Protein AF-A0A940AH20-F1 (afdb_monomer_lite)

pLDDT: mean 72.05, std 15.63, range [27.2, 93.75]

Secondary structure (DSSP, 8-state):
--TT--SGGGSSTTT-SSEE-TT---S---TT--EEEEE-TTS-EEEEEEEEEETTEEEEEEEEEEEETTEEEEEEE----SSBPPEEES--SSSEEEEESSEESS-PPTT-EEEE-TT-GGGGGGB--HHHHT-SEEEEEEEGGGHHHHHHHHHHHHHHHHHTT---EEEEEETTEEEEE-HHHHHHHHHHTTPPPPGGGSSS-HHHHHHHHHSS---SBTTTB-TT-EEEEEESSPPPHHHHHHHHHHHTT-BTTTTBPPPPTT--EEEEE-TTTHHHHTTS----TTEEEEESS--HHHHHHHHTT-SEEEE--HHHHT-HHHHHHHHHHHHHTT-EEEEEEETTT--S-GGGEEEEEEEEEEE-SS-EEEEEEETTTTEEEEEEE-TTS-EEEEEEPPHHHHHHHSSPPTTS--SSHHHHHHHHHHHHHHHHHHHHHHHHHH--

Sequence (448 aa):
NLDGLWGSRNTIRNDSNWHENLYFNDAFSDVFTEKQTICNSDGIPTDIVLYSIAGEYISVLPVKQLCRADFPSCRTVYFPPDKIYPVQFGQNDHDIAYLSMSWPKGNLPSGVFWCSYPGGASTVPKMDLSFFRRFRKRMIVFIERQGIEGINFAMSLAARLRRENVDFSIHRLEGCSFSELSLSEFRTVIKKNGFLIPEELSSTYRGDITNLIENSAEALIPGILDRGDCLAFLCDVPVDSGFLLFLLRNLYQGCWDKRWEKIDPCSLIRVWIDSADIRFWKKTEFQSEQVHFLIGNTSFEDFKLNVQKANLAILASSSLLADSTLVNKCVDYCFEHEIAVIVIGTYSEMKVQREKIVSTYRLQQTQNDAWNTITIASAENDFGIKFNLGKDGEVSAIEDLPDGKITVLDAPDERMSNNGFEDAHNILSKLSLERKTEMAREKLLKDP

Radius of gyration: 31.86 Å; chains: 1; bounding box: 68×46×96 Å

Foldseek 3Di:
DCPPPDDPLQCDVVRDLWHFDLPPPDDDDDPQWDKDFDDDPVRHTDWMWIWDDDPFWTAIATWTWIDGPPDPGTDTDRDDDQAWEWDKDAAQQPLAEEEFQTGTRDDDPHNYIYTHTHDFLVCLVRYDCVVSLRGPAYEYEFECVVPPRRLSRSQSNQLVCLVVVHDYWYWYHYPNDIDTDDLVRSVVVCVVSPHDRDLSSDPDNVSVVVVCVVPQADAQWPPQWFFLAEAEEAEQDQDDLLVVVLCVVCLQVAPLVNPTPHGDLQAAEEEEAAPVSVVVVVPLPDDDPRYDYDHLCDDLVRLCVVCLRGQEYEARYLNNLQDQVNVQSSSVSRNVRRRIYYYYDYPNSPPHDCVRHPFYKYWYWDDDPAWIWIWIAGLLVLFIWIWTAGSSSDIDDIDGDDSVVNVVSPPPDPPDPDDCPVVVCVVSVVVSVVVVVVVVVVVVVVPD

Structure (mmCIF, N/CA/C/O backbone):
data_AF-A0A940AH20-F1
#
_entry.id   AF-A0A940AH20-F1
#
loop_
_atom_site.group_PDB
_atom_site.id
_atom_site.type_symbol
_atom_site.label_atom_id
_atom_site.label_alt_id
_atom_site.label_comp_id
_atom_site.label_asym_id
_atom_site.label_entity_id
_atom_site.label_seq_id
_atom_site.pdbx_PDB_ins_code
_atom_site.Cartn_x
_atom_site.Cartn_y
_atom_site.Cartn_z
_atom_site.occupancy
_atom_site.B_iso_or_equiv
_atom_site.auth_seq_id
_atom_site.auth_comp_id
_atom_site.auth_asym_id
_atom_site.auth_atom_id
_atom_site.pdbx_PDB_model_num
ATOM 1 N N . ASN A 1 1 ? 16.835 3.208 -56.532 1.00 40.97 1 ASN A N 1
ATOM 2 C CA . ASN A 1 1 ? 15.526 3.825 -56.285 1.00 40.97 1 ASN A CA 1
ATOM 3 C C . ASN A 1 1 ? 14.770 2.934 -55.307 1.00 40.97 1 ASN A C 1
ATOM 5 O O . ASN A 1 1 ? 14.693 1.746 -55.588 1.00 40.97 1 ASN A O 1
ATOM 9 N N . LEU A 1 2 ? 14.377 3.442 -54.133 1.00 47.91 2 LEU A N 1
ATOM 10 C CA . LEU A 1 2 ? 13.692 2.675 -53.067 1.00 47.91 2 LEU A CA 1
ATOM 11 C C . LEU A 1 2 ? 12.179 2.984 -53.018 1.00 47.91 2 LEU A C 1
ATOM 13 O O . LEU A 1 2 ? 11.493 2.582 -52.082 1.00 47.91 2 LEU A O 1
ATOM 17 N N . ASP A 1 3 ? 11.664 3.710 -54.013 1.00 39.47 3 ASP A N 1
ATOM 18 C CA . ASP A 1 3 ? 10.268 4.144 -54.077 1.00 39.47 3 ASP A CA 1
ATOM 19 C C . ASP A 1 3 ? 9.307 2.945 -54.092 1.00 39.47 3 ASP A C 1
ATOM 21 O O . ASP A 1 3 ? 9.410 2.055 -54.935 1.00 39.47 3 ASP A O 1
ATOM 25 N N . GLY A 1 4 ? 8.370 2.922 -53.141 1.00 43.03 4 GLY A N 1
ATOM 26 C CA . GLY A 1 4 ? 7.273 1.946 -53.082 1.00 43.03 4 GLY A CA 1
ATOM 27 C C . GLY A 1 4 ? 7.551 0.640 -52.329 1.00 43.03 4 GLY A C 1
ATOM 28 O O . GLY A 1 4 ? 6.631 -0.159 -52.168 1.00 43.03 4 GLY A O 1
ATOM 29 N N . LEU A 1 5 ? 8.774 0.429 -51.831 1.00 48.25 5 LEU A N 1
ATOM 30 C CA . LEU A 1 5 ? 9.170 -0.789 -51.107 1.00 48.25 5 LEU A CA 1
ATOM 31 C C . LEU A 1 5 ? 9.533 -0.524 -49.637 1.00 48.25 5 LEU A C 1
ATOM 33 O O . LEU A 1 5 ? 10.229 -1.317 -49.026 1.00 48.25 5 LEU A O 1
ATOM 37 N N . TRP A 1 6 ? 9.107 0.588 -49.038 1.00 50.19 6 TRP A N 1
ATOM 38 C CA . TRP A 1 6 ? 9.361 0.857 -47.616 1.00 50.19 6 TRP A CA 1
ATOM 39 C C . TRP A 1 6 ? 8.327 0.154 -46.719 1.00 50.19 6 TRP A C 1
ATOM 41 O O . TRP A 1 6 ? 7.134 0.185 -47.013 1.00 50.19 6 TRP A O 1
ATOM 51 N N . GLY A 1 7 ? 8.776 -0.455 -45.614 1.00 51.72 7 GLY A N 1
ATOM 52 C CA . GLY A 1 7 ? 7.915 -1.079 -44.597 1.00 51.72 7 GLY A CA 1
ATOM 53 C C . GLY A 1 7 ? 7.970 -2.613 -44.559 1.00 51.72 7 GLY A C 1
ATOM 54 O O . GLY A 1 7 ? 8.904 -3.231 -45.069 1.00 51.72 7 GLY A O 1
ATOM 55 N N . SER A 1 8 ? 6.951 -3.228 -43.954 1.00 55.62 8 SER A N 1
ATOM 56 C CA . SER A 1 8 ? 6.838 -4.677 -43.688 1.00 55.62 8 SER A CA 1
ATOM 57 C C . SER A 1 8 ? 6.905 -5.577 -44.929 1.00 55.62 8 SER A C 1
ATOM 59 O O . SER A 1 8 ? 7.110 -6.775 -44.814 1.00 55.62 8 SER A O 1
ATOM 61 N N . ARG A 1 9 ? 6.792 -5.027 -46.141 1.00 53.91 9 ARG A N 1
ATOM 62 C CA . ARG A 1 9 ? 6.945 -5.802 -47.385 1.00 53.91 9 ARG A CA 1
ATOM 63 C C . ARG A 1 9 ? 8.380 -6.283 -47.637 1.00 53.91 9 ARG A C 1
ATOM 65 O O . ARG A 1 9 ? 8.563 -7.269 -48.335 1.00 53.91 9 ARG A O 1
ATOM 72 N N . ASN A 1 10 ? 9.391 -5.637 -47.044 1.00 53.56 10 ASN A N 1
ATOM 73 C CA . ASN A 1 10 ? 10.793 -6.080 -47.138 1.00 53.56 10 ASN A CA 1
ATOM 74 C C . ASN A 1 10 ? 11.189 -7.116 -46.072 1.00 53.56 10 ASN A C 1
ATOM 76 O O . ASN A 1 10 ? 12.311 -7.620 -46.103 1.00 53.56 10 ASN A O 1
ATOM 80 N N . THR A 1 11 ? 10.315 -7.429 -45.111 1.00 51.94 11 THR A N 1
ATOM 81 C CA . THR A 1 11 ? 10.586 -8.486 -44.118 1.00 51.94 11 THR A CA 1
ATOM 82 C C . THR A 1 11 ? 10.215 -9.873 -44.653 1.00 51.94 11 THR A C 1
ATOM 84 O O . THR A 1 11 ? 10.630 -10.888 -44.098 1.00 51.94 11 THR A O 1
ATOM 87 N N . ILE A 1 12 ? 9.486 -9.935 -45.775 1.00 56.59 12 ILE A N 1
ATOM 88 C CA . ILE A 1 12 ? 9.030 -11.166 -46.422 1.00 56.59 12 ILE A CA 1
ATOM 89 C C . ILE A 1 12 ? 9.853 -11.389 -47.694 1.00 56.59 12 ILE A C 1
ATOM 91 O O . ILE A 1 12 ? 9.738 -10.649 -48.669 1.00 56.59 12 ILE A O 1
ATOM 95 N N . ARG A 1 13 ? 10.667 -12.453 -47.706 1.00 53.06 13 ARG A N 1
ATOM 96 C CA . ARG A 1 13 ? 11.614 -12.787 -48.792 1.00 53.06 13 ARG A CA 1
ATOM 97 C C . ARG A 1 13 ? 10.983 -12.890 -50.193 1.00 53.06 13 ARG A C 1
ATOM 99 O O . ARG A 1 13 ? 11.701 -12.774 -51.179 1.00 53.06 13 ARG A O 1
ATOM 106 N N . ASN A 1 14 ? 9.671 -13.111 -50.282 1.00 58.00 14 ASN A N 1
ATOM 107 C CA . ASN A 1 14 ? 8.953 -13.312 -51.543 1.00 58.00 14 ASN A CA 1
ATOM 108 C C . ASN A 1 14 ? 8.362 -12.025 -52.150 1.00 58.00 14 ASN A C 1
ATOM 110 O O . ASN A 1 14 ? 8.009 -12.044 -53.325 1.00 58.00 14 ASN A O 1
ATOM 114 N N . ASP A 1 15 ? 8.290 -10.923 -51.393 1.00 57.94 15 ASP A N 1
ATOM 115 C CA . ASP A 1 15 ? 7.595 -9.692 -51.814 1.00 57.94 15 ASP A CA 1
ATOM 116 C C . ASP A 1 15 ? 8.548 -8.535 -52.161 1.00 57.94 15 ASP A C 1
ATOM 118 O O . ASP A 1 15 ? 8.118 -7.484 -52.645 1.00 57.94 15 ASP A O 1
ATOM 122 N N . SER A 1 16 ? 9.855 -8.714 -51.945 1.00 65.38 16 SER A N 1
ATOM 123 C CA . SER A 1 16 ? 10.874 -7.717 -52.266 1.00 65.38 16 SER A CA 1
ATOM 124 C C . SER A 1 16 ? 12.215 -8.357 -52.596 1.00 65.38 16 SER A C 1
ATOM 126 O O . SER A 1 16 ? 12.636 -9.338 -51.986 1.00 65.38 16 SER A O 1
ATOM 128 N N . ASN A 1 17 ? 12.940 -7.746 -53.535 1.00 69.38 17 ASN A N 1
ATOM 129 C CA . ASN A 1 17 ? 14.325 -8.124 -53.814 1.00 69.38 17 ASN A CA 1
ATOM 130 C C . ASN A 1 17 ? 15.223 -7.864 -52.588 1.00 69.38 17 ASN A C 1
ATOM 132 O O . ASN A 1 17 ? 16.193 -8.586 -52.363 1.00 69.38 17 ASN A O 1
ATOM 136 N N . TRP A 1 18 ? 14.887 -6.857 -51.778 1.00 68.31 18 TRP A N 1
ATOM 137 C CA . TRP A 1 18 ? 15.548 -6.581 -50.507 1.00 68.31 18 TRP A CA 1
ATOM 138 C C . TRP A 1 18 ? 14.845 -7.335 -49.382 1.00 68.31 18 TRP A C 1
ATOM 140 O O . TRP A 1 18 ? 13.676 -7.076 -49.113 1.00 68.31 18 TRP A O 1
ATOM 150 N N . HIS A 1 19 ? 15.565 -8.230 -48.712 1.00 70.81 19 HIS A N 1
ATOM 151 C CA . HIS A 1 19 ? 15.038 -9.040 -47.617 1.00 70.81 19 HIS A CA 1
ATOM 152 C C . HIS A 1 19 ? 15.894 -8.897 -46.362 1.00 70.81 19 HIS A C 1
ATOM 154 O O . HIS A 1 19 ? 17.112 -8.717 -46.436 1.00 70.81 19 HIS A O 1
ATOM 160 N N . GLU A 1 20 ? 15.244 -8.968 -45.205 1.00 71.94 20 GLU A N 1
ATOM 161 C CA . GLU A 1 20 ? 15.912 -8.936 -43.909 1.00 71.94 20 GLU A CA 1
ATOM 162 C C . GLU A 1 20 ? 16.823 -10.157 -43.713 1.00 71.94 20 GLU A C 1
ATOM 164 O O . GLU A 1 20 ? 16.445 -11.291 -44.015 1.00 71.94 20 GLU A O 1
ATOM 169 N N . ASN A 1 21 ? 18.029 -9.926 -43.190 1.00 70.56 21 ASN A N 1
ATOM 170 C CA . ASN A 1 21 ? 18.934 -10.988 -42.769 1.00 70.56 21 ASN A CA 1
ATOM 171 C C . ASN A 1 21 ? 19.532 -10.667 -41.394 1.00 70.56 21 ASN A C 1
ATOM 173 O O . ASN A 1 21 ? 20.400 -9.805 -41.271 1.00 70.56 21 ASN A O 1
ATOM 177 N N . LEU A 1 22 ? 19.074 -11.390 -40.372 1.00 62.91 22 LEU A N 1
ATOM 178 C CA . LEU A 1 22 ? 19.526 -11.249 -38.984 1.00 62.91 22 LEU A CA 1
ATOM 179 C C . LEU A 1 22 ? 20.860 -11.963 -38.698 1.00 62.91 22 LEU A C 1
ATOM 181 O O . LEU A 1 22 ? 21.442 -11.760 -37.639 1.00 62.91 22 LEU A O 1
ATOM 185 N N . TYR A 1 23 ? 21.353 -12.788 -39.628 1.00 61.44 23 TYR A N 1
ATOM 186 C CA . TYR A 1 23 ? 22.533 -13.643 -39.444 1.00 61.44 23 TYR A CA 1
ATOM 187 C C . TYR A 1 23 ? 23.758 -13.175 -40.245 1.00 61.44 23 TYR A C 1
ATOM 189 O O . TYR A 1 23 ? 24.759 -13.889 -40.325 1.00 61.44 23 TYR A O 1
ATOM 197 N N . PHE A 1 24 ? 23.696 -11.997 -40.876 1.00 58.19 24 PHE A N 1
ATOM 198 C CA . PHE A 1 24 ? 24.787 -11.501 -41.712 1.00 58.19 24 PHE A CA 1
ATOM 199 C C . PHE A 1 24 ? 25.898 -10.859 -40.864 1.00 58.19 24 PHE A C 1
ATOM 201 O O . PHE A 1 24 ? 25.867 -9.670 -40.551 1.00 58.19 24 PHE A O 1
ATOM 208 N N . ASN A 1 25 ? 26.905 -11.658 -40.510 1.00 50.75 25 ASN A N 1
ATOM 209 C CA . ASN A 1 25 ? 28.032 -11.236 -39.669 1.00 50.75 25 ASN A CA 1
ATOM 210 C C . ASN A 1 25 ? 29.229 -10.628 -40.433 1.00 50.75 25 ASN A C 1
ATOM 212 O O . ASN A 1 25 ? 30.186 -10.199 -39.791 1.00 50.75 25 ASN A O 1
ATOM 216 N N . ASP A 1 26 ? 29.202 -10.531 -41.768 1.00 45.72 26 ASP A N 1
ATOM 217 C CA . ASP A 1 26 ? 30.422 -10.233 -42.534 1.00 45.72 26 ASP A CA 1
ATOM 218 C C . ASP A 1 26 ? 30.647 -8.748 -42.919 1.00 45.72 26 ASP A C 1
ATOM 220 O O . ASP A 1 26 ? 29.946 -8.130 -43.724 1.00 45.72 26 ASP A O 1
ATOM 224 N N . ALA A 1 27 ? 31.723 -8.216 -42.327 1.00 39.16 27 ALA A N 1
ATOM 225 C CA . ALA A 1 27 ? 32.912 -7.645 -42.984 1.00 39.16 27 ALA A CA 1
ATOM 226 C C . ALA A 1 27 ? 32.966 -6.190 -43.497 1.00 39.16 27 ALA A C 1
ATOM 228 O O . ALA A 1 27 ? 34.066 -5.736 -43.798 1.00 39.16 27 ALA A O 1
ATOM 229 N N . PHE A 1 28 ? 31.886 -5.407 -43.526 1.00 41.59 28 PHE A N 1
ATOM 230 C CA . PHE A 1 28 ? 31.993 -3.966 -43.855 1.00 41.59 28 PHE A CA 1
ATOM 231 C C . PHE A 1 28 ? 31.132 -3.080 -42.948 1.00 41.59 28 PHE A C 1
ATOM 233 O O . PHE A 1 28 ? 30.315 -2.287 -43.411 1.00 41.59 28 PHE A O 1
ATOM 240 N N . SER A 1 29 ? 31.273 -3.221 -41.629 1.00 40.38 29 SER A N 1
ATOM 241 C CA . SER A 1 29 ? 30.895 -2.119 -40.742 1.00 40.38 29 SER A CA 1
ATOM 242 C C . SER A 1 29 ? 31.958 -1.036 -40.858 1.00 40.38 29 SER A C 1
ATOM 244 O O . SER A 1 29 ? 33.140 -1.337 -40.688 1.00 40.38 29 SER A O 1
ATOM 246 N N . ASP A 1 30 ? 31.551 0.205 -41.125 1.00 38.31 30 ASP A N 1
ATOM 247 C CA . ASP A 1 30 ? 32.411 1.363 -40.891 1.00 38.31 30 ASP A CA 1
ATOM 248 C C . ASP A 1 30 ? 33.115 1.196 -39.536 1.00 38.31 30 ASP A C 1
ATOM 250 O O . ASP A 1 30 ? 32.501 0.794 -38.546 1.00 38.31 30 ASP A O 1
ATOM 254 N N . VAL A 1 31 ? 34.424 1.449 -39.525 1.00 39.62 31 VAL A N 1
ATOM 255 C CA . VAL A 1 31 ? 35.432 1.047 -38.518 1.00 39.62 31 VAL A CA 1
ATOM 256 C C . VAL A 1 31 ? 35.150 1.549 -37.082 1.00 39.62 31 VAL A C 1
ATOM 258 O O . VAL A 1 31 ? 35.910 1.279 -36.159 1.00 39.62 31 VAL A O 1
ATOM 261 N N . PHE A 1 32 ? 34.033 2.239 -36.852 1.00 42.12 32 PHE A N 1
ATOM 262 C CA . PHE A 1 32 ? 33.679 2.888 -35.590 1.00 42.12 32 PHE A CA 1
ATOM 263 C C . PHE A 1 32 ? 32.343 2.435 -34.982 1.00 42.12 32 PHE A C 1
ATOM 265 O O . PHE A 1 32 ? 31.886 3.053 -34.022 1.00 42.12 32 PHE A O 1
ATOM 272 N N . THR A 1 33 ? 31.694 1.396 -35.515 1.00 55.19 33 THR A N 1
ATOM 273 C CA . THR A 1 33 ? 30.363 0.973 -35.046 1.00 55.19 33 THR A CA 1
ATOM 274 C C . THR A 1 33 ? 30.357 -0.503 -34.649 1.00 55.19 33 THR A C 1
ATOM 276 O O . THR A 1 33 ? 30.249 -1.385 -35.501 1.00 55.19 33 THR A O 1
ATOM 279 N N . GLU A 1 34 ? 30.461 -0.784 -33.347 1.00 64.31 34 GLU A N 1
ATOM 280 C CA . GLU A 1 34 ? 30.217 -2.129 -32.811 1.00 64.31 34 GLU A CA 1
ATOM 281 C C . GLU A 1 34 ? 28.748 -2.528 -33.057 1.00 64.31 34 GLU A C 1
ATOM 283 O O . GLU A 1 34 ? 27.841 -1.687 -33.016 1.00 64.31 34 GLU A O 1
ATOM 288 N N . LYS A 1 35 ? 28.513 -3.815 -33.341 1.00 70.12 35 LYS A N 1
ATOM 289 C CA . LYS A 1 35 ? 27.184 -4.382 -33.612 1.00 70.12 35 LYS A CA 1
ATOM 290 C C . LYS A 1 35 ? 26.840 -5.443 -32.573 1.00 70.12 35 LYS A C 1
ATOM 292 O O . LYS A 1 35 ? 27.692 -6.267 -32.253 1.00 70.12 35 LYS A O 1
ATOM 297 N N . GLN A 1 36 ? 25.589 -5.484 -32.121 1.00 72.12 36 GLN A N 1
ATOM 298 C CA . GLN A 1 36 ? 25.068 -6.584 -31.302 1.00 72.12 36 GLN A CA 1
ATOM 299 C C . GLN A 1 36 ? 23.745 -7.096 -31.873 1.00 72.12 36 GLN A C 1
ATOM 301 O O . GLN A 1 36 ? 22.907 -6.318 -32.326 1.00 72.12 36 GLN A O 1
ATOM 306 N N . THR A 1 37 ? 23.558 -8.415 -31.832 1.00 71.44 37 THR A N 1
ATOM 307 C CA . THR A 1 37 ? 22.269 -9.057 -32.119 1.00 71.44 37 THR A CA 1
ATOM 308 C C . THR A 1 37 ? 21.446 -9.125 -30.834 1.00 71.44 37 THR A C 1
ATOM 310 O O . THR A 1 37 ? 21.926 -9.630 -29.819 1.00 71.44 37 THR A O 1
ATOM 313 N N . ILE A 1 38 ? 20.217 -8.621 -30.871 1.00 70.75 38 ILE A N 1
ATOM 314 C CA . ILE A 1 38 ? 19.252 -8.692 -29.773 1.00 70.75 38 ILE A CA 1
ATOM 315 C C . ILE A 1 38 ? 18.426 -9.961 -29.931 1.00 70.75 38 ILE A C 1
ATOM 317 O O . ILE A 1 38 ? 17.973 -10.281 -31.030 1.00 70.75 38 ILE A O 1
ATOM 321 N N . CYS A 1 39 ? 18.205 -10.655 -28.818 1.00 68.94 39 CYS A N 1
ATOM 322 C CA . CYS A 1 39 ? 17.334 -11.819 -28.756 1.00 68.94 39 CYS A CA 1
ATOM 323 C C . CYS A 1 39 ? 16.094 -11.532 -27.901 1.00 68.94 39 CYS A C 1
ATOM 325 O O . CYS A 1 39 ? 16.145 -10.726 -26.968 1.00 68.94 39 CYS A O 1
ATOM 327 N N . ASN A 1 40 ? 14.995 -12.226 -28.195 1.00 67.62 40 ASN A N 1
ATOM 328 C CA . ASN A 1 40 ? 13.820 -12.251 -27.327 1.00 67.62 40 ASN A CA 1
ATOM 329 C C . ASN A 1 40 ? 14.086 -13.044 -26.027 1.00 67.62 40 ASN A C 1
ATOM 331 O O . ASN A 1 40 ? 15.182 -13.558 -25.794 1.00 67.62 40 ASN A O 1
ATOM 335 N N . SER A 1 41 ? 13.057 -13.170 -25.182 1.00 63.81 41 SER A N 1
ATOM 336 C CA . SER A 1 41 ? 13.106 -13.935 -23.925 1.00 63.81 41 SER A CA 1
ATOM 337 C C . SER A 1 41 ? 13.499 -15.407 -24.091 1.00 63.81 41 SER A C 1
ATOM 339 O O . SER A 1 41 ? 14.034 -15.986 -23.150 1.00 63.81 41 SER A O 1
ATOM 341 N N . ASP A 1 42 ? 13.272 -15.985 -25.271 1.00 66.88 42 ASP A N 1
ATOM 342 C CA . ASP A 1 42 ? 13.536 -17.393 -25.584 1.00 66.88 42 ASP A CA 1
ATOM 343 C C . ASP A 1 42 ? 14.906 -17.590 -26.261 1.00 66.88 42 ASP A C 1
ATOM 345 O O . ASP A 1 42 ? 15.238 -18.688 -26.704 1.00 66.88 42 ASP A O 1
ATOM 349 N N . GLY A 1 43 ? 15.715 -16.527 -26.364 1.00 66.50 43 GLY A N 1
ATOM 350 C CA . GLY A 1 43 ? 17.043 -16.567 -26.980 1.00 66.50 43 GLY A CA 1
ATOM 351 C C . GLY A 1 43 ? 17.033 -16.559 -28.511 1.00 66.50 43 GLY A C 1
ATOM 352 O O . GLY A 1 43 ? 18.064 -16.818 -29.129 1.00 66.50 43 GLY A O 1
ATOM 353 N N . ILE A 1 44 ? 15.896 -16.251 -29.139 1.00 71.94 44 ILE A N 1
ATOM 354 C CA . ILE A 1 44 ? 15.767 -16.170 -30.597 1.00 71.94 44 ILE A CA 1
ATOM 355 C C . ILE A 1 44 ? 16.177 -14.764 -31.057 1.00 71.94 44 ILE A C 1
ATOM 357 O O . ILE A 1 44 ? 15.605 -13.793 -30.554 1.00 71.94 44 ILE A O 1
ATOM 361 N N . PRO A 1 45 ? 17.113 -14.625 -32.017 1.00 71.00 45 PRO A N 1
ATOM 362 C CA . PRO A 1 45 ? 17.466 -13.338 -32.612 1.00 71.00 45 PRO A CA 1
ATOM 363 C C . PRO A 1 45 ? 16.248 -12.620 -33.198 1.00 71.00 45 PRO A C 1
ATOM 365 O O . PRO A 1 45 ? 15.530 -13.192 -34.018 1.00 71.00 45 PRO A O 1
ATOM 368 N N . THR A 1 46 ? 16.033 -11.365 -32.808 1.00 70.62 46 THR A N 1
ATOM 369 C CA . THR A 1 46 ? 14.930 -10.535 -33.321 1.00 70.62 46 THR A CA 1
ATOM 370 C C . THR A 1 46 ? 15.416 -9.308 -34.073 1.00 70.62 46 THR A C 1
ATOM 372 O O . THR A 1 46 ? 14.801 -8.916 -35.064 1.00 70.62 46 THR A O 1
ATOM 375 N N . ASP A 1 47 ? 16.510 -8.691 -33.619 1.00 72.75 47 ASP A N 1
ATOM 376 C CA . ASP A 1 47 ? 16.949 -7.382 -34.100 1.00 72.75 47 ASP A CA 1
ATOM 377 C C . ASP A 1 47 ? 18.468 -7.220 -34.041 1.00 72.75 47 ASP A C 1
ATOM 379 O O . ASP A 1 47 ? 19.172 -7.966 -33.362 1.00 72.75 47 ASP A O 1
ATOM 383 N N . ILE A 1 48 ? 18.976 -6.203 -34.736 1.00 74.00 48 ILE A N 1
ATOM 384 C CA . ILE A 1 48 ? 20.380 -5.793 -34.687 1.00 74.00 48 ILE A CA 1
ATOM 385 C C . ILE A 1 48 ? 20.435 -4.365 -34.146 1.00 74.00 48 ILE A C 1
ATOM 387 O O . ILE A 1 48 ? 19.629 -3.514 -34.525 1.00 74.00 48 ILE A O 1
ATOM 391 N N . VAL A 1 49 ? 21.407 -4.078 -33.283 1.00 74.50 49 VAL A N 1
ATOM 392 C CA . VAL A 1 49 ? 21.718 -2.714 -32.848 1.00 74.50 49 VAL A CA 1
ATOM 393 C C . VAL A 1 49 ? 23.127 -2.300 -33.215 1.00 74.50 49 VAL A C 1
ATOM 395 O O . VAL A 1 49 ? 24.056 -3.108 -33.236 1.00 74.50 49 VAL A O 1
ATOM 398 N N . LEU A 1 50 ? 23.258 -1.005 -33.486 1.00 75.50 50 LEU A N 1
ATOM 399 C CA . LEU A 1 50 ? 24.521 -0.309 -33.669 1.00 75.50 50 LEU A CA 1
ATOM 400 C C . LEU A 1 50 ? 24.812 0.566 -32.457 1.00 75.50 50 LEU A C 1
ATOM 402 O O . LEU A 1 50 ? 23.931 1.296 -31.992 1.00 75.50 50 LEU A O 1
ATOM 406 N N . TYR A 1 51 ? 26.060 0.540 -32.001 1.00 74.50 51 TYR A N 1
ATOM 407 C CA . TYR A 1 51 ? 26.539 1.444 -30.963 1.00 74.50 51 TYR A CA 1
ATOM 408 C C . TYR A 1 51 ? 27.213 2.658 -31.582 1.00 74.50 51 TYR A C 1
ATOM 410 O O . TYR A 1 51 ? 28.165 2.535 -32.349 1.00 74.50 51 TYR A O 1
ATOM 418 N N . SER A 1 52 ? 26.742 3.842 -31.207 1.00 73.00 52 SER A N 1
ATOM 419 C CA . SER A 1 52 ? 27.378 5.107 -31.556 1.00 73.00 52 SER A CA 1
ATOM 420 C C . SER A 1 52 ? 27.832 5.813 -30.288 1.00 73.00 52 SER A C 1
ATOM 422 O O . SER A 1 52 ? 27.026 6.141 -29.416 1.00 73.00 52 SER A O 1
ATOM 424 N N . ILE A 1 53 ? 29.132 6.078 -30.186 1.00 69.38 53 ILE A N 1
ATOM 425 C CA . ILE A 1 53 ? 29.706 6.806 -29.055 1.00 69.38 53 ILE A CA 1
ATOM 426 C C . ILE A 1 53 ? 29.392 8.297 -29.228 1.00 69.38 53 ILE A C 1
ATOM 428 O O . ILE A 1 53 ? 29.884 8.935 -30.155 1.00 69.38 53 ILE A O 1
ATOM 432 N N . ALA A 1 54 ? 28.602 8.861 -28.315 1.00 66.19 54 ALA A N 1
ATOM 433 C CA . ALA A 1 54 ? 28.241 10.274 -28.294 1.00 66.19 54 ALA A CA 1
ATOM 434 C C . ALA A 1 54 ? 28.688 10.892 -26.961 1.00 66.19 54 ALA A C 1
ATOM 436 O O . ALA A 1 54 ? 28.008 10.811 -25.941 1.00 66.19 54 ALA A O 1
ATOM 437 N N . GLY A 1 55 ? 29.882 11.491 -26.945 1.00 69.69 55 GLY A N 1
ATOM 438 C CA . GLY A 1 55 ? 30.445 12.092 -25.733 1.00 69.69 55 GLY A CA 1
ATOM 439 C C . GLY A 1 55 ? 30.701 11.061 -24.625 1.00 69.69 55 GLY A C 1
ATOM 440 O O . GLY A 1 55 ? 31.576 10.206 -24.775 1.00 69.69 55 GLY A O 1
ATOM 441 N N . GLU A 1 56 ? 29.954 11.176 -23.522 1.00 68.25 56 GLU A N 1
ATOM 442 C CA . GLU A 1 56 ? 30.017 10.327 -22.316 1.00 68.25 56 GLU A CA 1
ATOM 443 C C . GLU A 1 56 ? 28.889 9.281 -22.251 1.00 68.25 56 GLU A C 1
ATOM 445 O O . GLU A 1 56 ? 28.643 8.697 -21.201 1.00 68.25 56 GLU A O 1
ATOM 450 N N . TYR A 1 57 ? 28.195 9.010 -23.355 1.00 72.88 57 TYR A N 1
ATOM 451 C CA . TYR A 1 57 ? 27.214 7.930 -23.430 1.00 72.88 57 TYR A CA 1
ATOM 452 C C . TYR A 1 57 ? 27.303 7.184 -24.764 1.00 72.88 57 TYR A C 1
ATOM 454 O O . TYR A 1 57 ? 27.834 7.682 -25.760 1.00 72.88 57 TYR A O 1
ATOM 462 N N . ILE A 1 58 ? 26.804 5.952 -24.766 1.00 75.62 58 ILE A N 1
ATOM 463 C CA . ILE A 1 58 ? 26.716 5.086 -25.937 1.00 75.62 58 ILE A CA 1
ATOM 464 C C . ILE A 1 58 ? 25.257 5.072 -26.372 1.00 75.62 58 ILE A C 1
ATOM 466 O O . ILE A 1 58 ? 24.397 4.520 -25.684 1.00 75.62 58 ILE A O 1
ATOM 470 N N . SER A 1 59 ? 24.986 5.713 -27.507 1.00 73.12 59 SER A N 1
ATOM 471 C CA . SER A 1 59 ? 23.681 5.656 -28.157 1.00 73.12 59 SER A CA 1
ATOM 472 C C . SER A 1 59 ? 23.511 4.298 -28.815 1.00 73.12 59 SER A C 1
ATOM 474 O O . SER A 1 59 ? 24.387 3.845 -29.553 1.00 73.12 59 SER A O 1
ATOM 476 N N . VAL A 1 60 ? 22.372 3.671 -28.558 1.00 73.94 60 VAL A N 1
ATOM 477 C CA . VAL A 1 60 ? 21.998 2.391 -29.148 1.00 73.94 60 VAL A CA 1
ATOM 478 C C . VAL A 1 60 ? 20.973 2.674 -30.238 1.00 73.94 60 VAL A C 1
ATOM 480 O O . VAL A 1 60 ? 19.952 3.314 -29.983 1.00 73.94 60 VAL A O 1
ATOM 483 N N . LEU A 1 61 ? 21.250 2.237 -31.463 1.00 73.69 61 LEU A N 1
ATOM 484 C CA . LEU A 1 61 ? 20.384 2.475 -32.613 1.00 73.69 61 LEU A CA 1
ATOM 485 C C . LEU A 1 61 ? 19.859 1.143 -33.155 1.00 73.69 61 LEU A C 1
ATOM 487 O O . LEU A 1 61 ? 20.677 0.307 -33.543 1.00 73.69 61 LEU A O 1
ATOM 491 N N . PRO A 1 62 ? 18.532 0.930 -33.221 1.00 72.19 62 PRO A N 1
ATOM 492 C CA . PRO A 1 62 ? 17.974 -0.288 -33.778 1.00 72.19 62 PRO A CA 1
ATOM 493 C C . PRO A 1 62 ? 18.053 -0.207 -35.301 1.00 72.19 62 PRO A C 1
ATOM 495 O O . PRO A 1 62 ? 17.635 0.783 -35.911 1.00 72.19 62 PRO A O 1
ATOM 498 N N . VAL A 1 63 ? 18.607 -1.241 -35.921 1.00 71.88 63 VAL A N 1
ATOM 499 C CA . VAL A 1 63 ? 18.768 -1.312 -37.369 1.00 71.88 63 VAL A CA 1
ATOM 500 C C . VAL A 1 63 ? 18.279 -2.644 -37.903 1.00 71.88 63 VAL A C 1
ATOM 502 O O . VAL A 1 63 ? 18.311 -3.672 -37.230 1.00 71.88 63 VAL A O 1
ATOM 505 N N . LYS A 1 64 ? 17.877 -2.630 -39.169 1.00 73.31 64 LYS A N 1
ATOM 506 C CA . LYS A 1 64 ? 17.683 -3.837 -39.961 1.00 73.31 64 LYS A CA 1
ATOM 507 C C . LYS A 1 64 ? 18.753 -3.890 -41.040 1.00 73.31 64 LYS A C 1
ATOM 509 O O . LYS A 1 64 ? 19.138 -2.861 -41.604 1.00 73.31 64 LYS A O 1
ATOM 514 N N . GLN A 1 65 ? 19.231 -5.094 -41.327 1.00 75.00 65 GLN A N 1
ATOM 515 C CA . GLN A 1 65 ? 20.105 -5.342 -42.464 1.00 75.00 65 GLN A CA 1
ATOM 516 C C . GLN A 1 65 ? 19.283 -5.933 -43.598 1.00 75.00 65 GLN A C 1
ATOM 518 O O . GLN A 1 65 ? 18.727 -7.023 -43.478 1.00 75.00 65 GLN A O 1
ATOM 523 N N . LEU A 1 66 ? 19.207 -5.190 -44.697 1.00 74.19 66 LEU A N 1
ATOM 524 C CA . LEU A 1 66 ? 18.572 -5.649 -45.920 1.00 74.19 66 LEU A CA 1
ATOM 525 C C . LEU A 1 66 ? 19.643 -6.170 -46.865 1.00 74.19 66 LEU A C 1
ATOM 527 O O . LEU A 1 66 ? 20.560 -5.436 -47.235 1.00 74.19 66 LEU A O 1
ATOM 531 N N . CYS A 1 67 ? 19.502 -7.415 -47.287 1.00 73.06 67 CYS A N 1
ATOM 532 C CA . CYS A 1 67 ? 20.377 -8.040 -48.263 1.00 73.06 67 CYS A CA 1
ATOM 533 C C . CYS A 1 67 ? 19.584 -8.329 -49.545 1.00 73.06 67 CYS A C 1
ATOM 535 O O . CYS A 1 67 ? 18.351 -8.350 -49.557 1.00 73.06 67 CYS A O 1
ATOM 537 N N . ARG A 1 68 ? 20.295 -8.500 -50.657 1.00 73.56 68 ARG A N 1
ATOM 538 C CA . ARG A 1 68 ? 19.714 -8.750 -51.977 1.00 73.56 68 ARG A CA 1
ATOM 539 C C . ARG A 1 68 ? 20.642 -9.704 -52.725 1.00 73.56 68 ARG A C 1
ATOM 541 O O . ARG A 1 68 ? 21.850 -9.525 -52.670 1.00 73.56 68 ARG A O 1
ATOM 548 N N . ALA A 1 69 ? 20.099 -10.725 -53.389 1.00 70.94 69 ALA A N 1
ATOM 549 C CA . ALA A 1 69 ? 20.898 -11.839 -53.921 1.00 70.94 69 ALA A CA 1
ATOM 550 C C . ALA A 1 69 ? 21.964 -11.423 -54.957 1.00 70.94 69 ALA A C 1
ATOM 552 O O . ALA A 1 69 ? 23.025 -12.031 -55.028 1.00 70.94 69 ALA A O 1
ATOM 553 N N . ASP A 1 70 ? 21.698 -10.379 -55.741 1.00 73.19 70 ASP A N 1
ATOM 554 C CA . ASP A 1 70 ? 22.594 -9.812 -56.758 1.00 73.19 70 ASP A CA 1
ATOM 555 C C . ASP A 1 70 ? 23.380 -8.584 -56.257 1.00 73.19 70 ASP A C 1
ATOM 557 O O . ASP A 1 70 ? 24.013 -7.886 -57.050 1.00 73.19 70 ASP A O 1
ATOM 561 N N . PHE A 1 71 ? 23.331 -8.280 -54.955 1.00 69.00 71 PHE A N 1
ATOM 562 C CA . PHE A 1 71 ? 24.046 -7.154 -54.360 1.00 69.00 71 PHE A CA 1
ATOM 563 C C . PHE A 1 71 ? 24.995 -7.659 -53.258 1.00 69.00 71 PHE A C 1
ATOM 565 O O . PHE A 1 71 ? 24.531 -8.191 -52.252 1.00 69.00 71 PHE A O 1
ATOM 572 N N . PRO A 1 72 ? 26.323 -7.508 -53.418 1.00 63.16 72 PRO A N 1
ATOM 573 C CA . PRO A 1 72 ? 27.309 -8.162 -52.553 1.00 63.16 72 PRO A CA 1
ATOM 574 C C . PRO A 1 72 ? 27.403 -7.578 -51.134 1.00 63.16 72 PRO A C 1
ATOM 576 O O . PRO A 1 72 ? 28.136 -8.114 -50.309 1.00 63.16 72 PRO A O 1
ATOM 579 N N . SER A 1 73 ? 26.694 -6.488 -50.835 1.00 64.12 73 SER A N 1
ATOM 580 C CA . SER A 1 73 ? 26.682 -5.851 -49.516 1.00 64.12 73 SER A CA 1
ATOM 581 C C . SER A 1 73 ? 25.264 -5.725 -48.966 1.00 64.12 73 SER A C 1
ATOM 583 O O . SER A 1 73 ? 24.299 -5.614 -49.714 1.00 64.12 73 SER A O 1
ATOM 585 N N . CYS A 1 74 ? 25.107 -5.724 -47.644 1.00 70.81 74 CYS A N 1
ATOM 586 C CA . CYS A 1 74 ? 23.810 -5.440 -47.032 1.00 70.81 74 CYS A CA 1
ATOM 587 C C . CYS A 1 74 ? 23.673 -3.936 -46.763 1.00 70.81 74 CYS A C 1
ATOM 589 O O . CYS A 1 74 ? 24.646 -3.242 -46.465 1.00 70.81 74 CYS A O 1
ATOM 591 N N . ARG A 1 75 ? 22.452 -3.412 -46.875 1.00 70.06 75 ARG A N 1
ATOM 592 C CA . ARG A 1 75 ? 22.126 -2.034 -46.505 1.00 70.06 75 ARG A CA 1
ATOM 593 C C . ARG A 1 75 ? 21.610 -1.998 -45.079 1.00 70.06 75 ARG A C 1
ATOM 595 O O . ARG A 1 75 ? 20.637 -2.674 -44.752 1.00 70.06 75 ARG A O 1
ATOM 602 N N . THR A 1 76 ? 22.236 -1.165 -44.260 1.00 70.06 76 THR A N 1
ATOM 603 C CA . THR A 1 76 ? 21.708 -0.798 -42.948 1.00 70.06 76 THR A CA 1
ATOM 604 C C . THR A 1 76 ? 20.590 0.215 -43.140 1.00 70.06 76 THR A C 1
ATOM 606 O O . THR A 1 76 ? 20.779 1.248 -43.783 1.00 70.06 76 THR A O 1
ATOM 609 N N . VAL A 1 77 ? 19.427 -0.078 -42.579 1.00 67.88 77 VAL A N 1
ATOM 610 C CA . VAL A 1 77 ? 18.267 0.811 -42.591 1.00 67.88 77 VAL A CA 1
ATOM 611 C C . VAL A 1 77 ? 17.694 0.909 -41.186 1.00 67.88 77 VAL A C 1
ATOM 613 O O . VAL A 1 77 ? 17.707 -0.056 -40.421 1.00 67.88 77 VAL A O 1
ATOM 616 N N . TYR A 1 78 ? 17.184 2.087 -40.846 1.00 67.12 78 TYR A N 1
ATOM 617 C CA . TYR A 1 78 ? 16.520 2.319 -39.573 1.00 67.12 78 TYR A CA 1
ATOM 618 C C . TYR A 1 78 ? 15.043 1.962 -39.716 1.00 67.12 78 TYR A C 1
ATOM 620 O O . TYR A 1 78 ? 14.273 2.707 -40.320 1.00 67.12 78 TYR A O 1
ATOM 628 N N . PHE A 1 79 ? 14.661 0.814 -39.163 1.00 64.00 79 PHE A N 1
ATOM 629 C CA . PHE A 1 79 ? 13.265 0.433 -38.987 1.00 64.00 79 PHE A CA 1
ATOM 630 C C . PHE A 1 79 ? 13.032 0.142 -37.505 1.00 64.00 79 PHE A C 1
ATOM 632 O O . PHE A 1 79 ? 13.605 -0.820 -36.992 1.00 64.00 79 PHE A O 1
ATOM 639 N N . PRO A 1 80 ? 12.232 0.957 -36.796 1.00 61.09 80 PRO A N 1
ATOM 640 C CA . PRO A 1 80 ? 11.885 0.650 -35.419 1.00 61.09 80 PRO A CA 1
ATOM 641 C C . PRO A 1 80 ? 11.015 -0.616 -35.410 1.00 61.09 80 PRO A C 1
ATOM 643 O O . PRO A 1 80 ? 9.984 -0.622 -36.091 1.00 61.09 80 PRO A O 1
ATOM 646 N N . PRO A 1 81 ? 11.394 -1.676 -34.675 1.00 66.50 81 PRO A N 1
ATOM 647 C CA . PRO A 1 81 ? 10.628 -2.915 -34.673 1.00 66.50 81 PRO A CA 1
ATOM 648 C C . PRO A 1 81 ? 9.267 -2.712 -33.992 1.00 66.50 81 PRO A C 1
ATOM 650 O O . PRO A 1 81 ? 9.039 -1.721 -33.287 1.00 66.50 81 PRO A O 1
ATOM 653 N N . ASP A 1 82 ? 8.340 -3.641 -34.229 1.00 69.62 82 ASP A N 1
ATOM 654 C CA . ASP A 1 82 ? 6.989 -3.599 -33.652 1.00 69.62 82 ASP A CA 1
ATOM 655 C C . ASP A 1 82 ? 7.003 -3.825 -32.138 1.00 69.62 82 ASP A C 1
ATOM 657 O O . ASP A 1 82 ? 6.228 -3.209 -31.407 1.00 69.62 82 ASP A O 1
ATOM 661 N N . LYS A 1 83 ? 7.940 -4.651 -31.669 1.00 73.69 83 LYS A N 1
ATOM 662 C CA . LYS A 1 83 ? 8.230 -4.897 -30.260 1.00 73.69 83 LYS A CA 1
ATOM 663 C C . LYS A 1 83 ? 9.716 -4.662 -30.016 1.00 73.69 83 LYS A C 1
ATOM 665 O O . LYS A 1 83 ? 10.542 -5.113 -30.802 1.00 73.69 83 LYS A O 1
ATOM 670 N N . ILE A 1 84 ? 10.054 -3.937 -28.953 1.00 76.69 84 ILE A N 1
ATOM 671 C CA . ILE A 1 84 ? 11.437 -3.575 -28.630 1.00 76.69 84 ILE A CA 1
ATOM 672 C C . ILE A 1 84 ? 11.869 -4.319 -27.375 1.00 76.69 84 ILE A C 1
ATOM 674 O O . ILE A 1 84 ? 11.274 -4.174 -26.303 1.00 76.69 84 ILE A O 1
ATOM 678 N N . TYR A 1 85 ? 12.937 -5.092 -27.525 1.00 75.88 85 TYR A N 1
ATOM 679 C CA . TYR A 1 85 ? 13.617 -5.788 -26.442 1.00 75.88 85 TYR A CA 1
ATOM 680 C C . TYR A 1 85 ? 14.785 -4.937 -25.926 1.00 75.88 85 TYR A C 1
ATOM 682 O O . TYR A 1 85 ? 15.388 -4.190 -26.703 1.00 75.88 85 TYR A O 1
ATOM 690 N N . PRO A 1 86 ? 15.099 -5.004 -24.621 1.00 79.06 86 PRO A N 1
ATOM 691 C CA . PRO A 1 86 ? 16.184 -4.216 -24.067 1.00 79.06 86 PRO A CA 1
ATOM 692 C C . PRO A 1 86 ? 17.530 -4.752 -24.528 1.00 79.06 86 PRO A C 1
ATOM 694 O O . PRO A 1 86 ? 17.770 -5.961 -24.549 1.00 79.06 86 PRO A O 1
ATOM 697 N N . VAL A 1 87 ? 18.442 -3.830 -24.801 1.00 78.12 87 VAL A N 1
ATOM 698 C CA . VAL A 1 87 ? 19.853 -4.156 -24.967 1.00 78.12 87 VAL A CA 1
ATOM 699 C C . VAL A 1 87 ? 20.456 -4.273 -23.578 1.00 78.12 87 VAL A C 1
ATOM 701 O O . VAL A 1 87 ? 20.312 -3.359 -22.762 1.00 78.12 87 VAL A O 1
ATOM 704 N N . GLN A 1 88 ? 21.100 -5.403 -23.306 1.00 79.00 88 GLN A N 1
ATOM 705 C CA . GLN A 1 88 ? 21.564 -5.778 -21.973 1.00 79.00 88 GLN A CA 1
ATOM 706 C C . GLN A 1 88 ? 23.075 -5.584 -21.853 1.00 79.00 88 GLN A C 1
ATOM 708 O O . GLN A 1 88 ? 23.826 -5.990 -22.741 1.00 79.00 88 GLN A O 1
ATOM 713 N N . PHE A 1 89 ? 23.511 -5.008 -20.736 1.00 75.06 89 PHE A N 1
ATOM 714 C CA . PHE A 1 89 ? 24.919 -4.839 -20.401 1.00 75.06 89 PHE A CA 1
ATOM 715 C C . PHE A 1 89 ? 25.175 -5.170 -18.925 1.00 75.06 89 PHE A C 1
ATOM 717 O O . PHE A 1 89 ? 24.410 -4.756 -18.054 1.00 75.06 89 PHE A O 1
ATOM 724 N N . GLY A 1 90 ? 26.277 -5.871 -18.648 1.00 71.06 90 GLY A N 1
ATOM 725 C CA . GLY A 1 90 ? 26.692 -6.255 -17.294 1.00 71.06 90 GLY A CA 1
ATOM 726 C C . GLY A 1 90 ? 26.099 -7.579 -16.795 1.00 71.06 90 GLY A C 1
ATOM 727 O O . GLY A 1 90 ? 25.372 -8.269 -17.510 1.00 71.06 90 GLY A O 1
ATOM 728 N N . GLN A 1 91 ? 26.454 -7.951 -15.562 1.00 66.50 91 GLN A N 1
ATOM 729 C CA . GLN A 1 91 ? 25.949 -9.139 -14.862 1.00 66.50 91 GLN A CA 1
ATOM 730 C C . GLN A 1 91 ? 24.886 -8.717 -13.840 1.00 66.50 91 GLN A C 1
ATOM 732 O O . GLN A 1 91 ? 25.031 -7.683 -13.191 1.00 66.50 91 GLN A O 1
ATOM 737 N N . ASN A 1 92 ? 23.796 -9.484 -13.729 1.00 65.88 92 ASN A N 1
ATOM 738 C CA . ASN A 1 92 ? 22.700 -9.202 -12.796 1.00 65.88 92 ASN A CA 1
ATOM 739 C C . ASN A 1 92 ? 22.929 -9.875 -11.439 1.00 65.88 92 ASN A C 1
ATOM 741 O O . ASN A 1 92 ? 22.241 -10.834 -11.096 1.00 65.88 92 ASN A O 1
ATOM 745 N N . ASP A 1 93 ? 23.880 -9.359 -10.666 1.00 60.44 93 ASP A N 1
ATOM 746 C CA . ASP A 1 93 ? 24.263 -9.967 -9.382 1.00 60.44 93 ASP A CA 1
ATOM 747 C C . ASP A 1 93 ? 23.383 -9.497 -8.209 1.00 60.44 93 ASP A C 1
ATOM 749 O O . ASP A 1 93 ? 23.405 -10.079 -7.124 1.00 60.44 93 ASP A O 1
ATOM 753 N N . HIS A 1 94 ? 22.590 -8.440 -8.416 1.00 63.69 94 HIS A N 1
ATOM 754 C CA . HIS A 1 94 ? 21.842 -7.754 -7.354 1.00 63.69 94 HIS A CA 1
ATOM 755 C C . HIS A 1 94 ? 20.332 -7.652 -7.593 1.00 63.69 94 HIS A C 1
ATOM 757 O O . HIS A 1 94 ? 19.628 -7.047 -6.785 1.00 63.69 94 HIS A O 1
ATOM 763 N N . ASP A 1 95 ? 19.832 -8.241 -8.680 1.00 77.25 95 ASP A N 1
ATOM 764 C CA . ASP A 1 95 ? 18.419 -8.200 -9.069 1.00 77.25 95 ASP A CA 1
ATOM 765 C C . ASP A 1 95 ? 17.852 -6.770 -9.223 1.00 77.25 95 ASP A C 1
ATOM 767 O O . ASP A 1 95 ? 16.716 -6.451 -8.853 1.00 77.25 95 ASP A O 1
ATOM 771 N N . ILE A 1 96 ? 18.692 -5.882 -9.766 1.00 79.81 96 ILE A N 1
ATOM 772 C CA . ILE A 1 96 ? 18.379 -4.478 -10.047 1.00 79.81 96 ILE A CA 1
ATOM 773 C C . ILE A 1 96 ? 18.525 -4.242 -11.547 1.00 79.81 96 ILE A C 1
ATOM 775 O O . ILE A 1 96 ? 19.608 -4.427 -12.098 1.00 79.81 96 ILE A O 1
ATOM 779 N N . ALA A 1 97 ? 17.459 -3.774 -12.195 1.00 84.25 97 ALA A N 1
ATOM 780 C CA . ALA A 1 97 ? 17.490 -3.359 -13.592 1.00 84.25 97 ALA A CA 1
ATOM 781 C C . ALA A 1 97 ? 17.518 -1.831 -13.712 1.00 84.25 97 ALA A C 1
ATOM 783 O O . ALA A 1 97 ? 16.569 -1.148 -13.316 1.00 84.25 97 ALA A O 1
ATOM 784 N N . TYR A 1 98 ? 18.588 -1.307 -14.311 1.00 86.38 98 TYR A N 1
ATOM 785 C CA . TYR A 1 98 ? 18.712 0.107 -14.666 1.00 86.38 98 TYR A CA 1
ATOM 786 C C . TYR A 1 98 ? 18.163 0.323 -16.077 1.00 86.38 98 TYR A C 1
ATOM 788 O O . TYR A 1 98 ? 18.667 -0.245 -17.042 1.00 86.38 98 TYR A O 1
ATOM 796 N N . LEU A 1 99 ? 17.112 1.125 -16.193 1.00 87.56 99 LEU A N 1
ATOM 797 C CA . LEU A 1 99 ? 16.342 1.366 -17.408 1.00 87.56 99 LEU A CA 1
ATOM 798 C C . LEU A 1 99 ? 16.690 2.738 -17.967 1.00 87.56 99 LEU A C 1
ATOM 800 O O . LEU A 1 99 ? 16.428 3.747 -17.319 1.00 87.56 99 LEU A O 1
ATOM 804 N N . SER A 1 100 ? 17.229 2.809 -19.178 1.00 86.81 100 SER A N 1
ATOM 805 C CA . SER A 1 100 ? 17.562 4.099 -19.790 1.00 86.81 100 SER A CA 1
ATOM 806 C C . SER A 1 100 ? 17.427 4.083 -21.309 1.00 86.81 100 SER A C 1
ATOM 808 O O . SER A 1 100 ? 17.348 3.036 -21.947 1.00 86.81 100 SER A O 1
ATOM 810 N N . MET A 1 101 ? 17.443 5.268 -21.917 1.00 84.88 101 MET A N 1
ATOM 811 C CA . MET A 1 101 ? 17.493 5.404 -23.376 1.00 84.88 101 MET A CA 1
ATOM 812 C C . MET A 1 101 ? 18.866 5.014 -23.951 1.00 84.88 101 MET A C 1
ATOM 814 O O . MET A 1 101 ? 18.976 4.605 -25.101 1.00 84.88 101 MET A O 1
ATOM 818 N N . SER A 1 102 ? 19.933 5.138 -23.161 1.00 79.44 102 SER A N 1
ATOM 819 C CA . SER A 1 102 ? 21.312 4.876 -23.586 1.00 79.44 102 SER A CA 1
ATOM 820 C C . SER A 1 102 ? 22.178 4.485 -22.390 1.00 79.44 102 SER A C 1
ATOM 822 O O . SER A 1 102 ? 21.813 4.764 -21.246 1.00 79.44 102 SER A O 1
ATOM 824 N N . TRP A 1 103 ? 23.342 3.891 -22.626 1.00 78.38 103 TRP A N 1
ATOM 825 C CA . TRP A 1 103 ? 24.276 3.547 -21.547 1.00 78.38 103 TRP A CA 1
ATOM 826 C C . TRP A 1 103 ? 25.286 4.670 -21.314 1.00 78.38 103 TRP A C 1
ATOM 828 O O . TRP A 1 103 ? 25.668 5.335 -22.280 1.00 78.38 103 TRP A O 1
ATOM 838 N N . PRO A 1 104 ? 25.755 4.911 -20.082 1.00 75.12 104 PRO A N 1
ATOM 839 C CA . PRO A 1 104 ? 26.872 5.812 -19.847 1.00 75.12 104 PRO A CA 1
ATOM 840 C C . PRO A 1 104 ? 28.172 5.174 -20.351 1.00 75.12 104 PRO A C 1
ATOM 842 O O . PRO A 1 104 ? 28.351 3.957 -20.352 1.00 75.12 104 PRO A O 1
ATOM 845 N N . LYS A 1 105 ? 29.104 6.016 -20.779 1.00 68.56 105 LYS A N 1
ATOM 846 C CA . LYS A 1 105 ? 30.436 5.629 -21.232 1.00 68.56 105 LYS A CA 1
ATOM 847 C C . LYS A 1 105 ? 31.380 5.652 -20.030 1.00 68.56 105 LYS A C 1
ATOM 849 O O . LYS A 1 105 ? 31.802 6.721 -19.599 1.00 68.56 105 LYS A O 1
ATOM 854 N N . GLY A 1 106 ? 31.721 4.484 -19.497 1.00 62.84 106 GLY A N 1
ATOM 855 C CA . GLY A 1 106 ? 32.646 4.347 -18.369 1.00 62.84 106 GLY A CA 1
ATOM 856 C C . GLY A 1 106 ? 32.527 2.992 -17.676 1.00 62.84 106 GLY A C 1
ATOM 857 O O . GLY A 1 106 ? 31.663 2.191 -18.027 1.00 62.84 106 GLY A O 1
ATOM 858 N N . ASN A 1 107 ? 33.393 2.740 -16.688 1.00 53.41 107 ASN A N 1
ATOM 859 C CA . ASN A 1 107 ? 33.303 1.552 -15.841 1.00 53.41 107 ASN A CA 1
ATOM 860 C C . ASN A 1 107 ? 32.023 1.623 -15.010 1.00 53.41 107 ASN A C 1
ATOM 862 O O . ASN A 1 107 ? 31.950 2.323 -14.001 1.00 53.41 107 ASN A O 1
ATOM 866 N N . LEU A 1 108 ? 31.015 0.890 -15.463 1.00 57.28 108 LEU A N 1
ATOM 867 C CA . LEU A 1 108 ? 29.852 0.574 -14.659 1.00 57.28 108 LEU A CA 1
ATOM 868 C C . LEU A 1 108 ? 30.308 -0.235 -13.440 1.00 57.28 108 LEU A C 1
ATOM 870 O O . LEU A 1 108 ? 31.206 -1.071 -13.590 1.00 57.28 108 LEU A O 1
ATOM 874 N N . PRO A 1 109 ? 29.748 0.004 -12.241 1.00 54.03 109 PRO A N 1
ATOM 875 C CA . PRO A 1 109 ? 30.064 -0.824 -11.086 1.00 54.03 109 PRO A CA 1
ATOM 876 C C . PRO A 1 109 ? 29.842 -2.305 -11.430 1.00 54.03 109 PRO A C 1
ATOM 878 O O . PRO A 1 109 ? 28.872 -2.652 -12.107 1.00 54.03 109 PRO A O 1
ATOM 881 N N . SER A 1 110 ? 30.747 -3.185 -10.998 1.00 53.25 110 SER A N 1
ATOM 882 C CA . SER A 1 110 ? 30.579 -4.632 -11.179 1.00 53.25 110 SER A CA 1
ATOM 883 C C . SER A 1 110 ? 29.258 -5.094 -10.551 1.00 53.25 110 SER A C 1
ATOM 885 O O . SER A 1 110 ? 28.934 -4.652 -9.451 1.00 53.25 110 SER A O 1
ATOM 887 N N . GLY A 1 111 ? 28.511 -5.963 -11.238 1.00 58.38 111 GLY A N 1
ATOM 888 C CA . GLY A 1 111 ? 27.209 -6.470 -10.775 1.00 58.38 111 GLY A CA 1
ATOM 889 C C . GLY A 1 111 ? 25.999 -5.584 -11.105 1.00 58.38 111 GLY A C 1
ATOM 890 O O . GLY A 1 111 ? 24.885 -5.866 -10.662 1.00 58.38 111 GLY A O 1
ATOM 891 N N . VAL A 1 112 ? 26.197 -4.509 -11.879 1.00 68.25 112 VAL A N 1
ATOM 892 C CA . VAL A 1 112 ? 25.122 -3.640 -12.381 1.00 68.25 112 VAL A CA 1
ATOM 893 C C . VAL A 1 112 ? 24.578 -4.176 -13.703 1.00 68.25 112 VAL A C 1
ATOM 895 O O . VAL A 1 112 ? 25.317 -4.300 -14.680 1.00 68.25 112 VAL A O 1
ATOM 898 N N . PHE A 1 113 ? 23.268 -4.429 -13.746 1.00 76.38 113 PHE A N 1
ATOM 899 C CA . PHE A 1 113 ? 22.564 -4.862 -14.949 1.00 76.38 113 PHE A CA 1
ATOM 900 C C . PHE A 1 113 ? 21.825 -3.696 -15.613 1.00 76.38 113 PHE A C 1
ATOM 902 O O . PHE A 1 113 ? 20.816 -3.192 -15.109 1.00 76.38 113 PHE A O 1
ATOM 909 N N . TRP A 1 114 ? 22.336 -3.260 -16.764 1.00 79.62 114 TRP A N 1
ATOM 910 C CA . TRP A 1 114 ? 21.805 -2.126 -17.511 1.00 79.62 114 TRP A CA 1
ATOM 911 C C . TRP A 1 114 ? 20.979 -2.590 -18.710 1.00 79.62 114 TRP A C 1
ATOM 913 O O . TRP A 1 114 ? 21.431 -3.388 -19.528 1.00 79.62 114 TRP A O 1
ATOM 923 N N . CYS A 1 115 ? 19.771 -2.054 -18.834 1.00 82.12 115 CYS A N 1
ATOM 924 C CA . CYS A 1 115 ? 18.852 -2.268 -19.943 1.00 82.12 115 CYS A CA 1
ATOM 925 C C . CYS A 1 115 ? 18.627 -0.955 -20.695 1.00 82.12 115 CYS A C 1
ATOM 927 O O . CYS A 1 115 ? 17.977 -0.043 -20.178 1.00 82.12 115 CYS A O 1
ATOM 929 N N . SER A 1 116 ? 19.159 -0.852 -21.918 1.00 80.94 116 SER A N 1
ATOM 930 C CA . SER A 1 116 ? 18.872 0.295 -22.789 1.00 80.94 116 SER A CA 1
ATOM 931 C C . SER A 1 116 ? 17.765 -0.012 -23.769 1.00 80.94 116 SER A C 1
ATOM 933 O O . SER A 1 116 ? 17.757 -1.055 -24.426 1.00 80.94 116 SER A O 1
ATOM 935 N N . TYR A 1 117 ? 16.871 0.960 -23.897 1.00 80.25 117 TYR A N 1
ATOM 936 C CA . TYR A 1 117 ? 15.886 1.004 -24.952 1.00 80.25 117 TYR A CA 1
ATOM 937 C C . TYR A 1 117 ? 16.248 2.023 -26.016 1.00 80.25 117 TYR A C 1
ATOM 939 O O . TYR A 1 117 ? 16.152 3.230 -25.771 1.00 80.25 117 TYR A O 1
ATOM 947 N N . PRO A 1 118 ? 16.600 1.557 -27.219 1.00 70.50 118 PRO A N 1
ATOM 948 C CA . PRO A 1 118 ? 16.899 2.460 -28.307 1.00 70.50 118 PRO A CA 1
ATOM 949 C C . PRO A 1 118 ? 15.631 3.202 -28.776 1.00 70.50 118 PRO A C 1
ATOM 951 O O . PRO A 1 118 ? 14.515 2.697 -28.649 1.00 70.50 118 PRO A O 1
ATOM 954 N N . GLY A 1 119 ? 15.799 4.401 -29.348 1.00 71.50 119 GLY A N 1
ATOM 955 C CA . GLY A 1 119 ? 14.738 5.135 -30.064 1.00 71.50 119 GLY A CA 1
ATOM 956 C C . GLY A 1 119 ? 13.881 6.130 -29.256 1.00 71.50 119 GLY A C 1
ATOM 957 O O . GLY A 1 119 ? 12.912 6.672 -29.793 1.00 71.50 119 GLY A O 1
ATOM 958 N N . GLY A 1 120 ? 14.243 6.419 -28.002 1.00 78.75 120 GLY A N 1
ATOM 959 C CA . GLY A 1 120 ? 13.656 7.520 -27.224 1.00 78.75 120 GLY A CA 1
ATOM 960 C C . GLY A 1 120 ? 12.191 7.321 -26.822 1.00 78.75 120 GLY A C 1
ATOM 961 O O . GLY A 1 120 ? 11.691 6.205 -26.765 1.00 78.75 120 GLY A O 1
ATOM 962 N N . ALA A 1 121 ? 11.479 8.399 -26.487 1.00 84.25 121 ALA A N 1
ATOM 963 C CA . ALA A 1 121 ? 10.114 8.306 -25.946 1.00 84.25 121 ALA A CA 1
ATOM 964 C C . ALA A 1 121 ? 9.133 7.550 -26.868 1.00 84.25 121 ALA A C 1
ATOM 966 O O . ALA A 1 121 ? 8.249 6.837 -26.395 1.00 84.25 121 ALA A O 1
ATOM 967 N N . SER A 1 122 ? 9.328 7.651 -28.188 1.00 81.50 122 SER A N 1
ATOM 968 C CA . SER A 1 122 ? 8.489 6.992 -29.200 1.00 81.50 122 SER A CA 1
ATOM 969 C C . SER A 1 122 ? 8.505 5.461 -29.127 1.00 81.50 122 SER A C 1
ATOM 971 O O . SER A 1 122 ? 7.582 4.808 -29.617 1.00 81.50 122 SER A O 1
ATOM 973 N N . THR A 1 123 ? 9.534 4.879 -28.505 1.00 80.88 123 THR A N 1
ATOM 974 C CA . THR A 1 123 ? 9.670 3.430 -28.368 1.00 80.88 123 THR A CA 1
ATOM 975 C C . THR A 1 123 ? 9.053 2.890 -27.095 1.00 80.88 123 THR A C 1
ATOM 977 O O . THR A 1 123 ? 8.766 1.694 -27.040 1.00 80.88 123 THR A O 1
ATOM 980 N N . VAL A 1 124 ? 8.751 3.756 -26.119 1.00 88.31 124 VAL A N 1
ATOM 981 C CA . VAL A 1 124 ? 8.142 3.368 -24.843 1.00 88.31 124 VAL A CA 1
ATOM 982 C C . VAL A 1 124 ? 6.900 2.504 -25.019 1.00 88.31 124 VAL A C 1
ATOM 984 O O . VAL A 1 124 ? 6.860 1.483 -24.348 1.00 88.31 124 VAL A O 1
ATOM 987 N N . PRO A 1 125 ? 5.930 2.785 -25.910 1.00 86.00 125 PRO A N 1
ATOM 988 C CA . PRO A 1 125 ? 4.749 1.928 -26.073 1.00 86.00 125 PRO A CA 1
ATOM 989 C C . PRO A 1 125 ? 5.051 0.520 -26.610 1.00 86.00 125 PRO A C 1
ATOM 991 O O . PRO A 1 125 ? 4.269 -0.399 -26.393 1.00 86.00 125 PRO A O 1
ATOM 994 N N . LYS A 1 126 ? 6.181 0.342 -27.303 1.00 84.88 126 LYS A N 1
ATOM 995 C CA . LYS A 1 126 ? 6.571 -0.914 -27.964 1.00 84.88 126 LYS A CA 1
ATOM 996 C C . LYS A 1 126 ? 7.478 -1.797 -27.106 1.00 84.88 126 LYS A C 1
ATOM 998 O O . LYS A 1 126 ? 7.825 -2.902 -27.516 1.00 84.88 126 LYS A O 1
ATOM 1003 N N . MET A 1 127 ? 7.907 -1.312 -25.941 1.00 85.56 127 MET A N 1
ATOM 1004 C CA . MET A 1 127 ? 8.826 -2.046 -25.068 1.00 85.56 127 MET A CA 1
ATOM 1005 C C . MET A 1 127 ? 8.188 -3.306 -24.495 1.00 85.56 127 MET A C 1
ATOM 1007 O O . MET A 1 127 ? 7.023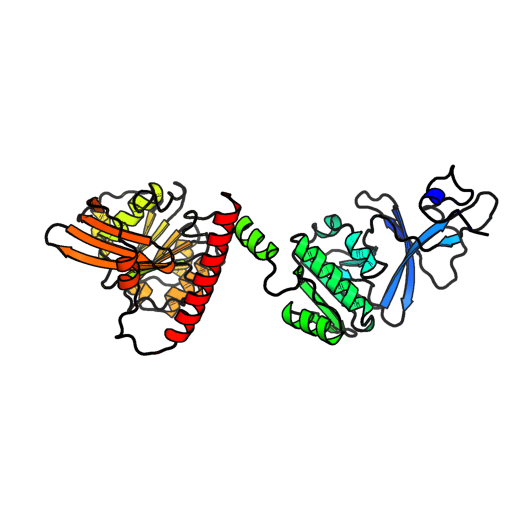 -3.287 -24.082 1.00 85.56 127 MET A O 1
ATOM 1011 N N . ASP A 1 128 ? 8.982 -4.366 -24.398 1.00 81.06 128 ASP A N 1
ATOM 1012 C CA . ASP A 1 128 ? 8.603 -5.575 -23.680 1.00 81.06 128 ASP A CA 1
ATOM 1013 C C . ASP A 1 128 ? 8.798 -5.431 -22.167 1.00 81.06 128 ASP A C 1
ATOM 1015 O O . ASP A 1 128 ? 9.907 -5.581 -21.654 1.00 81.06 128 ASP A O 1
ATOM 1019 N N . LEU A 1 129 ? 7.721 -5.144 -21.435 1.00 78.38 129 LEU A N 1
ATOM 1020 C CA . LEU A 1 129 ? 7.803 -4.950 -19.985 1.00 78.38 129 LEU A CA 1
ATOM 1021 C C . LEU A 1 129 ? 7.842 -6.259 -19.187 1.00 78.38 129 LEU A C 1
ATOM 1023 O O . LEU A 1 129 ? 8.302 -6.243 -18.044 1.00 78.38 129 LEU A O 1
ATOM 1027 N N . SER A 1 130 ? 7.430 -7.399 -19.758 1.00 79.44 130 SER A N 1
ATOM 1028 C CA . SER A 1 130 ? 7.497 -8.699 -19.066 1.00 79.44 130 SER A CA 1
ATOM 1029 C C . SER A 1 130 ? 8.928 -9.066 -18.682 1.00 79.44 130 SER A C 1
ATOM 1031 O O . SER A 1 130 ? 9.154 -9.613 -17.604 1.00 79.44 130 SER A O 1
ATOM 1033 N N . PHE A 1 131 ? 9.901 -8.687 -19.514 1.00 74.06 131 PHE A N 1
ATOM 1034 C CA . PHE A 1 131 ? 11.316 -8.855 -19.219 1.00 74.06 131 PHE A CA 1
ATOM 1035 C C . PHE A 1 131 ? 11.726 -8.144 -17.921 1.00 74.06 131 PHE A C 1
ATOM 1037 O O . PHE A 1 131 ? 12.550 -8.674 -17.184 1.00 74.06 131 PHE A O 1
ATOM 1044 N N . PHE A 1 132 ? 11.135 -6.989 -17.589 1.00 73.69 132 PHE A N 1
ATOM 1045 C CA . PHE A 1 132 ? 11.481 -6.253 -16.365 1.00 73.69 132 PHE A CA 1
ATOM 1046 C C . PHE A 1 132 ? 10.756 -6.683 -15.122 1.00 73.69 132 PHE A C 1
ATOM 1048 O O . PHE A 1 132 ? 11.253 -6.473 -14.014 1.00 73.69 132 PHE A O 1
ATOM 1055 N N . ARG A 1 133 ? 9.569 -7.260 -15.290 1.00 75.62 133 ARG A N 1
ATOM 1056 C CA . ARG A 1 133 ? 8.772 -7.696 -14.149 1.00 75.62 133 ARG A CA 1
ATOM 1057 C C . ARG A 1 133 ? 9.528 -8.718 -13.297 1.00 75.62 133 ARG A C 1
ATOM 1059 O O . ARG A 1 133 ? 9.314 -8.748 -12.093 1.00 75.62 133 ARG A O 1
ATOM 1066 N N . ARG A 1 134 ? 10.484 -9.448 -13.883 1.00 77.25 134 ARG A N 1
ATOM 1067 C CA . ARG A 1 134 ? 11.339 -10.411 -13.173 1.00 77.25 134 ARG A CA 1
ATOM 1068 C C . ARG A 1 134 ? 12.327 -9.804 -12.168 1.00 77.25 134 ARG A C 1
ATOM 1070 O O . ARG A 1 134 ? 12.802 -10.554 -11.330 1.00 77.25 134 ARG A O 1
ATOM 1077 N N . PHE A 1 135 ? 12.650 -8.510 -12.259 1.00 78.00 135 PHE A N 1
ATOM 1078 C CA . PHE A 1 135 ? 13.607 -7.875 -11.343 1.00 78.00 135 PHE A CA 1
ATOM 1079 C C . PHE A 1 135 ? 12.896 -7.271 -10.136 1.00 78.00 135 PHE A C 1
ATOM 1081 O O . PHE A 1 135 ? 11.877 -6.588 -10.302 1.00 78.00 135 PHE A O 1
ATOM 1088 N N . ARG A 1 136 ? 13.466 -7.461 -8.940 1.00 75.06 136 ARG A N 1
ATOM 1089 C CA . ARG A 1 136 ? 12.961 -6.888 -7.684 1.00 75.06 136 ARG A CA 1
ATOM 1090 C C . ARG A 1 136 ? 13.045 -5.366 -7.641 1.00 75.06 136 ARG A C 1
ATOM 1092 O O . ARG A 1 136 ? 12.143 -4.734 -7.101 1.00 75.06 136 ARG A O 1
ATOM 1099 N N . LYS A 1 137 ? 14.114 -4.763 -8.173 1.00 80.12 137 LYS A N 1
ATOM 1100 C CA . LYS A 1 137 ? 14.258 -3.297 -8.242 1.00 80.12 137 LYS A CA 1
ATOM 1101 C C . LYS A 1 137 ? 14.381 -2.827 -9.684 1.00 80.12 137 LYS A C 1
ATOM 1103 O O . LYS A 1 137 ? 15.180 -3.351 -10.456 1.00 80.12 137 LYS A O 1
ATOM 1108 N N . ARG A 1 138 ? 13.609 -1.797 -10.030 1.00 85.50 138 ARG A N 1
ATOM 1109 C CA . ARG A 1 138 ? 13.548 -1.217 -11.376 1.00 85.50 138 ARG A CA 1
ATOM 1110 C C . ARG A 1 138 ? 13.821 0.274 -11.261 1.00 85.50 138 ARG A C 1
ATOM 1112 O O . ARG A 1 138 ? 13.078 0.992 -10.600 1.00 85.50 138 ARG A O 1
ATOM 1119 N N . MET A 1 139 ? 14.915 0.721 -11.859 1.00 88.12 139 MET A N 1
ATOM 1120 C CA . MET A 1 139 ? 15.393 2.095 -11.732 1.00 88.12 139 MET A CA 1
ATOM 1121 C C . MET A 1 139 ? 15.356 2.760 -13.098 1.00 88.12 139 MET A C 1
ATOM 1123 O O . MET A 1 139 ? 16.143 2.406 -13.968 1.00 88.12 139 MET A O 1
ATOM 1127 N N . ILE A 1 140 ? 14.462 3.724 -13.300 1.00 90.38 140 ILE A N 1
ATOM 1128 C CA . ILE A 1 140 ? 14.499 4.580 -14.486 1.00 90.38 140 ILE A CA 1
ATOM 1129 C C . ILE A 1 140 ? 15.645 5.567 -14.307 1.00 90.38 140 ILE A C 1
ATOM 1131 O O . ILE A 1 140 ? 15.647 6.345 -13.360 1.00 90.38 140 ILE A O 1
ATOM 1135 N N . VAL A 1 141 ? 16.602 5.556 -15.227 1.00 88.12 141 VAL A N 1
ATOM 1136 C CA . VAL A 1 141 ? 17.755 6.451 -15.237 1.00 88.12 141 VAL A CA 1
ATOM 1137 C C . VAL A 1 141 ? 17.679 7.343 -16.466 1.00 88.12 141 VAL A C 1
ATOM 1139 O O . VAL A 1 141 ? 17.776 6.857 -17.597 1.00 88.12 141 VAL A O 1
ATOM 1142 N N . PHE A 1 142 ? 17.568 8.654 -16.258 1.00 87.81 142 PHE A N 1
ATOM 1143 C CA . PHE A 1 142 ? 17.878 9.616 -17.314 1.00 87.81 142 PHE A CA 1
ATOM 1144 C C . PHE A 1 142 ? 19.257 10.222 -17.080 1.00 87.81 142 PHE A C 1
ATOM 1146 O O . PHE A 1 142 ? 19.649 10.548 -15.957 1.00 87.81 142 PHE A O 1
ATOM 1153 N N . ILE A 1 143 ? 20.012 10.339 -18.167 1.00 82.94 143 ILE A N 1
ATOM 1154 C CA . ILE A 1 143 ? 21.356 10.904 -18.151 1.00 82.94 143 ILE A CA 1
ATOM 1155 C C . ILE A 1 143 ? 21.205 12.383 -18.491 1.00 82.94 143 ILE A C 1
ATOM 1157 O O . ILE A 1 143 ? 20.758 12.703 -19.589 1.00 82.94 143 ILE A O 1
ATOM 1161 N N . GLU A 1 144 ? 21.590 13.287 -17.589 1.00 78.62 144 GLU A N 1
ATOM 1162 C CA . GLU A 1 144 ? 21.327 14.735 -17.720 1.00 78.62 144 GLU A CA 1
ATOM 1163 C C . GLU A 1 144 ? 21.836 15.303 -19.058 1.00 78.62 144 GLU A C 1
ATOM 1165 O O . GLU A 1 144 ? 21.184 16.124 -19.701 1.00 78.62 144 GLU A O 1
ATOM 1170 N N . ARG A 1 145 ? 22.975 14.796 -19.553 1.00 78.12 145 ARG A N 1
ATOM 1171 C CA . ARG A 1 145 ? 23.564 15.206 -20.841 1.00 78.12 145 ARG A CA 1
ATOM 1172 C C . ARG A 1 145 ? 22.751 14.809 -22.079 1.00 78.12 145 ARG A C 1
ATOM 1174 O O . ARG A 1 145 ? 23.027 15.333 -23.154 1.00 78.12 145 ARG A O 1
ATOM 1181 N N . GLN A 1 146 ? 21.774 13.909 -21.957 1.00 78.19 146 GLN A N 1
ATOM 1182 C CA . GLN A 1 146 ? 20.794 13.637 -23.019 1.00 78.19 146 GLN A CA 1
ATOM 1183 C C . GLN A 1 146 ? 19.783 14.784 -23.163 1.00 78.19 146 GLN A C 1
ATOM 1185 O O . GLN A 1 146 ? 19.052 14.840 -24.152 1.00 78.19 146 GLN A O 1
ATOM 1190 N N . GLY A 1 147 ? 19.725 15.686 -22.179 1.00 83.62 147 GLY A N 1
ATOM 1191 C CA . GLY A 1 147 ? 18.827 16.827 -22.158 1.00 83.62 147 GLY A CA 1
ATOM 1192 C C . GLY A 1 147 ? 17.364 16.411 -22.280 1.00 83.62 147 GLY A C 1
ATOM 1193 O O . GLY A 1 147 ? 16.904 15.442 -21.674 1.00 83.62 147 GLY A O 1
ATOM 1194 N N . ILE A 1 148 ? 16.640 17.160 -23.107 1.00 87.81 148 ILE A N 1
ATOM 1195 C CA . ILE A 1 148 ? 15.194 17.044 -23.317 1.00 87.81 148 ILE A CA 1
ATOM 1196 C C . ILE A 1 148 ? 14.780 15.622 -23.737 1.00 87.81 148 ILE A C 1
ATOM 1198 O O . ILE A 1 148 ? 13.761 15.127 -23.262 1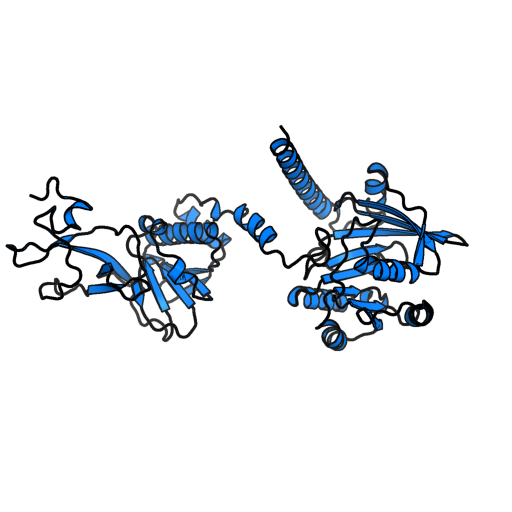.00 87.81 148 ILE A O 1
ATOM 1202 N N . GLU A 1 149 ? 15.583 14.924 -24.546 1.00 86.00 149 GLU A N 1
ATOM 1203 C CA . GLU A 1 149 ? 15.265 13.567 -25.019 1.00 86.00 149 GLU A CA 1
ATOM 1204 C C . GLU A 1 149 ? 15.311 12.519 -23.899 1.00 86.00 149 GLU A C 1
ATOM 1206 O O . GLU A 1 149 ? 14.420 11.672 -23.797 1.00 86.00 149 GLU A O 1
ATOM 1211 N N . GLY A 1 150 ? 16.311 12.600 -23.015 1.00 87.62 150 GLY A N 1
ATOM 1212 C CA . GLY A 1 150 ? 16.420 11.705 -21.859 1.00 87.62 150 GLY A CA 1
ATOM 1213 C C . GLY A 1 150 ? 15.270 11.903 -20.872 1.00 87.62 150 GLY A C 1
ATOM 1214 O O . GLY A 1 150 ? 14.690 10.932 -20.383 1.00 87.62 150 GLY A O 1
ATOM 1215 N N . ILE A 1 151 ? 14.887 13.163 -20.644 1.00 90.38 151 ILE A N 1
ATOM 1216 C CA . ILE A 1 151 ? 13.747 13.521 -19.791 1.00 90.38 151 ILE A CA 1
ATOM 1217 C C . ILE A 1 151 ? 12.439 13.011 -20.403 1.00 90.38 151 ILE A C 1
ATOM 1219 O O . ILE A 1 151 ? 11.641 12.392 -19.701 1.00 90.38 151 ILE A O 1
ATOM 1223 N N . ASN A 1 152 ? 12.230 13.212 -21.707 1.00 91.50 152 ASN A N 1
ATOM 1224 C CA . ASN A 1 152 ? 11.025 12.763 -22.405 1.00 91.50 152 ASN A CA 1
ATOM 1225 C C . ASN A 1 152 ? 10.869 11.237 -22.353 1.00 91.50 152 ASN A C 1
ATOM 1227 O O . ASN A 1 152 ? 9.782 10.715 -22.091 1.00 91.50 152 ASN A O 1
ATOM 1231 N N . PHE A 1 153 ? 11.973 10.518 -22.563 1.00 91.06 153 PHE A N 1
ATOM 1232 C CA . PHE A 1 153 ? 12.021 9.068 -22.433 1.00 91.06 153 PHE A CA 1
ATOM 1233 C C . PHE A 1 153 ? 11.652 8.616 -21.018 1.00 91.06 153 PHE A C 1
ATOM 1235 O O . PHE A 1 153 ? 10.744 7.801 -20.857 1.00 91.06 153 PHE A O 1
ATOM 1242 N N . ALA A 1 154 ? 12.318 9.159 -19.994 1.00 92.38 154 ALA A N 1
ATOM 1243 C CA . ALA A 1 154 ? 12.079 8.769 -18.608 1.00 92.38 154 ALA A CA 1
ATOM 1244 C C . ALA A 1 154 ? 10.657 9.107 -18.154 1.00 92.38 154 ALA A C 1
ATOM 1246 O O . ALA A 1 154 ? 10.024 8.293 -17.489 1.00 92.38 154 ALA A O 1
ATOM 1247 N N . MET A 1 155 ? 10.126 10.260 -18.564 1.00 93.62 155 MET A N 1
ATOM 1248 C CA . MET A 1 155 ? 8.745 10.659 -18.301 1.00 93.62 155 MET A CA 1
ATOM 1249 C C . MET A 1 155 ? 7.759 9.675 -18.931 1.00 93.62 155 MET A C 1
ATOM 1251 O O . MET A 1 155 ? 6.858 9.183 -18.254 1.00 93.62 155 MET A O 1
ATOM 1255 N N . SER A 1 156 ? 7.946 9.364 -20.214 1.00 93.06 156 SER A N 1
ATOM 1256 C CA . SER A 1 156 ? 7.073 8.444 -20.944 1.00 93.06 156 SER A CA 1
ATOM 1257 C C . SER A 1 156 ? 7.111 7.040 -20.338 1.00 93.06 156 SER A C 1
ATOM 1259 O O . SER A 1 156 ? 6.064 6.417 -20.156 1.00 93.06 156 SER A O 1
ATOM 1261 N N . LEU A 1 157 ? 8.305 6.552 -19.983 1.00 92.06 157 LEU A N 1
ATOM 1262 C CA . LEU A 1 157 ? 8.485 5.246 -19.355 1.00 92.06 157 LEU A CA 1
ATOM 1263 C C . LEU A 1 157 ? 7.870 5.205 -17.953 1.00 92.06 157 LEU A C 1
ATOM 1265 O O . LEU A 1 157 ? 7.131 4.273 -17.660 1.00 92.06 157 LEU A O 1
ATOM 1269 N N . ALA A 1 158 ? 8.106 6.220 -17.120 1.00 90.31 158 ALA A N 1
ATOM 1270 C CA . ALA A 1 158 ? 7.528 6.308 -15.780 1.00 90.31 158 ALA A CA 1
ATOM 1271 C C . ALA A 1 158 ? 5.994 6.328 -15.830 1.00 90.31 158 ALA A C 1
ATOM 1273 O O . ALA A 1 158 ? 5.344 5.600 -15.084 1.00 90.31 158 ALA A O 1
ATOM 1274 N N . ALA A 1 159 ? 5.411 7.101 -16.752 1.00 88.25 159 ALA A N 1
ATOM 1275 C CA . ALA A 1 159 ? 3.966 7.127 -16.955 1.00 88.25 159 ALA A CA 1
ATOM 1276 C C . ALA A 1 159 ? 3.432 5.751 -17.380 1.00 88.25 159 ALA A C 1
ATOM 1278 O O . ALA A 1 159 ? 2.426 5.288 -16.847 1.00 88.25 159 ALA A O 1
ATOM 1279 N N . ARG A 1 160 ? 4.126 5.060 -18.297 1.00 90.31 160 ARG A N 1
ATOM 1280 C CA . ARG A 1 160 ? 3.746 3.706 -18.723 1.00 90.31 160 ARG A CA 1
ATOM 1281 C C . ARG A 1 160 ? 3.845 2.692 -17.579 1.00 90.31 160 ARG A C 1
ATOM 1283 O O . ARG A 1 160 ? 2.908 1.924 -17.399 1.00 90.31 160 ARG A O 1
ATOM 1290 N N . LEU A 1 161 ? 4.942 2.684 -16.819 1.00 86.69 161 LEU A N 1
ATOM 1291 C CA . LEU A 1 161 ? 5.117 1.760 -15.694 1.00 86.69 161 LEU A CA 1
ATOM 1292 C C . LEU A 1 161 ? 4.058 1.993 -14.614 1.00 86.69 161 LEU A C 1
ATOM 1294 O O . LEU A 1 161 ? 3.476 1.025 -14.139 1.00 86.69 161 LEU A O 1
ATOM 1298 N N . ARG A 1 162 ? 3.740 3.256 -14.299 1.00 81.62 162 ARG A N 1
ATOM 1299 C CA . ARG A 1 162 ? 2.668 3.595 -13.351 1.00 81.62 162 ARG A CA 1
ATOM 1300 C C . ARG A 1 162 ? 1.288 3.181 -13.863 1.00 81.62 162 ARG A C 1
ATOM 1302 O O . ARG A 1 162 ? 0.499 2.652 -13.096 1.00 81.62 162 ARG A O 1
ATOM 1309 N N . ARG A 1 163 ? 1.012 3.335 -15.165 1.00 82.06 163 ARG A N 1
ATOM 1310 C CA . ARG A 1 163 ? -0.229 2.843 -15.795 1.00 82.06 163 ARG A CA 1
ATOM 1311 C C . ARG A 1 163 ? -0.375 1.324 -15.719 1.00 82.06 163 ARG A C 1
ATOM 1313 O O . ARG A 1 163 ? -1.484 0.821 -15.609 1.00 82.06 163 ARG A O 1
ATOM 1320 N N . GLU A 1 164 ? 0.737 0.608 -15.845 1.00 79.75 164 GLU A N 1
ATOM 1321 C CA . GLU A 1 164 ? 0.788 -0.855 -15.817 1.00 79.75 164 GLU A CA 1
ATOM 1322 C C . GLU A 1 164 ? 1.074 -1.428 -14.418 1.00 79.75 164 GLU A C 1
ATOM 1324 O O . GLU A 1 164 ? 1.358 -2.621 -14.306 1.00 79.75 164 GLU A O 1
ATOM 1329 N N . ASN A 1 165 ? 0.999 -0.603 -13.367 1.00 72.19 165 ASN A N 1
ATOM 1330 C CA . ASN A 1 165 ? 1.180 -1.005 -11.968 1.00 72.19 165 ASN A CA 1
ATOM 1331 C C . ASN A 1 165 ? 2.520 -1.702 -11.699 1.00 72.19 165 ASN A C 1
ATOM 1333 O O . ASN A 1 165 ? 2.608 -2.700 -10.987 1.00 72.19 165 ASN A O 1
ATOM 1337 N N . VAL A 1 166 ? 3.581 -1.203 -12.323 1.00 76.12 166 VAL A N 1
ATOM 1338 C CA . VAL A 1 166 ? 4.934 -1.721 -12.148 1.00 76.12 166 VAL A CA 1
ATOM 1339 C C . VAL A 1 166 ? 5.704 -0.754 -11.262 1.00 76.12 166 VAL A C 1
ATOM 1341 O O . VAL A 1 166 ? 5.953 0.367 -11.687 1.00 76.12 166 VAL A O 1
ATOM 1344 N N . ASP A 1 167 ? 6.136 -1.196 -10.079 1.00 78.31 167 ASP A N 1
ATOM 1345 C CA . ASP A 1 167 ? 6.967 -0.373 -9.190 1.00 78.31 167 ASP A CA 1
ATOM 1346 C C . ASP A 1 167 ? 8.294 0.022 -9.840 1.00 78.31 167 ASP A C 1
ATOM 1348 O O . ASP A 1 167 ? 8.956 -0.801 -10.491 1.00 78.31 167 ASP A O 1
ATOM 1352 N N . PHE A 1 168 ? 8.701 1.272 -9.615 1.00 83.44 168 PHE A N 1
ATOM 1353 C CA . PHE A 1 168 ? 9.969 1.829 -10.074 1.00 83.44 168 PHE A CA 1
ATOM 1354 C C . PHE A 1 168 ? 10.459 2.958 -9.159 1.00 83.44 168 PHE A C 1
ATOM 1356 O O . PHE A 1 168 ? 9.682 3.589 -8.448 1.00 83.44 168 PHE A O 1
ATOM 1363 N N . SER A 1 169 ? 11.751 3.267 -9.248 1.00 85.31 169 SER A N 1
ATOM 1364 C CA . SER A 1 169 ? 12.327 4.527 -8.764 1.00 85.31 169 SER A CA 1
ATOM 1365 C C . SER A 1 169 ? 12.944 5.319 -9.913 1.00 85.31 169 SER A C 1
ATOM 1367 O O . SER A 1 169 ? 13.305 4.755 -10.950 1.00 85.31 169 SER A O 1
ATOM 1369 N N . ILE A 1 170 ? 13.024 6.642 -9.756 1.00 89.50 170 ILE A N 1
ATOM 1370 C CA . ILE A 1 170 ? 13.566 7.552 -10.770 1.00 89.50 170 ILE A CA 1
ATOM 1371 C C . ILE A 1 170 ? 14.904 8.082 -10.288 1.00 89.50 170 ILE A C 1
ATOM 1373 O O . ILE A 1 170 ? 15.020 8.585 -9.175 1.00 89.50 170 ILE A O 1
ATOM 1377 N N . HIS A 1 171 ? 15.901 8.013 -11.159 1.00 89.00 171 HIS A N 1
ATOM 1378 C CA . HIS A 1 171 ? 17.256 8.446 -10.875 1.00 89.00 171 HIS A CA 1
ATOM 1379 C C . HIS A 1 171 ? 17.779 9.349 -11.982 1.00 89.00 171 HIS A C 1
ATOM 1381 O O . HIS A 1 171 ? 17.531 9.141 -13.173 1.00 89.00 171 HIS A O 1
ATOM 1387 N N . ARG A 1 172 ? 18.551 10.345 -11.566 1.00 88.12 172 ARG A N 1
ATOM 1388 C CA . ARG A 1 172 ? 19.282 11.258 -12.433 1.00 88.12 172 ARG A CA 1
ATOM 1389 C C . ARG A 1 172 ? 20.770 10.964 -12.335 1.00 88.12 172 ARG A C 1
ATOM 1391 O O . ARG A 1 172 ? 21.324 10.940 -11.232 1.00 88.12 172 ARG A O 1
ATOM 1398 N N . LEU A 1 173 ? 21.401 10.791 -13.495 1.00 84.94 173 LEU A N 1
ATOM 1399 C CA . LEU A 1 173 ? 22.848 10.650 -13.629 1.00 84.94 173 LEU A CA 1
ATOM 1400 C C . LEU A 1 173 ? 23.464 11.943 -14.190 1.00 84.94 173 LEU A C 1
ATOM 1402 O O . LEU A 1 173 ? 23.230 12.301 -15.347 1.00 84.94 173 LEU A O 1
ATOM 1406 N N . GLU A 1 174 ? 24.286 12.612 -13.381 1.00 82.12 174 GLU A N 1
ATOM 1407 C CA . GLU A 1 174 ? 25.035 13.829 -13.726 1.00 82.12 174 GLU A CA 1
ATOM 1408 C C . GLU A 1 174 ? 26.546 13.557 -13.659 1.00 82.12 174 GLU A C 1
ATOM 1410 O O . GLU A 1 174 ? 27.149 13.525 -12.586 1.00 82.12 174 GLU A O 1
ATOM 1415 N N . GLY A 1 175 ? 27.179 13.331 -14.816 1.00 75.19 175 GLY A N 1
ATOM 1416 C CA . GLY A 1 175 ? 28.569 12.864 -14.860 1.00 75.19 175 GLY A CA 1
ATOM 1417 C C . GLY A 1 175 ? 28.690 11.487 -14.198 1.00 75.19 175 GLY A C 1
ATOM 1418 O O . GLY A 1 175 ? 28.077 10.531 -14.665 1.00 75.19 175 GLY A O 1
ATOM 1419 N N . CYS A 1 176 ? 29.439 11.400 -13.094 1.00 70.38 176 CYS A N 1
ATOM 1420 C CA . CYS A 1 176 ? 29.549 10.184 -12.274 1.00 70.38 176 CYS A CA 1
ATOM 1421 C C . CYS A 1 176 ? 28.597 10.170 -11.062 1.00 70.38 176 CYS A C 1
ATOM 1423 O O . CYS A 1 176 ? 28.601 9.204 -10.300 1.00 70.38 176 CYS A O 1
ATOM 1425 N N . SER A 1 177 ? 27.815 11.232 -10.849 1.00 75.88 177 SER A N 1
ATOM 1426 C CA . SER A 1 177 ? 26.928 11.369 -9.692 1.00 75.88 177 SER A CA 1
ATOM 1427 C C . SER A 1 177 ? 25.556 10.776 -9.984 1.00 75.88 177 SER A C 1
ATOM 1429 O O . SER A 1 177 ? 24.898 11.172 -10.946 1.00 75.88 177 SER A O 1
ATOM 1431 N N . PHE A 1 178 ? 25.109 9.860 -9.128 1.00 79.62 178 PHE A N 1
ATOM 1432 C CA . PHE A 1 178 ? 23.805 9.208 -9.214 1.00 79.62 178 PHE A CA 1
ATOM 1433 C C . PHE A 1 178 ? 22.909 9.709 -8.078 1.00 79.62 178 PHE A C 1
ATOM 1435 O O . PHE A 1 178 ? 23.300 9.644 -6.913 1.00 79.62 178 PHE A O 1
ATOM 1442 N N . SER A 1 179 ? 21.734 10.240 -8.413 1.00 82.56 179 SER A N 1
ATOM 1443 C CA . SER A 1 179 ? 20.795 10.813 -7.440 1.00 82.56 179 SER A CA 1
ATOM 1444 C C . SER A 1 179 ? 19.389 10.276 -7.661 1.00 82.56 179 SER A C 1
ATOM 1446 O O . SER A 1 179 ? 18.880 10.339 -8.779 1.00 82.56 179 SER A O 1
ATOM 1448 N N . GLU A 1 180 ? 18.767 9.772 -6.600 1.00 85.94 180 GLU A N 1
ATOM 1449 C CA . GLU A 1 180 ? 17.352 9.409 -6.608 1.00 85.94 180 GLU A CA 1
ATOM 1450 C C . GLU A 1 180 ? 16.498 10.676 -6.541 1.00 85.94 180 GLU A C 1
ATOM 1452 O O . GLU A 1 180 ? 16.827 11.617 -5.818 1.00 85.94 180 GLU A O 1
ATOM 1457 N N . LEU A 1 181 ? 15.417 10.705 -7.316 1.00 78.75 181 LEU A N 1
ATOM 1458 C CA . LEU A 1 181 ? 14.453 11.795 -7.332 1.00 78.75 181 LEU A CA 1
ATOM 1459 C C . LEU A 1 181 ? 13.093 11.269 -6.889 1.00 78.75 181 LEU A C 1
ATOM 1461 O O . LEU A 1 181 ? 12.575 10.295 -7.440 1.00 78.75 181 LEU A O 1
ATOM 1465 N N . SER A 1 182 ? 12.457 11.981 -5.965 1.00 80.31 182 SER A N 1
ATOM 1466 C CA . SER A 1 182 ? 11.033 11.804 -5.706 1.00 80.31 182 SER A CA 1
ATOM 1467 C C . SER A 1 182 ? 10.208 12.155 -6.951 1.00 80.31 182 SER A C 1
ATOM 1469 O O . SER A 1 182 ? 10.607 12.958 -7.803 1.00 80.31 182 SER A O 1
ATOM 1471 N N . LEU A 1 183 ? 8.978 11.637 -7.028 1.00 77.44 183 LEU A N 1
ATOM 1472 C CA . LEU A 1 183 ? 8.027 12.024 -8.079 1.00 77.44 183 LEU A CA 1
ATOM 1473 C C . LEU A 1 183 ? 7.746 13.539 -8.091 1.00 77.44 183 LEU A C 1
ATOM 1475 O O . LEU A 1 183 ? 7.419 14.107 -9.132 1.00 77.44 183 LEU A O 1
ATOM 1479 N N . SER A 1 184 ? 7.864 14.226 -6.951 1.00 72.38 184 SER A N 1
ATOM 1480 C CA . SER A 1 184 ? 7.708 15.685 -6.874 1.00 72.38 184 SER A CA 1
ATOM 1481 C C . SER A 1 184 ? 8.868 16.428 -7.543 1.00 72.38 184 SER A C 1
ATOM 1483 O O . SER A 1 184 ? 8.660 17.327 -8.365 1.00 72.38 184 SER A O 1
ATOM 1485 N N . GLU A 1 185 ? 10.098 16.010 -7.248 1.00 81.56 185 GLU A N 1
ATOM 1486 C CA . GLU A 1 185 ? 11.305 16.579 -7.849 1.00 81.56 185 GLU A CA 1
ATOM 1487 C C . GLU A 1 185 ? 11.346 16.298 -9.349 1.00 81.56 185 GLU A C 1
ATOM 1489 O O . GLU A 1 185 ? 11.569 17.212 -10.145 1.00 81.56 185 GLU A O 1
ATOM 1494 N N . PHE A 1 186 ? 11.013 15.074 -9.763 1.00 86.19 186 PHE A N 1
ATOM 1495 C CA . PHE A 1 186 ? 10.970 14.718 -11.176 1.00 86.19 186 PHE A CA 1
ATOM 1496 C C . PHE A 1 186 ? 9.930 15.532 -11.959 1.00 86.19 186 PHE A C 1
ATOM 1498 O O . PHE A 1 186 ? 10.226 16.052 -13.035 1.00 86.19 186 PHE A O 1
ATOM 1505 N N . ARG A 1 187 ? 8.735 15.761 -11.397 1.00 81.38 187 ARG A N 1
ATOM 1506 C CA . ARG A 1 187 ? 7.732 16.665 -11.994 1.00 81.38 187 ARG A CA 1
ATOM 1507 C C . ARG A 1 187 ? 8.245 18.092 -12.165 1.00 81.38 187 ARG A C 1
ATOM 1509 O O . ARG A 1 187 ? 7.892 18.760 -13.137 1.00 81.38 187 ARG A O 1
ATOM 1516 N N . THR A 1 188 ? 9.064 18.565 -11.231 1.00 83.62 188 THR A N 1
ATOM 1517 C CA . THR A 1 188 ? 9.693 19.887 -11.320 1.00 83.62 188 THR A CA 1
ATOM 1518 C C . THR A 1 188 ? 10.690 19.934 -12.477 1.00 83.62 188 THR A C 1
ATOM 1520 O O . THR A 1 188 ? 10.676 20.892 -13.251 1.00 83.62 188 THR A O 1
ATOM 1523 N N . VAL A 1 189 ? 11.485 18.873 -12.662 1.00 87.06 189 VAL A N 1
ATOM 1524 C CA . VAL A 1 189 ? 12.393 18.719 -13.813 1.00 87.06 189 VAL A CA 1
ATOM 1525 C C . VAL A 1 189 ? 11.618 18.711 -15.137 1.00 87.06 189 VAL A C 1
ATOM 1527 O O . VAL A 1 189 ? 11.973 19.461 -16.047 1.00 87.06 189 VAL A O 1
ATOM 1530 N N . ILE A 1 190 ? 10.527 17.943 -15.232 1.00 86.62 190 ILE A N 1
ATOM 1531 C CA . ILE A 1 190 ? 9.647 17.883 -16.415 1.00 86.62 190 ILE A CA 1
ATOM 1532 C C . ILE A 1 190 ? 9.110 19.281 -16.764 1.00 86.62 190 ILE A C 1
ATOM 1534 O O . ILE A 1 190 ? 9.291 19.754 -17.888 1.00 86.62 190 ILE A O 1
ATOM 1538 N N . LYS A 1 191 ? 8.512 19.977 -15.784 1.00 85.75 191 LYS A N 1
ATOM 1539 C CA . LYS A 1 191 ? 7.950 21.329 -15.963 1.00 85.75 191 LYS A CA 1
ATOM 1540 C C . LYS A 1 191 ? 8.997 22.342 -16.405 1.00 85.75 191 LYS A C 1
ATOM 1542 O O . LYS A 1 191 ? 8.741 23.128 -17.313 1.00 85.75 191 LYS A O 1
ATOM 1547 N N . LYS A 1 192 ? 10.178 22.324 -15.778 1.00 87.69 192 LYS A N 1
ATOM 1548 C CA . LYS A 1 192 ? 11.282 23.238 -16.108 1.00 87.69 192 LYS A CA 1
ATOM 1549 C C . LYS A 1 192 ? 11.733 23.091 -17.565 1.00 87.69 192 LYS A C 1
ATOM 1551 O O . LYS A 1 192 ? 12.161 24.071 -18.163 1.00 87.69 192 LYS A O 1
ATOM 1556 N N . ASN A 1 193 ? 11.604 21.893 -18.131 1.00 86.44 193 ASN A N 1
ATOM 1557 C CA . ASN A 1 193 ? 11.963 21.592 -19.516 1.00 86.44 193 ASN A CA 1
ATOM 1558 C C . ASN A 1 193 ? 10.781 21.719 -20.499 1.00 86.44 193 ASN A C 1
ATOM 1560 O O . ASN A 1 193 ? 10.899 21.306 -21.648 1.00 86.44 193 ASN A O 1
ATOM 1564 N N . GLY A 1 194 ? 9.656 22.311 -20.077 1.00 84.44 194 GLY A N 1
ATOM 1565 C CA . GLY A 1 194 ? 8.538 22.656 -20.962 1.00 84.44 194 GLY A CA 1
ATOM 1566 C C . GLY A 1 194 ? 7.610 21.495 -21.329 1.00 84.44 194 GLY A C 1
ATOM 1567 O O . GLY A 1 194 ? 6.782 21.645 -22.224 1.00 84.44 194 GLY A O 1
ATOM 1568 N N . PHE A 1 195 ? 7.718 20.353 -20.650 1.00 85.94 195 PHE A N 1
ATOM 1569 C CA . PHE A 1 195 ? 6.844 19.206 -20.883 1.00 85.94 195 PHE A CA 1
ATOM 1570 C C . PHE A 1 195 ? 5.549 19.287 -20.066 1.00 85.94 195 PHE A C 1
ATOM 1572 O O . PHE A 1 195 ? 5.544 19.705 -18.904 1.00 85.94 195 PHE A O 1
ATOM 1579 N N . LEU A 1 196 ? 4.447 18.826 -20.664 1.00 86.25 196 LEU A N 1
ATOM 1580 C CA . LEU A 1 196 ? 3.201 18.568 -19.945 1.00 86.25 196 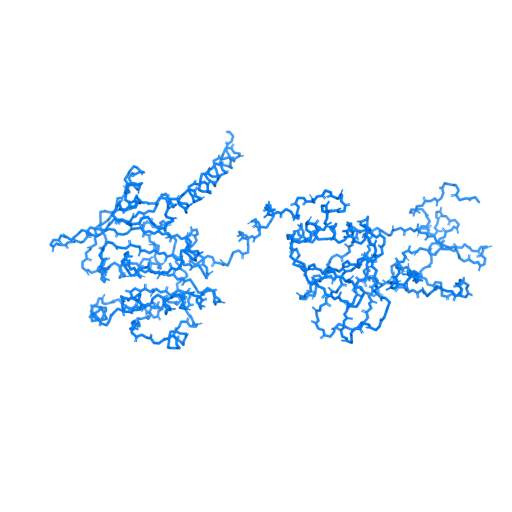LEU A CA 1
ATOM 1581 C C . LEU A 1 196 ? 3.373 17.306 -19.090 1.00 86.25 196 LEU A C 1
ATOM 1583 O O . LEU A 1 196 ? 3.834 16.284 -19.592 1.00 86.25 196 LEU A O 1
ATOM 1587 N N . ILE A 1 197 ? 2.987 17.364 -17.815 1.00 82.12 197 ILE A N 1
ATOM 1588 C CA . ILE A 1 197 ? 3.026 16.191 -16.934 1.00 82.12 197 ILE A CA 1
ATOM 1589 C C . ILE A 1 197 ? 1.884 15.234 -17.330 1.00 82.12 197 ILE A C 1
ATOM 1591 O O . ILE A 1 197 ? 0.731 15.668 -17.306 1.00 82.12 197 ILE A O 1
ATOM 1595 N N . PRO A 1 198 ? 2.171 13.956 -17.644 1.00 83.25 198 PRO A N 1
ATOM 1596 C CA . PRO A 1 198 ? 1.144 12.933 -17.850 1.00 83.25 198 PRO A CA 1
ATOM 1597 C C . PRO A 1 198 ? 0.276 12.727 -16.602 1.00 83.25 198 PRO A C 1
ATOM 1599 O O . PRO A 1 198 ? 0.773 12.837 -15.479 1.00 83.25 198 PRO A O 1
ATOM 1602 N N . GLU A 1 199 ? -1.001 12.385 -16.776 1.00 79.50 199 GLU A N 1
ATOM 1603 C CA . GLU A 1 199 ? -1.937 12.163 -15.661 1.00 79.50 199 GLU A CA 1
ATOM 1604 C C . GLU A 1 199 ? -1.440 11.074 -14.699 1.00 79.50 199 GLU A C 1
ATOM 1606 O O . GLU A 1 199 ? -1.559 11.214 -13.481 1.00 79.50 199 GLU A O 1
ATOM 1611 N N . GLU A 1 200 ? -0.783 10.043 -15.228 1.00 81.62 200 GLU A N 1
ATOM 1612 C CA . GLU A 1 200 ? -0.200 8.948 -14.452 1.00 81.62 200 GLU A CA 1
ATOM 1613 C C . GLU A 1 200 ? 0.921 9.419 -13.530 1.00 81.62 200 GLU A C 1
ATOM 1615 O O . GLU A 1 200 ? 1.202 8.795 -12.517 1.00 81.62 200 GLU A O 1
ATOM 1620 N N . LEU A 1 201 ? 1.575 10.536 -13.845 1.00 76.56 201 LEU A N 1
ATOM 1621 C CA . LEU A 1 201 ? 2.604 11.134 -12.998 1.00 76.56 201 LEU A CA 1
ATOM 1622 C C . LEU A 1 201 ? 2.045 12.226 -12.085 1.00 76.56 201 LEU A C 1
ATOM 1624 O O . LEU A 1 201 ? 2.809 12.857 -11.354 1.00 76.56 201 LEU A O 1
ATOM 1628 N N . SER A 1 202 ? 0.729 12.447 -12.080 1.00 67.88 202 SER A N 1
ATOM 1629 C CA . SER A 1 202 ? 0.087 13.377 -11.156 1.00 67.88 202 SER A CA 1
ATOM 1630 C C . SER A 1 202 ? 0.223 12.913 -9.697 1.00 67.88 202 SER A C 1
ATOM 1632 O O . SER A 1 202 ? 0.600 11.776 -9.393 1.00 67.88 202 SER A O 1
ATOM 1634 N N . SER A 1 203 ? -0.041 13.831 -8.764 1.00 56.56 203 SER A N 1
ATOM 1635 C CA . SER A 1 203 ? -0.086 13.518 -7.326 1.00 56.56 203 SER A CA 1
ATOM 1636 C C . SER A 1 203 ? -1.287 12.656 -6.945 1.00 56.56 203 SER A C 1
ATOM 1638 O O . SER A 1 203 ? -1.290 12.097 -5.859 1.00 56.56 203 SER A O 1
ATOM 1640 N N . THR A 1 204 ? -2.294 12.573 -7.811 1.00 56.56 204 THR A N 1
ATOM 1641 C CA . THR A 1 204 ? -3.599 11.963 -7.542 1.00 56.56 204 THR A CA 1
ATOM 1642 C C . THR A 1 204 ? -4.008 11.129 -8.753 1.00 56.56 204 THR A C 1
ATOM 1644 O O . THR A 1 204 ? -4.971 11.454 -9.447 1.00 56.56 204 THR A O 1
ATOM 1647 N N . TYR A 1 205 ? -3.232 10.089 -9.056 1.00 58.38 205 TYR A N 1
ATOM 1648 C CA . TYR A 1 205 ? -3.562 9.169 -10.138 1.00 58.38 205 TYR A CA 1
ATOM 1649 C C . TYR A 1 205 ? -4.567 8.123 -9.638 1.00 58.38 205 TYR A C 1
ATOM 1651 O O . TYR A 1 205 ? -4.292 7.387 -8.694 1.00 58.38 205 TYR A O 1
ATOM 1659 N N . ARG A 1 206 ? -5.746 8.054 -10.271 1.00 52.97 206 ARG A N 1
ATOM 1660 C CA . ARG A 1 206 ? -6.849 7.157 -9.865 1.00 52.97 206 ARG A CA 1
ATOM 1661 C C . ARG A 1 206 ? -6.478 5.668 -9.896 1.00 52.97 206 ARG A C 1
ATOM 1663 O O . ARG A 1 206 ? -7.033 4.893 -9.117 1.00 52.97 206 ARG A O 1
ATOM 1670 N N . GLY A 1 207 ? -5.531 5.273 -10.752 1.00 50.94 207 GLY A N 1
ATOM 1671 C CA . GLY A 1 207 ? -5.024 3.898 -10.794 1.00 50.94 207 GLY A CA 1
ATOM 1672 C C . GLY A 1 207 ? -4.327 3.484 -9.497 1.00 50.94 207 GLY A C 1
ATOM 1673 O O . GLY A 1 207 ? -4.522 2.364 -9.041 1.00 50.94 207 GLY A O 1
ATOM 1674 N N . ASP A 1 208 ? -3.620 4.406 -8.836 1.00 50.06 208 ASP A N 1
ATOM 1675 C CA . ASP A 1 208 ? -2.964 4.115 -7.556 1.00 50.06 208 ASP A CA 1
ATOM 1676 C C . ASP A 1 208 ? -3.990 3.856 -6.451 1.00 50.06 208 ASP A C 1
ATOM 1678 O O . ASP A 1 208 ? -3.795 2.961 -5.643 1.00 50.06 208 ASP A O 1
ATOM 1682 N N . ILE A 1 209 ? -5.108 4.591 -6.448 1.00 51.22 209 ILE A N 1
ATOM 1683 C CA . ILE A 1 209 ? -6.205 4.416 -5.482 1.00 51.22 209 ILE A CA 1
ATOM 1684 C C . ILE A 1 209 ? -6.904 3.071 -5.701 1.00 51.22 209 ILE A C 1
ATOM 1686 O O . ILE A 1 209 ? -7.183 2.362 -4.742 1.00 51.22 209 ILE A O 1
ATOM 1690 N N . THR A 1 210 ? -7.150 2.702 -6.961 1.00 42.50 210 THR A N 1
ATOM 1691 C CA . THR A 1 210 ? -7.792 1.423 -7.314 1.00 42.50 210 THR A CA 1
ATOM 1692 C C . THR A 1 210 ? -6.918 0.242 -6.885 1.00 42.50 210 THR A C 1
ATOM 1694 O O . THR A 1 210 ? -7.415 -0.691 -6.271 1.00 42.50 210 THR A O 1
ATOM 1697 N N . ASN A 1 211 ? -5.600 0.326 -7.084 1.00 43.03 211 ASN A N 1
ATOM 1698 C CA . ASN A 1 211 ? -4.666 -0.695 -6.603 1.00 43.03 211 ASN A CA 1
ATOM 1699 C C . ASN A 1 211 ? -4.491 -0.702 -5.086 1.00 43.03 211 ASN A C 1
ATOM 1701 O O . ASN A 1 211 ? -4.191 -1.750 -4.533 1.00 43.03 211 ASN A O 1
ATOM 1705 N N . LEU A 1 212 ? -4.611 0.444 -4.413 1.00 46.09 212 LEU A N 1
ATOM 1706 C CA . LEU A 1 212 ? -4.567 0.503 -2.951 1.00 46.09 212 LEU A CA 1
ATOM 1707 C C . LEU A 1 212 ? -5.786 -0.204 -2.344 1.00 46.09 212 LEU A C 1
ATOM 1709 O O . LEU A 1 212 ? -5.681 -0.764 -1.265 1.00 46.09 212 LEU A O 1
ATOM 1713 N N . ILE A 1 213 ? -6.908 -0.213 -3.070 1.00 46.03 213 ILE A N 1
ATOM 1714 C CA . ILE A 1 213 ? -8.129 -0.956 -2.735 1.00 46.03 213 ILE A CA 1
ATOM 1715 C C . ILE A 1 213 ? -8.010 -2.441 -3.127 1.00 46.03 213 ILE A C 1
ATOM 1717 O O . ILE A 1 213 ? -8.504 -3.300 -2.411 1.00 46.03 213 ILE A O 1
ATOM 1721 N N . GLU A 1 214 ? -7.370 -2.767 -4.255 1.00 41.94 214 GLU A N 1
ATOM 1722 C CA . GLU A 1 214 ? -7.201 -4.160 -4.713 1.00 41.94 214 GLU A CA 1
ATOM 1723 C C . GLU A 1 214 ? -6.060 -4.908 -4.000 1.00 41.94 214 GLU A C 1
ATOM 1725 O O . GLU A 1 214 ? -6.111 -6.130 -3.886 1.00 41.94 214 GLU A O 1
ATOM 1730 N N . ASN A 1 215 ? -5.041 -4.189 -3.522 1.00 36.88 215 ASN A N 1
ATOM 1731 C CA . ASN A 1 215 ? -3.900 -4.725 -2.775 1.00 36.88 215 ASN A CA 1
ATOM 1732 C C . ASN A 1 215 ? -3.937 -4.351 -1.286 1.00 36.88 215 ASN A C 1
ATOM 1734 O O . ASN A 1 215 ? -2.929 -4.555 -0.604 1.00 36.88 215 ASN A O 1
ATOM 1738 N N . SER A 1 216 ? -5.039 -3.788 -0.770 1.00 44.16 216 SER A N 1
ATOM 1739 C CA . SER A 1 216 ? -5.188 -3.675 0.681 1.00 44.16 216 SER A CA 1
ATOM 1740 C C . SER A 1 216 ? -5.126 -5.087 1.260 1.00 44.16 216 SER A C 1
ATOM 1742 O O . SER A 1 216 ? -5.731 -6.025 0.733 1.00 44.16 216 SER A O 1
ATOM 1744 N N . ALA A 1 217 ? -4.296 -5.264 2.288 1.00 48.78 217 ALA A N 1
ATOM 1745 C CA . ALA A 1 217 ? -4.151 -6.536 2.979 1.00 48.78 217 ALA A CA 1
ATOM 1746 C C . ALA A 1 217 ? -5.542 -7.078 3.339 1.00 48.78 217 ALA A C 1
ATOM 1748 O O . ALA A 1 217 ? -6.404 -6.284 3.709 1.00 48.78 217 ALA A O 1
ATOM 1749 N N . GLU A 1 218 ? -5.764 -8.398 3.218 1.00 60.75 218 GLU A N 1
ATOM 1750 C CA . GLU A 1 218 ? -7.046 -9.036 3.563 1.00 60.75 218 GLU A CA 1
ATOM 1751 C C . GLU A 1 218 ? -7.616 -8.403 4.835 1.00 60.75 218 GLU A C 1
ATOM 1753 O O . GLU A 1 218 ? -7.028 -8.547 5.915 1.00 60.75 218 GLU A O 1
ATOM 1758 N N . ALA A 1 219 ? -8.718 -7.664 4.678 1.00 66.12 219 ALA A N 1
ATOM 1759 C CA . ALA A 1 219 ? -9.314 -6.902 5.758 1.00 66.12 219 ALA A CA 1
ATOM 1760 C C . ALA A 1 219 ? -9.564 -7.831 6.947 1.00 66.12 219 ALA A C 1
ATOM 1762 O O . ALA A 1 219 ? -10.169 -8.895 6.788 1.00 66.12 219 ALA A O 1
ATOM 1763 N N . LEU A 1 220 ? -9.099 -7.454 8.141 1.00 80.19 220 LEU A N 1
ATOM 1764 C CA . LEU A 1 220 ? -9.355 -8.264 9.328 1.00 80.19 220 LEU A CA 1
ATOM 1765 C C . LEU A 1 220 ? -10.849 -8.219 9.672 1.00 80.19 220 LEU A C 1
ATOM 1767 O O . LEU A 1 220 ? -11.447 -9.250 9.974 1.00 80.19 220 LEU A O 1
ATOM 1771 N N . ILE A 1 221 ? -11.440 -7.023 9.604 1.00 77.81 221 ILE A N 1
ATOM 1772 C CA . ILE A 1 221 ? -12.881 -6.786 9.663 1.00 77.81 221 ILE A CA 1
ATOM 1773 C C . ILE A 1 221 ? -13.251 -6.031 8.378 1.00 77.81 221 ILE A C 1
ATOM 1775 O O . ILE A 1 221 ? -12.977 -4.829 8.294 1.00 77.81 221 ILE A O 1
ATOM 1779 N N . PRO A 1 222 ? -13.851 -6.701 7.377 1.00 68.88 222 PRO A N 1
ATOM 1780 C CA . PRO A 1 222 ? -14.220 -6.091 6.102 1.00 68.88 222 PRO A CA 1
ATOM 1781 C C . PRO A 1 222 ? -14.909 -4.729 6.247 1.00 68.88 222 PRO A C 1
ATOM 1783 O O . PRO A 1 222 ? -15.915 -4.600 6.944 1.00 68.88 222 PRO A O 1
ATOM 1786 N N . GLY A 1 223 ? -14.344 -3.706 5.596 1.00 66.12 223 GLY A N 1
ATOM 1787 C CA . GLY A 1 223 ? -14.875 -2.338 5.583 1.00 66.12 223 GLY A CA 1
ATOM 1788 C C . GLY A 1 223 ? -14.703 -1.543 6.884 1.00 66.12 223 GLY A C 1
ATOM 1789 O O . GLY A 1 223 ? -15.191 -0.417 6.952 1.00 66.12 223 GLY A O 1
ATOM 1790 N N . ILE A 1 224 ? -14.036 -2.103 7.899 1.00 76.69 224 ILE A N 1
ATOM 1791 C CA . ILE A 1 224 ? -13.875 -1.490 9.227 1.00 76.69 224 ILE A CA 1
ATOM 1792 C C . ILE A 1 224 ? -12.409 -1.421 9.659 1.00 76.69 224 ILE A C 1
ATOM 1794 O O . ILE A 1 224 ? -11.992 -0.403 10.210 1.00 76.69 224 ILE A O 1
ATOM 1798 N N . LEU A 1 225 ? -11.652 -2.508 9.488 1.00 78.88 225 LEU A N 1
ATOM 1799 C CA . LEU A 1 225 ? -10.294 -2.628 10.015 1.00 78.88 225 LEU A CA 1
ATOM 1800 C C . LEU A 1 225 ? -9.454 -3.569 9.150 1.00 78.88 225 LEU A C 1
ATOM 1802 O O . LEU A 1 225 ? -9.680 -4.784 9.164 1.00 78.88 225 LEU A O 1
ATOM 1806 N N . ASP A 1 226 ? -8.455 -3.022 8.463 1.00 79.25 226 ASP A N 1
ATOM 1807 C CA . ASP A 1 226 ? -7.496 -3.819 7.704 1.00 79.25 226 ASP A CA 1
ATOM 1808 C C . ASP A 1 226 ? -6.330 -4.291 8.587 1.00 79.25 226 ASP A C 1
ATOM 1810 O O . ASP A 1 226 ? -6.162 -3.893 9.746 1.00 79.25 226 ASP A O 1
ATOM 1814 N N . ARG A 1 227 ? -5.515 -5.207 8.060 1.00 79.44 227 ARG A N 1
ATOM 1815 C CA . ARG A 1 227 ? -4.272 -5.604 8.729 1.00 79.44 227 ARG A CA 1
ATOM 1816 C C . ARG A 1 227 ? -3.292 -4.437 8.741 1.00 79.44 227 ARG A C 1
ATOM 1818 O O . ARG A 1 227 ? -3.081 -3.792 7.723 1.00 79.44 227 ARG A O 1
ATOM 1825 N N . GLY A 1 228 ? -2.679 -4.195 9.896 1.00 74.88 228 GLY A N 1
ATOM 1826 C CA . GLY A 1 228 ? -1.793 -3.050 10.105 1.00 74.88 228 GLY A CA 1
ATOM 1827 C C . GLY A 1 228 ? -2.525 -1.747 10.430 1.00 74.88 228 GLY A C 1
ATOM 1828 O O . GLY A 1 228 ? -1.869 -0.807 10.857 1.00 74.88 228 GLY A O 1
ATOM 1829 N N . ASP A 1 229 ? -3.854 -1.685 10.333 1.00 80.50 229 ASP A N 1
ATOM 1830 C CA . ASP A 1 229 ? -4.613 -0.490 10.705 1.00 80.50 229 ASP A CA 1
ATOM 1831 C C . ASP A 1 229 ? -4.886 -0.406 12.211 1.00 80.50 229 ASP A C 1
ATOM 1833 O O . ASP A 1 229 ? -4.878 -1.404 12.939 1.00 80.50 229 ASP A O 1
ATOM 1837 N N . CYS A 1 230 ? -5.180 0.809 12.685 1.00 81.81 230 CYS A N 1
ATOM 1838 C CA . CYS A 1 230 ? -5.578 1.063 14.065 1.00 81.81 230 CYS A CA 1
ATOM 1839 C C . CYS A 1 230 ? -6.973 1.696 14.145 1.00 81.81 230 CYS A C 1
ATOM 1841 O O . CYS A 1 230 ? -7.232 2.751 13.569 1.00 81.81 230 CYS A O 1
ATOM 1843 N N . LEU A 1 231 ? -7.855 1.100 14.942 1.00 85.56 231 LEU A N 1
ATOM 1844 C CA . LEU A 1 231 ? -9.177 1.628 15.281 1.00 85.56 231 LEU A CA 1
ATOM 1845 C C . LEU A 1 231 ? -9.205 2.054 16.749 1.00 85.56 231 LEU A C 1
ATOM 1847 O O . LEU A 1 231 ? -8.657 1.373 17.616 1.00 85.56 231 LEU A O 1
ATOM 1851 N N . ALA A 1 232 ? -9.852 3.180 17.041 1.00 85.00 232 ALA A N 1
ATOM 1852 C CA . ALA A 1 232 ? -9.900 3.753 18.383 1.00 85.00 232 ALA A CA 1
ATOM 1853 C C . ALA A 1 232 ? -11.329 3.821 18.938 1.00 85.00 232 ALA A C 1
ATOM 1855 O O . ALA A 1 232 ? -12.219 4.368 18.293 1.00 85.00 232 ALA A O 1
ATOM 1856 N N . PHE A 1 233 ? -11.526 3.344 20.169 1.00 84.62 233 PHE A N 1
ATOM 1857 C CA . PHE A 1 233 ? -12.699 3.628 20.998 1.00 84.62 233 PHE A CA 1
ATOM 1858 C C . PHE A 1 233 ? -12.335 4.653 22.077 1.00 84.62 233 PHE A C 1
ATOM 1860 O O . PHE A 1 233 ? -11.602 4.343 23.021 1.00 84.62 233 PHE A O 1
ATOM 1867 N N . LEU A 1 234 ? -12.846 5.876 21.931 1.00 83.00 234 LEU A N 1
ATOM 1868 C CA . LEU A 1 234 ? -12.686 6.970 22.886 1.00 83.00 234 LEU A CA 1
ATOM 1869 C C . LEU A 1 234 ? -13.832 6.966 23.887 1.00 83.00 234 LEU A C 1
ATOM 1871 O O . LEU A 1 234 ? -14.994 7.071 23.500 1.00 83.00 234 LEU A O 1
ATOM 1875 N N . CYS A 1 235 ? -13.495 6.861 25.166 1.00 79.06 235 CYS A N 1
ATOM 1876 C CA . CYS A 1 235 ? -14.475 6.665 26.224 1.00 79.06 235 CYS A CA 1
ATOM 1877 C C . CYS A 1 235 ? -14.505 7.862 27.181 1.00 79.06 235 CYS A C 1
ATOM 1879 O O . CYS A 1 235 ? -13.460 8.407 27.546 1.00 79.06 235 CYS A O 1
ATOM 1881 N N . ASP A 1 236 ? -15.699 8.254 27.629 1.00 71.19 236 ASP A N 1
ATOM 1882 C CA . ASP A 1 236 ? -15.854 9.312 28.644 1.00 71.19 236 ASP A CA 1
ATOM 1883 C C . ASP A 1 236 ? -15.339 8.863 30.023 1.00 71.19 236 ASP A C 1
ATOM 1885 O O . ASP A 1 236 ? -14.876 9.665 30.834 1.00 71.19 236 ASP A O 1
ATOM 1889 N N . VAL A 1 237 ? -15.416 7.559 30.287 1.00 70.81 237 VAL A N 1
ATOM 1890 C CA . VAL A 1 237 ? -15.007 6.900 31.530 1.00 70.81 237 VAL A CA 1
ATOM 1891 C C . VAL A 1 237 ? -14.235 5.618 31.209 1.00 70.81 237 VAL A C 1
ATOM 1893 O O . VAL A 1 237 ? -14.391 5.092 30.103 1.00 70.81 237 VAL A O 1
ATOM 1896 N N . PRO A 1 238 ? -13.404 5.104 32.139 1.00 69.69 238 PRO A N 1
ATOM 1897 C CA . PRO A 1 238 ? -12.737 3.820 31.958 1.00 69.69 238 PRO A CA 1
ATOM 1898 C C . PRO A 1 238 ? -13.747 2.733 31.597 1.00 69.69 238 PRO A C 1
ATOM 1900 O O . PRO A 1 238 ? -14.801 2.615 32.227 1.00 69.69 238 PRO A O 1
ATOM 1903 N N . VAL A 1 239 ? -13.428 1.978 30.552 1.00 67.75 239 VAL A N 1
ATOM 1904 C CA . VAL A 1 239 ? -14.333 0.989 29.974 1.00 67.75 239 VAL A CA 1
ATOM 1905 C C . VAL A 1 239 ? -14.572 -0.147 30.951 1.00 67.75 239 VAL A C 1
ATOM 1907 O O . VAL A 1 239 ? -13.635 -0.741 31.477 1.00 67.75 239 VAL A O 1
ATOM 1910 N N . ASP A 1 240 ? -15.843 -0.475 31.162 1.00 72.00 240 ASP A N 1
ATOM 1911 C CA . ASP A 1 240 ? -16.213 -1.632 31.963 1.00 72.00 240 ASP A CA 1
ATOM 1912 C C . ASP A 1 240 ? -15.722 -2.932 31.306 1.00 72.00 240 ASP A C 1
ATOM 1914 O O . ASP A 1 240 ? -15.874 -3.141 30.099 1.00 72.00 240 ASP A O 1
ATOM 1918 N N . SER A 1 241 ? -15.191 -3.851 32.116 1.00 76.44 241 SER A N 1
ATOM 1919 C CA . SER A 1 241 ? -14.751 -5.177 31.668 1.00 76.44 241 SER A CA 1
ATOM 1920 C C . SER A 1 241 ? -15.848 -5.937 30.903 1.00 76.44 241 SER A C 1
ATOM 1922 O O . SER A 1 241 ? -15.546 -6.743 30.019 1.00 76.44 241 SER A O 1
ATOM 1924 N N . GLY A 1 242 ? -17.126 -5.655 31.187 1.00 76.94 242 GLY A N 1
ATOM 1925 C CA . GLY A 1 242 ? -18.260 -6.188 30.432 1.00 76.94 242 GLY A CA 1
ATOM 1926 C C . GLY A 1 242 ? -18.255 -5.806 28.945 1.00 76.94 242 GLY A C 1
ATOM 1927 O O . GLY A 1 242 ? -18.627 -6.627 28.106 1.00 76.94 242 GLY A O 1
ATOM 1928 N N . PHE A 1 243 ? -17.815 -4.595 28.584 1.00 82.19 243 PHE A N 1
ATOM 1929 C CA . PHE A 1 243 ? -17.786 -4.145 27.186 1.00 82.19 243 PHE A CA 1
ATOM 1930 C C . PHE A 1 243 ? -16.726 -4.895 26.382 1.00 82.19 243 PHE A C 1
ATOM 1932 O O . PHE A 1 243 ? -16.995 -5.374 25.281 1.00 82.19 243 PHE A O 1
ATOM 1939 N N . LEU A 1 244 ? -15.535 -5.056 26.958 1.00 85.50 244 LEU A N 1
ATOM 1940 C CA . LEU A 1 244 ? -14.479 -5.872 26.365 1.00 85.50 244 LEU A CA 1
ATOM 1941 C C . LEU A 1 244 ? -14.945 -7.324 26.172 1.00 85.50 244 LEU A C 1
ATOM 1943 O O . LEU A 1 244 ? -14.648 -7.929 25.143 1.00 85.50 244 LEU A O 1
ATOM 1947 N N . LEU A 1 245 ? -15.701 -7.882 27.129 1.00 81.75 245 LEU A N 1
ATOM 1948 C CA . LEU A 1 245 ? -16.249 -9.244 27.033 1.00 81.75 245 LEU A CA 1
ATOM 1949 C C . LEU A 1 245 ? -17.248 -9.359 25.891 1.00 81.75 245 LEU A C 1
ATOM 1951 O O . LEU A 1 245 ? -17.191 -10.317 25.118 1.00 81.75 245 LEU A O 1
ATOM 1955 N N . PHE A 1 246 ? -18.127 -8.369 25.765 1.00 83.94 246 PHE A N 1
ATOM 1956 C CA . PHE A 1 246 ? -19.044 -8.283 24.644 1.00 83.94 246 PHE A CA 1
ATOM 1957 C C . PHE A 1 246 ? -18.292 -8.219 23.309 1.00 83.94 246 PHE A C 1
ATOM 1959 O O . PHE A 1 246 ? -18.567 -9.036 22.428 1.00 83.94 246 PHE A O 1
ATOM 1966 N N . LEU A 1 247 ? -17.323 -7.309 23.169 1.00 87.62 247 LEU A N 1
ATOM 1967 C CA . LEU A 1 247 ? -16.554 -7.143 21.935 1.00 87.62 247 LEU A CA 1
ATOM 1968 C C . LEU A 1 247 ? -15.885 -8.463 21.530 1.00 87.62 247 LEU A C 1
ATOM 1970 O O . LEU A 1 247 ? -16.076 -8.934 20.413 1.00 87.62 247 LEU A O 1
ATOM 1974 N N . LEU A 1 248 ? -15.178 -9.116 22.456 1.00 87.00 248 LEU A N 1
ATOM 1975 C CA . LEU A 1 248 ? -14.473 -10.372 22.187 1.00 87.00 248 LEU A CA 1
ATOM 1976 C C . LEU A 1 248 ? -15.405 -11.526 21.797 1.00 87.00 248 LEU A C 1
ATOM 1978 O O . LEU A 1 248 ? -15.070 -12.300 20.902 1.00 87.00 248 LEU A O 1
ATOM 1982 N N . ARG A 1 249 ? -16.577 -11.649 22.437 1.00 81.81 249 ARG A N 1
ATOM 1983 C CA . ARG A 1 249 ? -17.574 -12.673 22.073 1.00 81.81 249 ARG A CA 1
ATOM 1984 C C . ARG A 1 249 ? -18.138 -12.453 20.672 1.00 81.81 249 ARG A C 1
ATOM 1986 O O . ARG A 1 249 ? -18.405 -13.424 19.966 1.00 81.81 249 ARG A O 1
ATOM 1993 N N . ASN A 1 250 ? -18.307 -11.194 20.279 1.00 82.50 250 ASN A N 1
ATOM 1994 C CA . ASN A 1 250 ? -18.969 -10.842 19.031 1.00 82.50 250 ASN A CA 1
ATOM 1995 C C . ASN A 1 250 ? -18.007 -10.720 17.849 1.00 82.50 250 ASN A C 1
ATOM 1997 O O . ASN A 1 250 ? -18.446 -10.927 16.727 1.00 82.50 250 ASN A O 1
ATOM 2001 N N . LEU A 1 251 ? -16.702 -10.510 18.049 1.00 86.62 251 LEU A N 1
ATOM 2002 C CA . LEU A 1 251 ? -15.741 -10.458 16.935 1.00 86.62 251 LEU A CA 1
ATOM 2003 C C . LEU A 1 251 ? -15.803 -11.709 16.035 1.00 86.62 251 LEU A C 1
ATOM 2005 O O . LEU A 1 251 ? -15.768 -11.585 14.815 1.00 86.62 251 LEU A O 1
ATOM 2009 N N . TYR A 1 252 ? -15.986 -12.905 16.605 1.00 83.06 252 TYR A N 1
ATOM 2010 C CA . TYR A 1 252 ? -16.127 -14.154 15.833 1.00 83.06 252 TYR A CA 1
ATOM 2011 C C . TYR A 1 252 ? -17.558 -14.450 15.347 1.00 83.06 252 TYR A C 1
ATOM 2013 O O . TYR A 1 252 ? -17.768 -15.370 14.554 1.00 83.06 252 TYR A O 1
ATOM 2021 N N . GLN A 1 253 ? -18.557 -13.706 15.827 1.00 80.31 253 GLN A N 1
ATOM 2022 C CA . GLN A 1 253 ? -19.975 -13.885 15.476 1.00 80.31 253 GLN A CA 1
ATOM 2023 C C . GLN A 1 253 ? -20.521 -12.746 14.591 1.00 80.31 253 GLN A C 1
ATOM 2025 O O . GLN A 1 253 ? -21.590 -12.892 13.996 1.00 80.31 253 GLN A O 1
ATOM 2030 N N . GLY A 1 254 ? -19.751 -11.665 14.450 1.00 80.31 254 GLY A N 1
ATOM 2031 C CA . GLY A 1 254 ? -20.156 -10.362 13.930 1.00 80.31 254 GLY A CA 1
ATOM 2032 C C . GLY A 1 254 ? -20.586 -9.423 15.066 1.00 80.31 254 GLY A C 1
ATOM 2033 O O . GLY A 1 254 ? -21.340 -9.825 15.953 1.00 80.31 254 GLY A O 1
ATOM 2034 N N . CYS A 1 255 ? -20.131 -8.167 15.045 1.00 81.50 255 CYS A N 1
ATOM 2035 C CA . CYS A 1 255 ? -20.509 -7.158 16.046 1.00 81.50 255 CYS A CA 1
ATOM 2036 C C . CYS A 1 255 ? -21.668 -6.279 15.561 1.00 81.50 255 CYS A C 1
ATOM 2038 O O . CYS A 1 255 ? -21.887 -6.115 14.359 1.00 81.50 255 CYS A O 1
ATOM 2040 N N . TRP A 1 256 ? -22.378 -5.671 16.519 1.00 78.75 256 TRP A N 1
ATOM 2041 C CA . TRP A 1 256 ? -23.396 -4.637 16.271 1.00 78.75 256 TRP A CA 1
ATOM 2042 C C . TRP A 1 256 ? -24.507 -5.097 15.316 1.00 78.75 256 TRP A C 1
ATOM 2044 O O . TRP A 1 256 ? -24.795 -4.430 14.328 1.00 78.75 256 TRP A O 1
ATOM 2054 N N . ASP A 1 257 ? -25.082 -6.274 15.579 1.00 70.62 257 ASP A N 1
ATOM 2055 C CA . ASP A 1 257 ? -26.069 -6.912 14.694 1.00 70.62 257 ASP A CA 1
ATOM 2056 C C . ASP A 1 257 ? -25.528 -7.154 13.267 1.00 70.62 257 ASP A C 1
ATOM 2058 O O . ASP A 1 257 ? -26.169 -6.862 12.260 1.00 70.62 257 ASP A O 1
ATOM 2062 N N . LYS A 1 258 ? -24.300 -7.692 13.188 1.00 69.81 258 LYS A N 1
ATOM 2063 C CA . LYS A 1 258 ? -23.572 -8.044 11.949 1.00 69.81 258 LYS A CA 1
ATOM 2064 C C . LYS A 1 258 ? -23.158 -6.866 11.065 1.00 69.81 258 LYS A C 1
ATOM 2066 O O . LYS A 1 258 ? -22.776 -7.083 9.918 1.00 69.81 258 LYS A O 1
ATOM 2071 N N . ARG A 1 259 ? -23.189 -5.633 11.575 1.00 72.56 259 ARG A N 1
ATOM 2072 C CA . ARG A 1 259 ? -22.606 -4.479 10.865 1.00 72.56 259 ARG A CA 1
ATOM 2073 C C . ARG A 1 259 ? -21.098 -4.564 10.768 1.00 72.56 259 ARG A C 1
ATOM 2075 O O . ARG A 1 259 ? -20.524 -4.079 9.804 1.00 72.56 259 ARG A O 1
ATOM 2082 N N . TRP A 1 260 ? -20.463 -5.156 11.773 1.00 81.62 260 TRP A N 1
ATOM 2083 C CA . TRP A 1 260 ? -19.110 -5.658 11.606 1.00 81.62 260 TRP A CA 1
ATOM 2084 C C . TRP A 1 260 ? -19.215 -7.125 11.245 1.00 81.62 260 TRP A C 1
ATOM 2086 O O . TRP A 1 260 ? -19.841 -7.907 11.972 1.00 81.62 260 TRP A O 1
ATOM 2096 N N . GLU A 1 261 ? -18.603 -7.490 10.126 1.00 80.88 261 GLU A N 1
ATOM 2097 C CA . GLU A 1 261 ? -18.475 -8.889 9.761 1.00 80.88 261 GLU A CA 1
ATOM 2098 C C . GLU A 1 261 ? -17.617 -9.638 10.785 1.00 80.88 261 GLU A C 1
ATOM 2100 O O . GLU A 1 261 ? -16.819 -9.061 11.528 1.00 80.88 261 GLU A O 1
ATOM 2105 N N . LYS A 1 262 ? -17.826 -10.952 10.855 1.00 83.50 262 LYS A N 1
ATOM 2106 C CA . LYS A 1 262 ? -17.039 -11.816 11.731 1.00 83.50 262 LYS A CA 1
ATOM 2107 C C . LYS A 1 262 ? -15.606 -11.931 11.213 1.00 83.50 262 LYS A C 1
ATOM 2109 O O . LYS A 1 262 ? -15.397 -12.103 10.014 1.00 83.50 262 LYS A O 1
ATOM 2114 N N . ILE A 1 263 ? -14.645 -11.923 12.127 1.00 87.00 263 ILE A N 1
ATOM 2115 C CA . ILE A 1 263 ? -13.245 -12.223 11.805 1.00 87.00 263 ILE A CA 1
ATOM 2116 C C . ILE A 1 263 ? -13.048 -13.729 11.564 1.00 87.00 263 ILE A C 1
ATOM 2118 O O . ILE A 1 263 ? -13.892 -14.546 11.953 1.00 87.00 263 ILE A O 1
ATOM 2122 N N . ASP A 1 264 ? -11.915 -14.111 10.966 1.00 79.94 264 ASP A N 1
ATOM 2123 C CA . ASP A 1 264 ? -11.545 -15.523 10.794 1.00 79.94 264 ASP A CA 1
ATOM 2124 C C . ASP A 1 264 ? -11.522 -16.233 12.169 1.00 79.94 264 ASP A C 1
ATOM 2126 O O . ASP A 1 264 ? -10.845 -15.741 13.078 1.00 79.94 264 ASP A O 1
ATOM 2130 N N . PRO A 1 265 ? -12.220 -17.377 12.349 1.00 80.56 265 PRO A N 1
ATOM 2131 C CA . PRO A 1 265 ? -12.194 -18.180 13.577 1.00 80.56 265 PRO A CA 1
ATOM 2132 C C . PRO A 1 265 ? -10.797 -18.571 14.084 1.00 80.56 265 PRO A C 1
ATOM 2134 O O . PRO A 1 265 ? -10.637 -18.852 15.270 1.00 80.56 265 PRO A O 1
ATOM 2137 N N . CYS A 1 266 ? -9.796 -18.601 13.205 1.00 83.00 266 CYS A N 1
ATOM 2138 C CA . CYS A 1 266 ? -8.399 -18.883 13.523 1.00 83.00 266 CYS A CA 1
ATOM 2139 C C . CYS A 1 266 ? -7.593 -17.630 13.904 1.00 83.00 266 CYS A C 1
ATOM 2141 O O . CYS A 1 266 ? -6.413 -17.755 14.228 1.00 83.00 266 CYS A O 1
ATOM 2143 N N . SER A 1 267 ? -8.195 -16.436 13.859 1.00 85.50 267 SER A N 1
ATOM 2144 C CA . SER A 1 267 ? -7.514 -15.183 14.196 1.00 85.50 267 SER A CA 1
ATOM 2145 C C . SER A 1 267 ? -7.075 -15.190 15.651 1.00 85.50 267 SER A C 1
ATOM 2147 O O . SER A 1 267 ? -7.907 -15.316 16.548 1.00 85.50 267 SER A O 1
ATOM 2149 N N . LEU A 1 268 ? -5.784 -14.991 15.892 1.00 91.44 268 LEU A N 1
ATOM 2150 C CA . LEU A 1 268 ? -5.220 -14.930 17.231 1.00 91.44 268 LEU A CA 1
ATOM 2151 C C . LEU A 1 268 ? -5.320 -13.500 17.782 1.00 91.44 268 LEU A C 1
ATOM 2153 O O . LEU A 1 268 ? -4.756 -12.565 17.208 1.00 91.44 268 LEU A O 1
ATOM 2157 N N . ILE A 1 269 ? -5.991 -13.333 18.923 1.00 93.19 269 ILE A N 1
ATOM 2158 C CA . ILE A 1 269 ? -6.191 -12.036 19.580 1.00 93.19 269 ILE A CA 1
ATOM 2159 C C . ILE A 1 269 ? -5.327 -11.949 20.842 1.00 93.19 269 ILE A C 1
ATOM 2161 O O . ILE A 1 269 ? -5.292 -12.858 21.683 1.00 93.19 269 ILE A O 1
ATOM 2165 N N . ARG A 1 270 ? -4.628 -10.825 20.997 1.00 93.75 270 ARG A N 1
ATOM 2166 C CA . ARG A 1 270 ? -3.885 -10.470 22.212 1.00 93.75 270 ARG A CA 1
ATOM 2167 C C . ARG A 1 270 ? -4.518 -9.250 22.856 1.00 93.75 270 ARG A C 1
ATOM 2169 O O . ARG A 1 270 ? -4.687 -8.232 22.197 1.00 93.75 270 ARG A O 1
ATOM 2176 N N . VAL A 1 271 ? -4.877 -9.359 24.131 1.00 92.06 271 VAL A N 1
ATOM 2177 C CA . VAL A 1 271 ? -5.633 -8.322 24.843 1.00 92.06 271 VAL A CA 1
ATOM 2178 C C . VAL A 1 271 ? -4.831 -7.851 26.049 1.00 92.06 271 VAL A C 1
ATOM 2180 O O . VAL A 1 271 ? -4.614 -8.626 26.979 1.00 92.06 271 VAL A O 1
ATOM 2183 N N . TRP A 1 272 ? -4.407 -6.588 26.053 1.00 92.19 272 TRP A N 1
ATOM 2184 C CA . TRP A 1 272 ? -3.728 -5.963 27.189 1.00 92.19 272 TRP A CA 1
ATOM 2185 C C . TRP A 1 272 ? -4.740 -5.230 28.058 1.00 92.19 272 TRP A C 1
ATOM 2187 O O . TRP A 1 272 ? -5.361 -4.271 27.606 1.00 92.19 272 TRP A O 1
ATOM 2197 N N . ILE A 1 273 ? -4.880 -5.676 29.304 1.00 89.94 273 ILE A N 1
ATOM 2198 C CA . ILE A 1 273 ? -5.838 -5.157 30.292 1.00 89.94 273 ILE A CA 1
ATOM 2199 C C . ILE A 1 273 ? -5.144 -4.874 31.622 1.00 89.94 273 ILE A C 1
ATOM 2201 O O . ILE A 1 273 ? -4.030 -5.345 31.883 1.00 89.94 273 ILE A O 1
ATOM 2205 N N . ASP A 1 274 ? -5.802 -4.103 32.483 1.00 86.44 274 ASP A N 1
ATOM 2206 C CA . ASP A 1 274 ? -5.283 -3.853 33.817 1.00 86.44 274 ASP A CA 1
ATOM 2207 C C . ASP A 1 274 ? -5.399 -5.094 34.709 1.00 86.44 274 ASP A C 1
ATOM 2209 O O . ASP A 1 274 ? -6.273 -5.954 34.578 1.00 86.44 274 ASP A O 1
ATOM 2213 N N . SER A 1 275 ? -4.475 -5.200 35.665 1.00 81.94 275 SER A N 1
ATOM 2214 C CA . SER A 1 275 ? -4.399 -6.360 36.563 1.00 81.94 275 SER A CA 1
ATOM 2215 C C . SER A 1 275 ? -5.667 -6.572 37.407 1.00 81.94 275 SER A C 1
ATOM 2217 O O . SER A 1 275 ? -5.949 -7.702 37.820 1.00 81.94 275 SER A O 1
ATOM 2219 N N . ALA A 1 276 ? -6.435 -5.504 37.651 1.00 78.50 276 ALA A N 1
ATOM 2220 C CA . ALA A 1 276 ? -7.706 -5.552 38.365 1.00 78.50 276 ALA A CA 1
ATOM 2221 C C . ALA A 1 276 ? -8.776 -6.323 37.573 1.00 78.50 276 ALA A C 1
ATOM 2223 O O . ALA A 1 276 ? -9.491 -7.146 38.154 1.00 78.50 276 ALA A O 1
ATOM 2224 N N . ASP A 1 277 ? -8.810 -6.142 36.252 1.00 77.19 277 ASP A N 1
ATOM 2225 C CA . ASP A 1 277 ? -9.805 -6.741 35.363 1.00 77.19 277 ASP A CA 1
ATOM 2226 C C . ASP A 1 277 ? -9.565 -8.235 35.153 1.00 77.19 277 ASP A C 1
ATOM 2228 O O . ASP A 1 277 ? -10.508 -9.011 35.029 1.00 77.19 277 ASP A O 1
ATOM 2232 N N . ILE A 1 278 ? -8.317 -8.708 35.222 1.00 73.75 278 ILE A N 1
ATOM 2233 C CA . ILE A 1 278 ? -7.988 -10.141 35.065 1.00 73.75 278 ILE A CA 1
ATOM 2234 C C . ILE A 1 278 ? -8.782 -11.028 36.036 1.00 73.75 278 ILE A C 1
ATOM 2236 O O . ILE A 1 278 ? -9.132 -12.167 35.712 1.00 73.75 278 ILE A O 1
ATOM 2240 N N . ARG A 1 279 ? -9.088 -10.528 37.241 1.00 71.00 279 ARG A N 1
ATOM 2241 C CA . ARG A 1 279 ? -9.900 -11.272 38.218 1.00 71.00 279 ARG A CA 1
ATOM 2242 C C . ARG A 1 279 ? -11.356 -11.414 37.787 1.00 71.00 279 ARG A C 1
ATOM 2244 O O . ARG A 1 279 ? -11.966 -12.424 38.133 1.00 71.00 279 ARG A O 1
ATOM 2251 N N . PHE A 1 280 ? -11.897 -10.424 37.083 1.00 74.19 280 PHE A N 1
ATOM 2252 C CA . PHE A 1 280 ? -13.226 -10.490 36.485 1.00 74.19 280 PHE A CA 1
ATOM 2253 C C . PHE A 1 280 ? -13.246 -11.554 35.381 1.00 74.19 280 PHE A C 1
ATOM 2255 O O . PHE A 1 280 ? -14.067 -12.466 35.428 1.00 74.19 280 PHE A O 1
ATOM 2262 N N . TRP A 1 281 ? -12.252 -11.548 34.491 1.00 73.38 281 TRP A N 1
ATOM 2263 C CA . TRP A 1 281 ? -12.161 -12.492 33.369 1.00 73.38 281 TRP A CA 1
ATOM 2264 C C . TRP A 1 281 ? -12.030 -13.956 33.763 1.00 73.38 281 TRP A C 1
ATOM 2266 O O . TRP A 1 281 ? -12.619 -14.828 33.135 1.00 73.38 281 TRP A O 1
ATOM 2276 N N . LYS A 1 282 ? -11.314 -14.252 34.850 1.00 71.44 282 LYS A N 1
ATOM 2277 C CA . LYS A 1 282 ? -11.238 -15.628 35.364 1.00 71.44 282 LYS A CA 1
ATOM 2278 C C . LYS A 1 282 ? -12.594 -16.189 35.817 1.00 71.44 282 LYS A C 1
ATOM 2280 O O . LYS A 1 282 ? -12.685 -17.392 36.034 1.00 71.44 282 LYS A O 1
ATOM 2285 N N . LYS A 1 283 ? -13.617 -15.344 36.000 1.00 72.88 283 LYS A N 1
ATOM 2286 C CA . LYS A 1 283 ? -14.950 -15.741 36.475 1.00 72.88 283 LYS A CA 1
ATOM 2287 C C . LYS A 1 283 ? -16.008 -15.826 35.373 1.00 72.88 283 LYS A C 1
ATOM 2289 O O . LYS A 1 283 ? -17.021 -16.466 35.607 1.00 72.88 283 LYS A O 1
ATOM 2294 N N . THR A 1 284 ? -15.806 -15.215 34.206 1.00 68.25 284 THR A N 1
ATOM 2295 C CA . THR A 1 284 ? -16.855 -15.026 33.180 1.00 68.25 284 THR A CA 1
ATOM 2296 C C . THR A 1 284 ? -17.088 -16.231 32.256 1.00 68.25 284 THR A C 1
ATOM 2298 O O . THR A 1 284 ? -17.741 -16.085 31.223 1.00 68.25 284 THR A O 1
ATOM 2301 N N . GLU A 1 285 ? -16.540 -17.408 32.596 1.00 65.81 285 GLU A N 1
ATOM 2302 C CA . GLU A 1 285 ? -16.580 -18.666 31.814 1.00 65.81 285 GLU A CA 1
ATOM 2303 C C . GLU A 1 285 ? -16.150 -18.540 30.336 1.00 65.81 285 GLU A C 1
ATOM 2305 O O . GLU A 1 285 ? -16.231 -19.497 29.569 1.00 65.81 285 GLU A O 1
ATOM 2310 N N . PHE A 1 286 ? -15.639 -17.380 29.919 1.00 72.12 286 PHE A N 1
ATOM 2311 C CA . PHE A 1 286 ? -15.167 -17.144 28.566 1.00 72.12 286 PHE A CA 1
ATOM 2312 C C . PHE A 1 286 ? -13.855 -17.900 28.351 1.00 72.12 286 PHE A C 1
ATOM 2314 O O . PHE A 1 286 ? -12.800 -17.496 28.840 1.00 72.12 286 PHE A O 1
ATOM 2321 N N . GLN A 1 287 ? -13.934 -19.012 27.622 1.00 67.75 287 GLN A N 1
ATOM 2322 C CA . GLN A 1 287 ? -12.779 -19.787 27.191 1.00 67.75 287 GLN A CA 1
ATOM 2323 C C . GLN A 1 287 ? -12.689 -19.745 25.669 1.00 67.75 287 GLN A C 1
ATOM 2325 O O . GLN A 1 287 ? -13.539 -20.286 24.968 1.00 67.75 287 GLN A O 1
ATOM 2330 N N . SER A 1 288 ? -11.652 -19.085 25.166 1.00 75.88 288 SER A N 1
ATOM 2331 C CA . SER A 1 288 ? -11.257 -19.147 23.763 1.00 75.88 288 SER A CA 1
ATOM 2332 C C . SER A 1 288 ? -9.769 -19.445 23.709 1.00 75.88 288 SER A C 1
ATOM 2334 O O . SER A 1 288 ? -8.975 -18.722 24.305 1.00 75.88 288 SER A O 1
ATOM 2336 N N . GLU A 1 289 ? -9.388 -20.497 22.984 1.00 79.44 289 GLU A N 1
ATOM 2337 C CA . GLU A 1 289 ? -7.976 -20.824 22.740 1.00 79.44 289 GLU A CA 1
ATOM 2338 C C . GLU A 1 289 ? -7.273 -19.757 21.891 1.00 79.44 289 GLU A C 1
ATOM 2340 O O . GLU A 1 289 ? -6.049 -19.696 21.878 1.00 79.44 289 GLU A O 1
ATOM 2345 N N . GLN A 1 290 ? -8.042 -18.903 21.208 1.00 86.88 290 GLN A N 1
ATOM 2346 C CA . GLN A 1 290 ? -7.525 -17.875 20.310 1.00 86.88 290 GLN A CA 1
ATOM 2347 C C . GLN A 1 290 ? -7.344 -16.510 20.982 1.00 86.88 290 GLN A C 1
ATOM 2349 O O . GLN A 1 290 ? -6.670 -15.639 20.433 1.00 86.88 290 GLN A O 1
ATOM 2354 N N . VAL A 1 291 ? -7.908 -16.308 22.178 1.00 88.75 291 VAL A N 1
ATOM 2355 C CA . VAL A 1 291 ? -7.847 -15.032 22.903 1.00 88.75 291 VAL A CA 1
ATOM 2356 C C . VAL A 1 291 ? -6.966 -15.176 24.132 1.00 88.75 291 VAL A C 1
ATOM 2358 O O . VAL A 1 291 ? -7.249 -15.968 25.027 1.00 88.75 291 VAL A O 1
ATOM 2361 N N . HIS A 1 292 ? -5.915 -14.362 24.213 1.00 88.31 292 HIS A N 1
ATOM 2362 C CA . HIS A 1 292 ? -5.006 -14.378 25.355 1.00 88.31 292 HIS A CA 1
ATOM 2363 C C . HIS A 1 292 ? -4.929 -13.008 26.020 1.00 88.31 292 HIS A C 1
ATOM 2365 O O . HIS A 1 292 ? -4.591 -12.006 25.386 1.00 88.31 292 HIS A O 1
ATOM 2371 N N . PHE A 1 293 ? -5.209 -12.998 27.322 1.00 87.69 293 PHE A N 1
ATOM 2372 C CA . PHE A 1 293 ? -5.141 -11.811 28.165 1.00 87.69 293 PHE A CA 1
ATOM 2373 C C . PHE A 1 293 ? -3.738 -11.617 28.735 1.00 87.69 293 PHE A C 1
ATOM 2375 O O . PHE A 1 293 ? -3.123 -12.552 29.253 1.00 87.69 293 PHE A O 1
ATOM 2382 N N . LEU A 1 294 ? -3.261 -10.380 28.671 1.00 89.38 294 LEU A N 1
ATOM 2383 C CA . LEU A 1 294 ? -1.948 -9.938 29.116 1.00 89.38 294 LEU A CA 1
ATOM 2384 C C . LEU A 1 294 ? -2.104 -8.722 30.033 1.00 89.38 294 LEU A C 1
ATOM 2386 O O . LEU A 1 294 ? -3.025 -7.921 29.883 1.00 89.38 294 LEU A O 1
ATOM 2390 N N . ILE A 1 295 ? -1.199 -8.590 31.002 1.00 88.25 295 ILE A N 1
ATOM 2391 C CA . ILE A 1 295 ? -1.171 -7.438 31.910 1.00 88.25 295 ILE A CA 1
ATOM 2392 C C . ILE A 1 295 ? -0.545 -6.255 31.167 1.00 88.25 295 ILE A C 1
ATOM 2394 O O . ILE A 1 295 ? 0.529 -6.395 30.586 1.00 88.25 295 ILE A O 1
ATOM 2398 N N . GLY A 1 296 ? -1.187 -5.087 31.208 1.00 80.81 296 GLY A N 1
ATOM 2399 C CA . GLY A 1 296 ? -0.706 -3.897 30.499 1.00 80.81 296 GLY A CA 1
ATOM 2400 C C . GLY A 1 296 ? 0.530 -3.210 31.083 1.00 80.81 296 GLY A C 1
ATOM 2401 O O . GLY A 1 296 ? 1.181 -2.459 30.364 1.00 80.81 296 GLY A O 1
ATOM 2402 N N . ASN A 1 297 ? 0.927 -3.516 32.325 1.00 83.50 297 ASN A N 1
ATOM 2403 C CA . ASN A 1 297 ? 2.228 -3.116 32.875 1.00 83.50 297 ASN A CA 1
ATOM 2404 C C . ASN A 1 297 ? 3.353 -3.981 32.271 1.00 83.50 297 ASN A C 1
ATOM 2406 O O . ASN A 1 297 ? 3.946 -4.822 32.949 1.00 83.50 297 ASN A O 1
ATOM 2410 N N . THR A 1 298 ? 3.565 -3.825 30.967 1.00 84.00 298 THR A N 1
ATOM 2411 C CA . THR A 1 298 ? 4.482 -4.611 30.142 1.00 84.00 298 THR A CA 1
ATOM 2412 C C . THR A 1 298 ? 5.573 -3.713 29.575 1.00 84.00 298 THR A C 1
ATOM 2414 O O . THR A 1 298 ? 5.327 -2.554 29.240 1.00 84.00 298 THR A O 1
ATOM 2417 N N . SER A 1 299 ? 6.784 -4.246 29.420 1.00 90.19 299 SER A N 1
ATOM 2418 C CA . SER A 1 299 ? 7.808 -3.564 28.629 1.00 90.19 299 SER A CA 1
ATOM 2419 C C . SER A 1 299 ? 7.501 -3.687 27.129 1.00 90.19 299 SER A C 1
ATOM 2421 O O . SER A 1 299 ? 6.736 -4.560 26.709 1.00 90.19 299 SER A O 1
ATOM 2423 N N . PHE A 1 300 ? 8.119 -2.836 26.302 1.00 90.88 300 PHE A N 1
ATOM 2424 C CA . PHE A 1 300 ? 7.994 -2.936 24.842 1.00 90.88 300 PHE A CA 1
ATOM 2425 C C . PHE A 1 300 ? 8.559 -4.256 24.291 1.00 90.88 300 PHE A C 1
ATOM 2427 O O . PHE A 1 300 ? 8.016 -4.814 23.343 1.00 90.88 300 PHE A O 1
ATOM 2434 N N . GLU A 1 301 ? 9.624 -4.789 24.892 1.00 91.12 301 GLU A N 1
ATOM 2435 C CA . GLU A 1 301 ? 10.204 -6.066 24.457 1.00 91.12 301 GLU A CA 1
ATOM 2436 C C . GLU A 1 301 ? 9.284 -7.247 24.790 1.00 91.12 301 GLU A C 1
ATOM 2438 O O . GLU A 1 301 ? 9.073 -8.129 23.955 1.00 91.12 301 GLU A O 1
ATOM 2443 N N . ASP A 1 302 ? 8.640 -7.213 25.959 1.00 90.06 302 ASP A N 1
ATOM 2444 C CA . ASP A 1 302 ? 7.613 -8.193 26.317 1.00 90.06 302 ASP A CA 1
ATOM 2445 C C . ASP A 1 302 ? 6.388 -8.081 25.397 1.00 90.06 302 ASP A C 1
ATOM 2447 O O . ASP A 1 302 ? 5.822 -9.098 24.991 1.00 90.06 302 ASP A O 1
ATOM 2451 N N . PHE A 1 303 ? 5.996 -6.859 25.015 1.00 93.12 303 PHE A N 1
ATOM 2452 C CA . PHE A 1 303 ? 4.916 -6.632 24.054 1.00 93.12 303 PHE A CA 1
ATOM 2453 C C . PHE A 1 303 ? 5.209 -7.322 22.715 1.00 93.12 303 PHE A C 1
ATOM 2455 O O . PHE A 1 303 ? 4.398 -8.132 22.262 1.00 93.12 303 PHE A O 1
ATOM 2462 N N . LYS A 1 304 ? 6.392 -7.083 22.126 1.00 91.75 304 LYS A N 1
ATOM 2463 C CA . LYS A 1 304 ? 6.813 -7.715 20.862 1.00 91.75 304 LYS A CA 1
ATOM 2464 C C . LYS A 1 304 ? 6.718 -9.233 20.927 1.00 91.75 304 LYS A C 1
ATOM 2466 O O . LYS A 1 304 ? 6.110 -9.858 20.062 1.00 91.75 304 LYS A O 1
ATOM 2471 N N . LEU A 1 305 ? 7.292 -9.828 21.972 1.00 89.62 305 LEU A N 1
ATOM 2472 C CA . LEU A 1 305 ? 7.351 -11.281 22.120 1.00 89.62 305 LEU A CA 1
ATOM 2473 C C . LEU A 1 305 ? 5.953 -11.914 22.172 1.00 89.62 305 LEU A C 1
ATOM 2475 O O . LEU A 1 305 ? 5.743 -13.014 21.663 1.00 89.62 305 LEU A O 1
ATOM 2479 N N . ASN A 1 306 ? 4.986 -11.206 22.755 1.00 90.25 306 ASN A N 1
ATOM 2480 C CA . ASN A 1 306 ? 3.618 -11.687 22.882 1.00 90.25 306 ASN A CA 1
ATOM 2481 C C . ASN A 1 306 ? 2.742 -11.408 21.651 1.00 90.25 306 ASN A C 1
ATOM 2483 O O . ASN A 1 306 ? 1.822 -12.192 21.390 1.00 90.25 306 ASN A O 1
ATOM 2487 N N . VAL A 1 307 ? 3.007 -10.325 20.909 1.00 91.88 307 VAL A N 1
ATOM 2488 C CA . VAL A 1 307 ? 2.178 -9.882 19.775 1.00 91.88 307 VAL A CA 1
ATOM 2489 C C . VAL A 1 307 ? 2.580 -10.508 18.439 1.00 91.88 307 VAL A C 1
ATOM 2491 O O . VAL A 1 307 ? 1.732 -10.631 17.572 1.00 91.88 307 VAL A O 1
ATOM 2494 N N . GLN A 1 308 ? 3.818 -10.988 18.276 1.00 85.44 308 GLN A N 1
ATOM 2495 C CA . GLN A 1 308 ? 4.376 -11.498 17.005 1.00 85.44 308 GLN A CA 1
ATOM 2496 C C . GLN A 1 308 ? 3.525 -12.512 16.223 1.00 85.44 308 GLN A C 1
ATOM 2498 O O . GLN A 1 308 ? 3.721 -12.674 15.024 1.00 85.44 308 GLN A O 1
ATOM 2503 N N . LYS A 1 309 ? 2.637 -13.251 16.895 1.00 84.50 309 LYS A N 1
ATOM 2504 C CA . LYS A 1 309 ? 1.768 -14.262 16.268 1.00 84.50 309 LYS A CA 1
ATOM 2505 C C . LYS A 1 309 ? 0.306 -13.825 16.167 1.00 84.50 309 LYS A C 1
ATOM 2507 O O . LYS A 1 309 ? -0.522 -14.616 15.731 1.00 84.50 309 LYS A O 1
ATOM 2512 N N . ALA A 1 310 ? -0.021 -12.630 16.646 1.00 90.19 310 ALA A N 1
ATOM 2513 C CA . ALA A 1 310 ? -1.378 -12.118 16.696 1.00 90.19 310 ALA A CA 1
ATOM 2514 C C . ALA A 1 310 ? -1.811 -11.580 15.334 1.00 90.19 310 ALA A C 1
ATOM 2516 O O . ALA A 1 310 ? -1.017 -10.986 14.614 1.00 90.19 310 ALA A O 1
ATOM 2517 N N . ASN A 1 311 ? -3.093 -11.738 15.027 1.00 91.69 311 ASN A N 1
ATOM 2518 C CA . ASN A 1 311 ? -3.746 -11.014 13.939 1.00 91.69 311 ASN A CA 1
ATOM 2519 C C . ASN A 1 311 ? -4.323 -9.683 14.440 1.00 91.69 311 ASN A C 1
ATOM 2521 O O . ASN A 1 311 ? -4.417 -8.725 13.679 1.00 91.69 311 ASN A O 1
ATOM 2525 N N . LEU A 1 312 ? -4.690 -9.634 15.727 1.00 93.00 312 LEU A N 1
ATOM 2526 C CA . LEU A 1 312 ? -5.311 -8.484 16.371 1.00 93.00 312 LEU A CA 1
ATOM 2527 C C . LEU A 1 312 ? -4.706 -8.231 17.754 1.00 93.00 312 LEU A C 1
ATOM 2529 O O . LEU A 1 312 ? -4.682 -9.121 18.612 1.00 93.00 312 LEU A O 1
ATOM 2533 N N . ALA A 1 313 ? -4.287 -6.993 17.991 1.00 93.44 313 ALA A N 1
ATOM 2534 C CA . ALA A 1 313 ? -3.907 -6.483 19.299 1.00 93.44 313 ALA A CA 1
ATOM 2535 C C . ALA A 1 313 ? -5.000 -5.549 19.840 1.00 93.44 313 ALA A C 1
ATOM 2537 O O . ALA A 1 313 ? -5.353 -4.563 19.201 1.00 93.44 313 ALA A O 1
ATOM 2538 N N . ILE A 1 314 ? -5.523 -5.829 21.035 1.00 93.38 314 ILE A N 1
ATOM 2539 C CA . ILE A 1 314 ? -6.459 -4.947 21.741 1.00 93.38 314 ILE A CA 1
ATOM 2540 C C . ILE A 1 314 ? -5.735 -4.308 22.924 1.00 93.38 314 ILE A C 1
ATOM 2542 O O . ILE A 1 314 ? -5.338 -4.999 23.865 1.00 93.38 314 ILE A O 1
ATOM 2546 N N . LEU A 1 315 ? -5.560 -2.988 22.877 1.00 91.94 315 LEU A N 1
ATOM 2547 C CA . LEU A 1 315 ? -4.888 -2.202 23.909 1.00 91.94 315 LEU A CA 1
ATOM 2548 C C . LEU A 1 315 ? -5.943 -1.496 24.764 1.00 91.94 315 LEU A C 1
ATOM 2550 O O . LEU A 1 315 ? -6.472 -0.463 24.361 1.00 91.94 315 LEU A O 1
ATOM 2554 N N . ALA A 1 316 ? -6.256 -2.065 25.928 1.00 89.69 316 ALA A N 1
ATOM 2555 C CA . ALA A 1 316 ? -7.317 -1.582 26.816 1.00 89.69 316 ALA A CA 1
ATOM 2556 C C . ALA A 1 316 ? -6.850 -1.320 28.260 1.00 89.69 316 ALA A C 1
ATOM 2558 O O . ALA A 1 316 ? -7.664 -1.097 29.147 1.00 89.69 316 ALA A O 1
ATOM 2559 N N . SER A 1 317 ? -5.544 -1.385 28.523 1.00 88.50 317 SER A N 1
ATOM 2560 C CA . SER A 1 317 ? -4.985 -1.134 29.852 1.00 88.50 317 SER A CA 1
ATOM 2561 C C . SER A 1 317 ? -4.676 0.343 30.043 1.00 88.50 317 SER A C 1
ATOM 2563 O O . SER A 1 317 ? -3.832 0.884 29.327 1.00 88.50 317 SER A O 1
ATOM 2565 N N . SER A 1 318 ? -5.238 0.960 31.082 1.00 85.56 318 SER A N 1
ATOM 2566 C CA . SER A 1 318 ? -4.894 2.331 31.468 1.00 85.56 318 SER A CA 1
ATOM 2567 C C . SER A 1 318 ? -3.402 2.476 31.769 1.00 85.56 318 SER A C 1
ATOM 2569 O O . SER A 1 318 ? -2.798 3.489 31.419 1.00 85.56 318 SER A O 1
ATOM 2571 N N . SER A 1 319 ? -2.766 1.455 32.363 1.00 84.12 319 SER A N 1
ATOM 2572 C CA . SER A 1 319 ? -1.323 1.495 32.650 1.00 84.12 319 SER A CA 1
ATOM 2573 C C . SER A 1 319 ? -0.451 1.552 31.392 1.00 84.12 319 SER A C 1
ATOM 2575 O O . SER A 1 319 ? 0.546 2.273 31.378 1.00 84.12 319 SER A O 1
ATOM 2577 N N . LEU A 1 320 ? -0.853 0.850 30.327 1.00 86.25 320 LEU A N 1
ATOM 2578 C CA . LEU A 1 320 ? -0.187 0.921 29.029 1.00 86.25 320 LEU A CA 1
ATOM 2579 C C . LEU A 1 320 ? -0.473 2.269 28.361 1.00 86.25 320 LEU A C 1
ATOM 2581 O O . LEU A 1 320 ? 0.448 2.925 27.885 1.00 86.25 320 LEU A O 1
ATOM 2585 N N . LEU A 1 321 ? -1.743 2.687 28.359 1.00 85.00 321 LEU A N 1
ATOM 2586 C CA . LEU A 1 321 ? -2.216 3.875 27.649 1.00 85.00 321 LEU A CA 1
ATOM 2587 C C . LEU A 1 321 ? -1.707 5.194 28.243 1.00 85.00 321 LEU A C 1
ATOM 2589 O O . LEU A 1 321 ? -1.570 6.182 27.524 1.00 85.00 321 LEU A O 1
ATOM 2593 N N . ALA A 1 322 ? -1.357 5.207 29.530 1.00 81.06 322 ALA A N 1
ATOM 2594 C CA . ALA A 1 322 ? -0.803 6.379 30.198 1.00 81.06 322 ALA A CA 1
ATOM 2595 C C . ALA A 1 322 ? 0.555 6.839 29.624 1.00 81.06 322 ALA A C 1
ATOM 2597 O O . ALA A 1 322 ? 0.851 8.040 29.654 1.00 81.06 322 ALA A O 1
ATOM 2598 N N . ASP A 1 323 ? 1.378 5.924 29.094 1.00 83.75 323 ASP A N 1
ATOM 2599 C CA . ASP A 1 323 ? 2.661 6.252 28.462 1.00 83.75 323 ASP A CA 1
ATOM 2600 C C . ASP A 1 323 ? 2.508 6.374 26.941 1.00 83.75 323 ASP A C 1
ATOM 2602 O O . ASP A 1 323 ? 2.630 5.408 26.185 1.00 83.75 323 ASP A O 1
ATOM 2606 N N . SER A 1 324 ? 2.320 7.608 26.470 1.00 79.00 324 SER A N 1
ATOM 2607 C CA . SER A 1 324 ? 2.187 7.913 25.042 1.00 79.00 324 SER A CA 1
ATOM 2608 C C . SER A 1 324 ? 3.363 7.420 24.198 1.00 79.00 324 SER A C 1
ATOM 2610 O O . SER A 1 324 ? 3.188 7.110 23.023 1.00 79.00 324 SER A O 1
ATOM 2612 N N . THR A 1 325 ? 4.573 7.367 24.755 1.00 83.25 325 THR A N 1
ATOM 2613 C CA . THR A 1 325 ? 5.752 6.911 24.008 1.00 83.25 325 THR A CA 1
ATOM 2614 C C . THR A 1 325 ? 5.692 5.406 23.800 1.00 83.25 325 THR A C 1
ATOM 2616 O O . THR A 1 325 ? 5.983 4.918 22.709 1.00 83.25 325 THR A O 1
ATOM 2619 N N . LEU A 1 326 ? 5.306 4.669 24.842 1.00 87.12 326 LEU A N 1
ATOM 2620 C CA . LEU A 1 326 ? 5.178 3.220 24.792 1.00 87.12 326 LEU A CA 1
ATOM 2621 C C . LEU A 1 326 ? 4.039 2.789 23.863 1.00 87.12 326 LEU A C 1
ATOM 2623 O O . LEU A 1 326 ? 4.264 1.950 22.997 1.00 87.12 326 LEU A O 1
ATOM 2627 N N . VAL A 1 327 ? 2.854 3.397 23.981 1.00 85.88 327 VAL A N 1
ATOM 2628 C CA . VAL A 1 327 ? 1.697 3.040 23.139 1.00 85.88 327 VAL A CA 1
ATOM 2629 C C . VAL A 1 327 ? 1.993 3.278 21.667 1.00 85.88 327 VAL A C 1
ATOM 2631 O O . VAL A 1 327 ? 1.736 2.394 20.856 1.00 85.88 327 VAL A O 1
ATOM 2634 N N . ASN A 1 328 ? 2.569 4.435 21.318 1.00 84.56 328 ASN A N 1
ATOM 2635 C CA . ASN A 1 328 ? 2.920 4.719 19.928 1.00 84.56 328 ASN A CA 1
ATOM 2636 C C . ASN A 1 328 ? 3.930 3.687 19.403 1.00 84.56 328 ASN A C 1
ATOM 2638 O O . ASN A 1 328 ? 3.712 3.137 18.335 1.00 84.56 328 ASN A O 1
ATOM 2642 N N . LYS A 1 329 ? 4.956 3.307 20.180 1.00 86.69 329 LYS A N 1
ATOM 2643 C CA . LYS A 1 329 ? 5.875 2.220 19.782 1.00 86.69 329 LYS A CA 1
ATOM 2644 C C . LYS A 1 329 ? 5.163 0.883 19.556 1.00 86.69 329 LYS A C 1
ATOM 2646 O O . LYS A 1 329 ? 5.523 0.156 18.635 1.00 86.69 329 LYS A O 1
ATO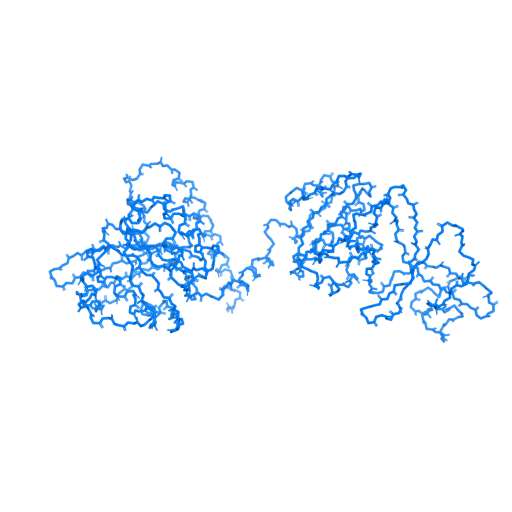M 2651 N N . CYS A 1 330 ? 4.185 0.541 20.393 1.00 88.75 330 CYS A N 1
ATOM 2652 C CA . CYS A 1 330 ? 3.399 -0.683 20.240 1.00 88.75 330 CYS A CA 1
ATOM 2653 C C . CYS A 1 330 ? 2.543 -0.658 18.966 1.00 88.75 330 CYS A C 1
ATOM 2655 O O . CYS A 1 330 ? 2.531 -1.645 18.233 1.00 88.75 330 CYS A O 1
ATOM 2657 N N . VAL A 1 331 ? 1.865 0.461 18.690 1.00 85.81 331 VAL A N 1
ATOM 2658 C CA . VAL A 1 331 ? 1.070 0.657 17.466 1.00 85.81 331 VAL A CA 1
ATOM 2659 C C . VAL A 1 331 ? 1.969 0.605 16.230 1.00 85.81 331 VAL A C 1
ATOM 2661 O O . VAL A 1 331 ? 1.640 -0.094 15.280 1.00 85.81 331 VAL A O 1
ATOM 2664 N N . ASP A 1 332 ? 3.134 1.251 16.274 1.00 84.00 332 ASP A N 1
ATOM 2665 C CA . ASP A 1 332 ? 4.107 1.270 15.174 1.00 84.00 332 ASP A CA 1
ATOM 2666 C C . ASP A 1 332 ? 4.600 -0.132 14.844 1.00 84.00 332 ASP A C 1
ATOM 2668 O O . ASP A 1 332 ? 4.611 -0.533 13.685 1.00 84.00 332 ASP A O 1
ATOM 2672 N N . TYR A 1 333 ? 4.930 -0.907 15.877 1.00 85.81 333 TYR A N 1
ATOM 2673 C CA . TYR A 1 333 ? 5.311 -2.300 15.706 1.00 85.81 333 TYR A CA 1
ATOM 2674 C C . TYR A 1 333 ? 4.185 -3.125 15.070 1.00 85.81 333 TYR A C 1
ATOM 2676 O O . TYR A 1 333 ? 4.443 -3.948 14.201 1.00 85.81 333 TYR A O 1
ATOM 2684 N N . CYS A 1 334 ? 2.933 -2.915 15.481 1.00 87.56 334 CYS A N 1
ATOM 2685 C CA . CYS A 1 334 ? 1.804 -3.632 14.889 1.00 87.56 334 CYS A CA 1
ATOM 2686 C C . CYS A 1 334 ? 1.602 -3.252 13.416 1.00 87.56 334 CYS A C 1
ATOM 2688 O O . CYS A 1 334 ? 1.439 -4.144 12.589 1.00 87.56 334 CYS A O 1
ATOM 2690 N N . PHE A 1 335 ? 1.703 -1.963 13.084 1.00 83.06 335 PHE A N 1
ATOM 2691 C CA . PHE A 1 335 ? 1.630 -1.461 11.712 1.00 83.06 335 PHE A CA 1
ATOM 2692 C C . PHE A 1 335 ? 2.724 -2.078 10.824 1.00 83.06 335 PHE A C 1
ATOM 2694 O O . PHE A 1 335 ? 2.4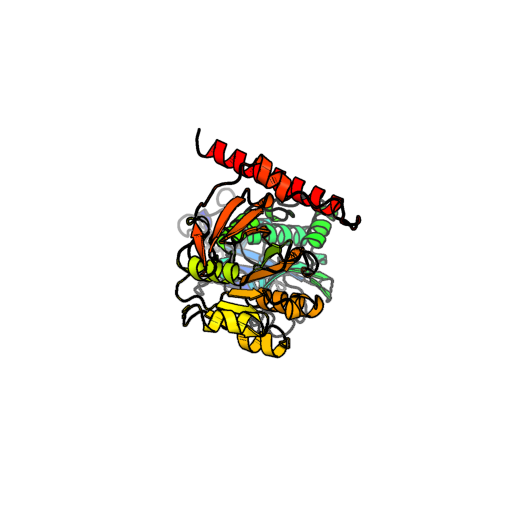28 -2.644 9.776 1.00 83.06 335 PHE A O 1
ATOM 2701 N N . GLU A 1 336 ? 3.985 -2.051 11.274 1.00 81.69 336 GLU A N 1
ATOM 2702 C CA . GLU A 1 336 ? 5.134 -2.629 10.553 1.00 81.69 336 GLU A CA 1
ATOM 2703 C C . GLU A 1 336 ? 5.014 -4.144 10.316 1.00 81.69 336 GLU A C 1
ATOM 2705 O O . GLU A 1 336 ? 5.629 -4.678 9.393 1.00 81.69 336 GLU A O 1
ATOM 2710 N N . HIS A 1 337 ? 4.242 -4.836 11.154 1.00 81.81 337 HIS A N 1
ATOM 2711 C CA . HIS A 1 337 ? 4.061 -6.284 11.118 1.00 81.81 337 HIS A CA 1
ATOM 2712 C C . HIS A 1 337 ? 2.667 -6.725 10.642 1.00 81.81 337 HIS A C 1
ATOM 2714 O O . HIS A 1 337 ? 2.328 -7.896 10.806 1.00 81.81 337 HIS A O 1
ATOM 2720 N N . GLU A 1 338 ? 1.875 -5.822 10.049 1.00 85.50 338 GLU A N 1
ATOM 2721 C CA . GLU A 1 338 ? 0.527 -6.107 9.525 1.00 85.50 338 GLU A CA 1
ATOM 2722 C C . GLU A 1 338 ? -0.427 -6.706 10.582 1.00 85.50 338 GLU A C 1
ATOM 2724 O O . GLU A 1 338 ? -1.289 -7.541 10.298 1.00 85.50 338 GLU A O 1
ATOM 2729 N N . ILE A 1 339 ? -0.280 -6.274 11.833 1.00 87.19 339 ILE A N 1
ATOM 2730 C CA . ILE A 1 339 ? -1.148 -6.650 12.950 1.00 87.19 339 ILE A CA 1
ATOM 2731 C C . ILE A 1 339 ? -2.163 -5.530 13.136 1.00 87.19 339 ILE A C 1
ATOM 2733 O O . ILE A 1 339 ? -1.788 -4.381 13.358 1.00 87.19 339 ILE A O 1
ATOM 2737 N N . ALA A 1 340 ? -3.452 -5.852 13.059 1.00 89.75 340 ALA A N 1
ATOM 2738 C CA . ALA A 1 340 ? -4.488 -4.860 13.310 1.00 89.75 340 ALA A CA 1
ATOM 2739 C C . ALA A 1 340 ? -4.525 -4.484 14.797 1.00 89.75 340 ALA A C 1
ATOM 2741 O O . ALA A 1 340 ? -4.275 -5.322 15.672 1.00 89.75 340 ALA A O 1
ATOM 2742 N N . VAL A 1 341 ? -4.880 -3.237 15.099 1.00 90.69 341 VAL A N 1
ATOM 2743 C CA . VAL A 1 341 ? -4.921 -2.725 16.471 1.00 90.69 341 VAL A CA 1
ATOM 2744 C C . VAL A 1 341 ? -6.287 -2.129 16.785 1.00 90.69 341 VAL A C 1
ATOM 2746 O O . VAL A 1 341 ? -6.811 -1.312 16.036 1.00 90.69 341 VAL A O 1
ATOM 2749 N N . ILE A 1 342 ? -6.852 -2.495 17.934 1.00 92.06 342 ILE A N 1
ATOM 2750 C CA . ILE A 1 342 ? -7.984 -1.787 18.536 1.00 92.06 342 ILE A CA 1
ATOM 2751 C C . ILE A 1 342 ? -7.506 -1.168 19.845 1.00 92.06 342 ILE A C 1
ATOM 2753 O O . ILE A 1 342 ? -7.120 -1.874 20.776 1.00 92.06 342 ILE A O 1
ATOM 2757 N N . VAL A 1 343 ? -7.546 0.156 19.933 1.00 89.25 343 VAL A N 1
ATOM 2758 C CA . VAL A 1 343 ? -7.200 0.895 21.149 1.00 89.25 343 VAL A CA 1
ATOM 2759 C C . VAL A 1 343 ? -8.480 1.334 21.840 1.00 89.25 343 VAL A C 1
ATOM 2761 O O . VAL A 1 343 ? -9.360 1.915 21.211 1.00 89.25 343 VAL A O 1
ATOM 2764 N N . ILE A 1 344 ? -8.597 1.056 23.134 1.00 89.75 344 ILE A N 1
ATOM 2765 C CA . ILE A 1 344 ? -9.786 1.356 23.934 1.00 89.75 344 ILE A CA 1
ATOM 2766 C C . ILE A 1 344 ? -9.328 2.114 25.172 1.00 89.75 344 ILE A C 1
ATOM 2768 O O . ILE A 1 344 ? -8.649 1.547 26.020 1.00 89.75 344 ILE A O 1
ATOM 2772 N N . GLY A 1 345 ? -9.686 3.390 25.285 1.00 82.69 345 GLY A N 1
ATOM 2773 C CA . GLY A 1 345 ? -9.230 4.214 26.402 1.00 82.69 345 GLY A CA 1
ATOM 2774 C C . GLY A 1 345 ? -10.008 5.506 26.555 1.00 82.69 345 GLY A C 1
ATOM 2775 O O . GLY A 1 345 ? -10.814 5.879 25.698 1.00 82.69 345 GLY A O 1
ATOM 2776 N N . THR A 1 346 ? -9.765 6.205 27.660 1.00 78.44 346 THR A N 1
ATOM 2777 C CA . THR A 1 346 ? -10.391 7.507 27.893 1.00 78.44 346 THR A CA 1
ATOM 2778 C C . THR A 1 346 ? -9.764 8.606 27.040 1.00 78.44 346 THR A C 1
ATOM 2780 O O . THR A 1 346 ? -8.615 8.501 26.604 1.00 78.44 346 THR A O 1
ATOM 2783 N N . TYR A 1 347 ? -10.481 9.718 26.860 1.00 68.25 347 TYR A N 1
ATOM 2784 C CA . TYR A 1 347 ? -9.945 10.913 26.190 1.00 68.25 347 TYR A CA 1
ATOM 2785 C C . TYR A 1 347 ? -8.629 11.417 26.798 1.00 68.25 347 TYR A C 1
ATOM 2787 O O . TYR A 1 347 ? -7.760 11.900 26.077 1.00 68.25 347 TYR A O 1
ATOM 2795 N N . SER A 1 348 ? -8.463 11.298 28.118 1.00 63.88 348 SER A N 1
ATOM 2796 C CA . SER A 1 348 ? -7.234 11.702 28.810 1.00 63.88 348 SER A CA 1
ATOM 2797 C C . SER A 1 348 ? -6.050 10.761 28.571 1.00 63.88 348 SER A C 1
ATOM 2799 O O . SER A 1 348 ? -4.898 11.191 28.670 1.00 63.88 348 SER A O 1
ATOM 2801 N N . GLU A 1 349 ? -6.323 9.492 28.273 1.00 65.50 349 GLU A N 1
ATOM 2802 C CA . GLU A 1 349 ? -5.313 8.446 28.076 1.00 65.50 349 GLU A CA 1
ATOM 2803 C C . GLU A 1 349 ? -4.908 8.318 26.603 1.00 65.50 349 GLU A C 1
ATOM 2805 O O . GLU A 1 349 ? -3.752 8.036 26.296 1.00 65.50 349 GLU A O 1
ATOM 2810 N N . MET A 1 350 ? -5.830 8.576 25.674 1.00 64.62 350 MET A N 1
ATOM 2811 C CA . MET A 1 350 ? -5.579 8.483 24.237 1.00 64.62 350 MET A CA 1
ATOM 2812 C C . MET A 1 350 ? -4.668 9.609 23.732 1.00 64.62 350 MET A C 1
ATOM 2814 O O . MET A 1 350 ? -5.107 10.659 23.269 1.00 64.62 350 MET A O 1
ATOM 2818 N N . LYS A 1 351 ? -3.359 9.346 23.782 1.00 61.09 351 LYS A N 1
ATOM 2819 C CA . LYS A 1 351 ? -2.291 10.173 23.191 1.00 61.09 351 LYS A CA 1
ATOM 2820 C C . LYS A 1 351 ? -1.632 9.521 21.968 1.00 61.09 351 LYS A C 1
ATOM 2822 O O . LYS A 1 351 ? -0.509 9.880 21.602 1.00 61.09 351 LYS A O 1
ATOM 2827 N N . VAL A 1 352 ? -2.302 8.544 21.360 1.00 58.00 352 VAL A N 1
ATOM 2828 C CA . VAL A 1 352 ? -1.862 7.936 20.098 1.00 58.00 352 VAL A CA 1
ATOM 2829 C C . VAL A 1 352 ? -1.937 8.987 18.996 1.00 58.00 352 VAL A C 1
ATOM 2831 O O . VAL A 1 352 ? -2.902 9.752 18.926 1.00 58.00 352 VAL A O 1
ATOM 2834 N N . GLN A 1 353 ? -0.908 9.064 18.153 1.00 58.09 353 GLN A N 1
ATOM 2835 C CA . GLN A 1 353 ? -0.923 9.997 17.029 1.00 58.09 353 GLN A CA 1
ATOM 2836 C C . GLN A 1 353 ? -2.054 9.632 16.061 1.00 58.09 353 GLN A C 1
ATOM 2838 O O . GLN A 1 353 ? -2.091 8.531 15.514 1.00 58.09 353 GLN A O 1
ATOM 2843 N N . ARG A 1 354 ? -2.976 10.581 15.849 1.00 53.94 354 ARG A N 1
ATOM 2844 C CA . ARG A 1 354 ? -4.197 10.387 15.047 1.00 53.94 354 ARG A CA 1
ATOM 2845 C C . ARG A 1 354 ? -3.938 9.961 13.604 1.00 53.94 354 ARG A C 1
ATOM 2847 O O . ARG A 1 354 ? -4.804 9.328 13.025 1.00 53.94 354 ARG A O 1
ATOM 2854 N N . GLU A 1 355 ? -2.765 10.260 13.047 1.00 55.56 355 GLU A N 1
ATOM 2855 C CA . GLU A 1 355 ? -2.398 9.884 11.672 1.00 55.56 355 GLU A CA 1
ATOM 2856 C C . GLU A 1 355 ? -2.465 8.371 11.412 1.00 55.56 355 GLU A C 1
ATOM 2858 O O . GLU A 1 355 ? -2.593 7.964 10.263 1.00 55.56 355 GLU A O 1
ATOM 2863 N N . LYS A 1 356 ? -2.400 7.544 12.464 1.00 60.47 356 LYS A N 1
ATOM 2864 C CA . LYS A 1 356 ? -2.437 6.077 12.365 1.00 60.47 356 LYS A CA 1
ATOM 2865 C C . LYS A 1 356 ? -3.818 5.481 12.638 1.00 60.47 356 LYS A C 1
ATOM 2867 O O . LYS A 1 356 ? -3.998 4.284 12.457 1.00 60.47 356 LYS A O 1
ATOM 2872 N N . ILE A 1 357 ? -4.776 6.288 13.098 1.00 71.81 357 ILE A N 1
ATOM 2873 C CA . ILE A 1 357 ? -6.126 5.833 13.435 1.00 71.81 357 ILE A CA 1
ATOM 2874 C C . ILE A 1 357 ? -7.007 5.973 12.194 1.00 71.81 357 ILE A C 1
ATOM 2876 O O . ILE A 1 357 ? -7.295 7.088 11.765 1.00 71.81 357 ILE A O 1
ATOM 2880 N N . VAL A 1 358 ? -7.463 4.850 11.641 1.00 71.19 358 VAL A N 1
ATOM 2881 C CA . VAL A 1 358 ? -8.320 4.836 10.441 1.00 71.19 358 VAL A CA 1
ATOM 2882 C C . VAL A 1 358 ? -9.782 5.134 10.750 1.00 71.19 358 VAL A C 1
ATOM 2884 O O . VAL A 1 358 ? -10.545 5.515 9.866 1.00 71.19 358 VAL A O 1
ATOM 2887 N N . SER A 1 359 ? -10.195 4.940 12.002 1.00 75.44 359 SER A N 1
ATOM 2888 C CA . SER A 1 359 ? -11.556 5.204 12.455 1.00 75.44 359 SER A CA 1
ATOM 2889 C C . SER A 1 359 ? -11.614 5.411 13.957 1.00 75.44 359 SER A C 1
ATOM 2891 O O . SER A 1 359 ? -11.027 4.648 14.731 1.00 75.44 359 SER A O 1
ATOM 2893 N N . THR A 1 360 ? -12.385 6.418 14.363 1.00 80.19 360 THR A N 1
ATOM 2894 C CA . THR A 1 360 ? -12.651 6.703 15.771 1.00 80.19 360 THR A CA 1
ATOM 2895 C C . THR A 1 360 ? -14.126 6.494 16.093 1.00 80.19 360 THR A C 1
ATOM 2897 O O . THR A 1 360 ? -15.012 7.008 15.410 1.00 80.19 360 THR A O 1
ATOM 2900 N N . TYR A 1 361 ? -14.383 5.759 17.169 1.00 81.69 361 TYR A N 1
ATOM 2901 C CA . TYR A 1 361 ? -15.700 5.545 17.749 1.00 81.69 361 TYR A CA 1
ATOM 2902 C C . TYR A 1 361 ? -15.728 6.157 19.141 1.00 81.69 361 TYR A C 1
ATOM 2904 O O . TYR A 1 361 ? -14.858 5.889 19.967 1.00 81.69 361 TYR A O 1
ATOM 2912 N N . ARG A 1 362 ? -16.742 6.964 19.429 1.00 82.38 362 ARG A N 1
ATOM 2913 C CA . ARG A 1 362 ? -16.996 7.455 20.780 1.00 82.38 362 ARG A CA 1
ATOM 2914 C C . ARG A 1 362 ? -17.908 6.502 21.506 1.00 82.38 362 ARG A C 1
ATOM 2916 O O . ARG A 1 362 ? -18.931 6.104 20.958 1.00 82.38 362 ARG A O 1
ATOM 2923 N N . LEU A 1 363 ? -17.541 6.170 22.732 1.00 83.06 363 LEU A N 1
ATOM 2924 C CA . LEU A 1 363 ? -18.280 5.284 23.608 1.00 83.06 363 LEU A CA 1
ATOM 2925 C C . LEU A 1 363 ? -18.704 6.053 24.855 1.00 83.06 363 LEU A C 1
ATOM 2927 O O . LEU A 1 363 ? -17.878 6.461 25.673 1.00 83.06 363 LEU A O 1
ATOM 2931 N N . GLN A 1 364 ? -20.014 6.202 25.017 1.00 82.75 364 GLN A N 1
ATOM 2932 C CA . GLN A 1 364 ? -20.618 6.717 26.237 1.00 82.75 364 GLN A CA 1
ATOM 2933 C C . GLN A 1 364 ? -21.253 5.579 27.019 1.00 82.75 364 GLN A C 1
ATOM 2935 O O . GLN A 1 364 ? -21.999 4.764 26.469 1.00 82.75 364 GLN A O 1
ATOM 2940 N N . GLN A 1 365 ? -20.991 5.557 28.319 1.00 79.19 365 GLN A N 1
ATOM 2941 C CA . GLN A 1 365 ? -21.546 4.574 29.232 1.00 79.19 365 GLN A CA 1
ATOM 2942 C C . GLN A 1 365 ? -22.357 5.278 30.315 1.00 79.19 365 GLN A C 1
ATOM 2944 O O . GLN A 1 365 ? -21.856 6.147 31.022 1.00 79.19 365 GLN A O 1
ATOM 2949 N N . THR A 1 366 ? -23.620 4.881 30.465 1.00 80.00 366 THR A N 1
ATOM 2950 C CA . THR A 1 366 ? -24.477 5.302 31.579 1.00 80.00 366 THR A CA 1
ATOM 2951 C C . THR A 1 366 ? -24.784 4.096 32.453 1.00 80.00 366 THR A C 1
ATOM 2953 O O . THR A 1 366 ? -25.355 3.107 31.987 1.00 80.00 366 THR A O 1
ATOM 2956 N N . GLN A 1 367 ? -24.386 4.169 33.722 1.00 74.06 367 GLN A N 1
ATOM 2957 C CA . GLN A 1 367 ? -24.598 3.096 34.688 1.00 74.06 367 GLN A CA 1
ATOM 2958 C C . GLN A 1 367 ? -26.020 3.154 35.259 1.00 74.06 367 GLN A C 1
ATOM 2960 O O . GLN A 1 367 ? -26.458 4.199 35.733 1.00 74.06 367 GLN A O 1
ATOM 2965 N N . ASN A 1 368 ? -26.717 2.019 35.241 1.00 68.69 368 ASN A N 1
ATOM 2966 C CA . ASN A 1 368 ? -27.949 1.776 35.992 1.00 68.69 368 ASN A CA 1
ATOM 2967 C C . ASN A 1 368 ? -27.751 0.542 36.891 1.00 68.69 368 ASN A C 1
ATOM 2969 O O . ASN A 1 368 ? -26.909 -0.308 36.605 1.00 68.69 368 ASN A O 1
ATOM 2973 N N . ASP A 1 369 ? -28.557 0.400 37.949 1.00 63.44 369 ASP A N 1
ATOM 2974 C CA . ASP A 1 369 ? -28.381 -0.649 38.976 1.00 63.44 369 ASP A CA 1
ATOM 2975 C C . ASP A 1 369 ? -28.361 -2.094 38.423 1.00 63.44 369 ASP A C 1
ATOM 2977 O O . ASP A 1 369 ? -27.733 -2.980 39.012 1.00 63.44 369 ASP A O 1
ATOM 2981 N N . ALA A 1 370 ? -29.018 -2.339 37.281 1.00 62.47 370 ALA A N 1
ATOM 2982 C CA . ALA A 1 370 ? -29.135 -3.660 36.651 1.00 62.47 370 ALA A CA 1
ATOM 2983 C C . ALA A 1 370 ? -28.337 -3.826 35.340 1.00 62.47 370 ALA A C 1
ATOM 2985 O O . ALA A 1 370 ? -27.961 -4.946 34.996 1.00 62.47 370 ALA A O 1
ATOM 2986 N N . TRP A 1 371 ? -28.069 -2.740 34.612 1.00 72.62 371 TRP A N 1
ATOM 2987 C CA . TRP A 1 371 ? -27.488 -2.765 33.263 1.00 72.62 371 TRP A CA 1
ATOM 2988 C C . TRP A 1 371 ? -26.725 -1.478 32.963 1.00 72.62 371 TRP A C 1
ATOM 2990 O O . TRP A 1 371 ? -27.087 -0.404 33.439 1.00 72.62 371 TRP A O 1
ATOM 3000 N N . ASN A 1 372 ? -25.705 -1.588 32.117 1.00 80.19 372 ASN A N 1
ATOM 3001 C CA . ASN A 1 372 ? -24.972 -0.454 31.575 1.00 80.19 372 ASN A CA 1
ATOM 3002 C C . ASN A 1 372 ? -25.536 -0.116 30.199 1.00 80.19 372 ASN A C 1
ATOM 3004 O O . ASN A 1 372 ? -25.465 -0.930 29.283 1.00 80.19 372 ASN A O 1
ATOM 3008 N N . THR A 1 373 ? -26.095 1.076 30.032 1.00 84.31 373 THR A N 1
ATOM 3009 C CA . THR A 1 373 ? -26.466 1.548 28.698 1.00 84.31 373 THR A CA 1
ATOM 3010 C C . THR A 1 373 ? -25.207 2.059 28.010 1.00 84.31 373 THR A C 1
ATOM 3012 O O . THR A 1 373 ? -24.578 3.005 28.488 1.00 84.31 373 THR A O 1
ATOM 3015 N N . ILE A 1 374 ? -24.850 1.429 26.895 1.00 84.75 374 ILE A N 1
ATOM 3016 C CA . ILE A 1 374 ? -23.709 1.785 26.058 1.00 84.75 374 ILE A CA 1
ATOM 3017 C C . ILE A 1 374 ? -24.233 2.453 24.793 1.00 84.75 374 ILE A C 1
ATOM 3019 O O . ILE A 1 374 ? -25.150 1.955 24.142 1.00 84.75 374 ILE A O 1
ATOM 3023 N N . THR A 1 375 ? -23.650 3.594 24.452 1.00 85.19 375 THR A N 1
ATOM 3024 C CA . THR A 1 375 ? -23.917 4.313 23.207 1.00 85.19 375 THR A CA 1
ATOM 3025 C C . THR A 1 375 ? -22.602 4.462 22.461 1.00 85.19 375 THR A C 1
ATOM 3027 O O . THR A 1 375 ? -21.646 4.987 23.025 1.00 85.19 375 THR A O 1
ATOM 3030 N N . ILE A 1 376 ? -22.548 3.990 21.217 1.00 85.00 376 ILE A N 1
ATOM 3031 C CA . ILE A 1 376 ? -21.374 4.091 20.350 1.00 85.00 376 ILE A CA 1
ATOM 3032 C C . ILE A 1 376 ? -21.747 4.923 19.133 1.00 85.00 376 ILE A C 1
ATOM 3034 O O . ILE A 1 376 ? -22.756 4.637 18.491 1.00 85.00 376 ILE A O 1
ATOM 3038 N N . ALA A 1 377 ? -20.939 5.923 18.800 1.00 82.25 377 ALA A N 1
ATOM 3039 C CA . ALA A 1 377 ? -21.160 6.764 17.630 1.00 82.25 377 ALA A CA 1
ATOM 3040 C C . ALA A 1 377 ? -19.849 7.105 16.911 1.00 82.25 377 ALA A C 1
ATOM 3042 O O . ALA A 1 377 ? -18.803 7.249 17.540 1.00 82.25 377 ALA A O 1
ATOM 3043 N N . SER A 1 378 ? -19.923 7.244 15.591 1.00 78.44 378 SER A N 1
ATOM 3044 C CA . SER A 1 378 ? -18.855 7.730 14.719 1.00 78.44 378 SER A CA 1
ATOM 3045 C C . SER A 1 378 ? -19.498 8.471 13.548 1.00 78.44 378 SER A C 1
ATOM 3047 O O . SER A 1 378 ? -20.153 7.854 12.708 1.00 78.44 378 SER A O 1
ATOM 3049 N N . ALA A 1 379 ? -19.345 9.795 13.487 1.00 67.06 379 ALA A N 1
ATOM 3050 C CA . ALA A 1 379 ? -19.855 10.595 12.373 1.00 67.06 379 ALA A CA 1
ATOM 3051 C C . ALA A 1 379 ? -19.020 10.388 11.100 1.00 67.06 379 ALA A C 1
ATOM 3053 O O . ALA A 1 379 ? -19.540 10.540 9.993 1.00 67.06 379 ALA A O 1
ATOM 3054 N N . GLU A 1 380 ? -17.745 10.006 11.247 1.00 65.31 380 GLU A N 1
ATOM 3055 C CA . GLU A 1 380 ? -16.870 9.610 10.136 1.00 65.31 380 GLU A CA 1
ATOM 3056 C C . GLU A 1 380 ? -17.435 8.399 9.385 1.00 65.31 380 GLU A C 1
ATOM 3058 O O . GLU A 1 380 ? -17.467 8.401 8.154 1.00 65.31 380 GLU A O 1
ATOM 3063 N N . ASN A 1 381 ? -17.944 7.417 10.131 1.00 64.31 381 ASN A N 1
ATOM 3064 C CA . ASN A 1 381 ? -18.470 6.162 9.596 1.00 64.31 381 ASN A CA 1
ATOM 3065 C C . ASN A 1 381 ? -19.994 6.143 9.424 1.00 64.31 381 ASN A C 1
ATOM 3067 O O . ASN A 1 381 ? -20.545 5.097 9.092 1.00 64.31 381 ASN A O 1
ATOM 3071 N N . ASP A 1 382 ? -20.671 7.272 9.665 1.00 70.31 382 ASP A N 1
ATOM 3072 C CA . ASP A 1 382 ? -22.139 7.365 9.671 1.00 70.31 382 ASP A CA 1
ATOM 3073 C C . ASP A 1 382 ? -22.787 6.249 10.516 1.00 70.31 382 ASP A C 1
ATOM 3075 O O . ASP A 1 382 ? -23.754 5.593 10.132 1.00 70.31 382 ASP A O 1
ATOM 3079 N N . PHE A 1 383 ? -22.171 5.973 11.669 1.00 77.50 383 PHE A N 1
ATOM 3080 C CA . PHE A 1 383 ? -22.498 4.838 12.518 1.00 77.50 383 PHE A CA 1
ATOM 3081 C C . PHE A 1 383 ? -22.943 5.316 13.893 1.00 77.50 383 PHE A C 1
ATOM 3083 O O . PHE A 1 383 ? -22.267 6.112 14.546 1.00 77.50 383 PHE A O 1
ATOM 3090 N N . GLY A 1 384 ? -24.054 4.769 14.377 1.00 81.31 384 GLY A N 1
ATOM 3091 C CA . GLY A 1 384 ? -24.538 5.050 15.715 1.00 81.31 384 GLY A CA 1
ATOM 3092 C C . GLY A 1 384 ? -25.441 3.952 16.244 1.00 81.31 384 GLY A C 1
ATOM 3093 O O . GLY A 1 384 ? -26.452 3.628 15.627 1.00 81.31 384 GLY A O 1
ATOM 3094 N N . ILE A 1 385 ? -25.094 3.402 17.402 1.00 84.44 385 ILE A N 1
ATOM 3095 C CA . ILE A 1 385 ? -25.847 2.330 18.045 1.00 84.44 385 ILE A CA 1
ATOM 3096 C C . ILE A 1 385 ? -25.931 2.560 19.548 1.00 84.44 385 ILE A C 1
ATOM 3098 O O . ILE A 1 385 ? -25.003 3.066 20.182 1.00 84.44 385 ILE A O 1
ATOM 3102 N N . LYS A 1 386 ? -27.051 2.161 20.132 1.00 85.94 386 LYS A N 1
ATOM 3103 C CA . LYS A 1 386 ? -27.291 2.173 21.567 1.00 85.94 386 LYS A CA 1
ATOM 3104 C C . LYS A 1 386 ? -27.778 0.801 21.996 1.00 85.94 386 LYS A C 1
ATOM 3106 O O . LYS A 1 386 ? -28.611 0.213 21.321 1.00 85.94 386 LYS A O 1
ATOM 3111 N N . PHE A 1 387 ? -27.271 0.288 23.107 1.00 85.69 387 PHE A N 1
ATOM 3112 C CA . PHE A 1 387 ? -27.696 -1.001 23.641 1.00 85.69 387 PHE A CA 1
ATOM 3113 C C . PHE A 1 387 ? -27.484 -1.083 25.153 1.00 85.69 387 PHE A C 1
ATOM 3115 O O . PHE A 1 387 ? -26.720 -0.317 25.738 1.00 85.69 387 PHE A O 1
ATOM 3122 N N . ASN A 1 388 ? -28.169 -2.021 25.801 1.00 85.12 388 ASN A N 1
ATOM 3123 C CA . ASN A 1 388 ? -27.986 -2.324 27.215 1.00 85.12 388 ASN A CA 1
ATOM 3124 C C . ASN A 1 388 ? -27.089 -3.545 27.370 1.00 85.12 388 ASN A C 1
ATOM 3126 O O . ASN A 1 388 ? -27.332 -4.577 26.749 1.00 85.12 388 ASN A O 1
ATOM 3130 N N . LEU A 1 389 ? -26.093 -3.423 28.236 1.00 82.00 389 LEU A N 1
ATOM 3131 C CA . LEU A 1 389 ? -25.094 -4.433 28.529 1.00 82.00 389 LEU A CA 1
ATOM 3132 C C . LEU A 1 389 ? -25.255 -4.922 29.973 1.00 82.00 389 LEU A C 1
ATOM 3134 O O . LEU A 1 389 ? -25.151 -4.144 30.927 1.00 82.00 389 LEU A O 1
ATOM 3138 N N . GLY A 1 390 ? -25.533 -6.212 30.133 1.00 73.44 390 GLY A N 1
ATOM 3139 C CA . GLY A 1 390 ? -25.554 -6.892 31.425 1.00 73.44 390 GLY A CA 1
ATOM 3140 C C . GLY A 1 390 ? -24.143 -7.181 31.949 1.00 73.44 390 GLY A C 1
ATOM 3141 O O . GLY A 1 390 ? -23.166 -7.163 31.201 1.00 73.44 390 GLY A O 1
ATOM 3142 N N . LYS A 1 391 ? -24.033 -7.508 33.243 1.00 68.00 391 LYS A N 1
ATOM 3143 C CA . LYS A 1 391 ? -22.745 -7.812 33.904 1.00 68.00 391 LYS A CA 1
ATOM 3144 C C . LYS A 1 391 ? -22.010 -9.014 33.302 1.00 68.00 391 LYS A C 1
ATOM 3146 O O . LYS A 1 391 ? -20.787 -9.068 33.365 1.00 68.00 391 LYS A O 1
ATOM 3151 N N . ASP A 1 392 ? -22.747 -9.926 32.677 1.00 66.50 392 ASP A N 1
ATOM 3152 C CA . ASP A 1 392 ? -22.206 -11.140 32.060 1.00 66.50 392 ASP A CA 1
ATOM 3153 C C . ASP A 1 392 ? -21.877 -10.951 30.567 1.00 66.50 392 ASP A C 1
ATOM 3155 O O . ASP A 1 392 ? -21.564 -11.916 29.866 1.00 66.50 392 ASP A O 1
ATOM 3159 N N . GLY A 1 393 ? -21.954 -9.712 30.061 1.00 66.31 393 GLY A N 1
ATOM 3160 C CA . GLY A 1 393 ? -21.715 -9.367 28.658 1.00 66.31 393 GLY A CA 1
ATOM 3161 C C . GLY A 1 393 ? -22.914 -9.602 27.731 1.00 66.31 393 GLY A C 1
ATOM 3162 O O . GLY A 1 393 ? -22.763 -9.499 26.515 1.00 66.31 393 GLY A O 1
ATOM 3163 N N . GLU A 1 394 ? -24.088 -9.941 28.274 1.00 73.06 394 GLU A N 1
ATOM 3164 C CA . GLU A 1 394 ? -25.326 -10.058 27.495 1.00 73.06 394 GLU A CA 1
ATOM 3165 C C . GLU A 1 394 ? -25.803 -8.691 27.011 1.00 73.06 394 GLU A C 1
ATOM 3167 O O . GLU A 1 394 ? -25.793 -7.718 27.768 1.00 73.06 394 GLU A O 1
ATOM 3172 N N . VAL A 1 395 ? -26.257 -8.631 25.760 1.00 74.12 395 VAL A N 1
ATOM 3173 C CA . VAL A 1 395 ? -26.761 -7.402 25.150 1.00 74.12 395 VAL A CA 1
ATOM 3174 C C . VAL A 1 395 ? -28.253 -7.494 24.872 1.00 74.12 395 VAL A C 1
ATOM 3176 O O . VAL A 1 395 ? -28.758 -8.507 24.399 1.00 74.12 395 VAL A O 1
ATOM 3179 N N . SER A 1 396 ? -28.961 -6.407 25.166 1.00 77.62 396 SER A N 1
ATOM 3180 C CA . SER A 1 396 ? -30.388 -6.238 24.899 1.00 77.62 396 SER A CA 1
ATOM 3181 C C . SER A 1 396 ? -30.689 -4.817 24.416 1.00 77.62 396 SER A C 1
ATOM 3183 O O . SER A 1 396 ? -29.855 -3.923 24.555 1.00 77.62 396 SER A O 1
ATOM 3185 N N . ALA A 1 397 ? -31.888 -4.608 23.862 1.00 76.44 397 ALA A N 1
ATOM 3186 C CA . ALA A 1 397 ? -32.377 -3.296 23.420 1.00 76.44 397 ALA A CA 1
ATOM 3187 C C . ALA A 1 397 ? -31.408 -2.565 22.468 1.00 76.44 397 ALA A C 1
ATOM 3189 O O . ALA A 1 397 ? -31.068 -1.406 22.693 1.00 76.44 397 ALA A O 1
ATOM 3190 N N . ILE A 1 398 ? -30.939 -3.273 21.435 1.00 79.88 398 ILE A N 1
ATOM 3191 C CA . ILE A 1 398 ? -30.109 -2.691 20.378 1.00 79.88 398 ILE A CA 1
ATOM 3192 C C . ILE A 1 398 ? -30.979 -1.748 19.538 1.00 79.88 398 ILE A C 1
ATOM 3194 O O . ILE A 1 398 ? -31.974 -2.174 18.954 1.00 79.88 398 ILE A O 1
ATOM 3198 N N . GLU A 1 399 ? -30.603 -0.476 19.490 1.00 83.81 399 GLU A N 1
ATOM 3199 C CA . GLU A 1 399 ? -31.304 0.598 18.790 1.00 83.81 399 GLU A CA 1
ATOM 3200 C C . GLU A 1 399 ? -30.323 1.416 17.949 1.00 83.81 399 GLU A C 1
ATOM 3202 O O . GLU A 1 399 ? -29.226 1.753 18.401 1.00 83.81 399 GLU A O 1
ATOM 3207 N N . ASP A 1 400 ? -30.751 1.798 16.749 1.00 82.38 400 ASP A N 1
ATOM 3208 C CA . ASP A 1 400 ? -30.014 2.743 15.919 1.00 82.38 400 ASP A CA 1
ATOM 3209 C C . ASP A 1 400 ? -30.158 4.171 16.416 1.00 82.38 400 ASP A C 1
ATOM 3211 O O . ASP A 1 400 ? -31.246 4.633 16.780 1.00 82.38 400 ASP A O 1
ATOM 3215 N N . LEU A 1 401 ? -29.045 4.900 16.391 1.00 77.06 401 LEU A N 1
ATOM 3216 C CA . LEU A 1 401 ? -29.081 6.331 16.624 1.00 77.06 401 LEU A CA 1
ATOM 3217 C C . LEU A 1 401 ? -29.476 7.044 15.327 1.00 77.06 401 LEU A C 1
ATOM 3219 O O . LEU A 1 401 ? -28.884 6.777 14.287 1.00 77.06 401 LEU A O 1
ATOM 3223 N N . PRO A 1 402 ? -30.421 7.995 15.374 1.00 72.50 402 PRO A N 1
ATOM 3224 C CA . PRO A 1 402 ? -30.693 8.855 14.230 1.00 72.50 402 PRO A CA 1
ATOM 3225 C C . PRO A 1 402 ? -29.500 9.786 13.957 1.00 72.50 402 PRO A C 1
ATOM 3227 O O . PRO A 1 402 ? -28.858 10.250 14.904 1.00 72.50 402 PRO A O 1
ATOM 3230 N N . ASP A 1 403 ? -29.272 10.149 12.692 1.00 61.88 403 ASP A N 1
ATOM 3231 C CA . ASP A 1 403 ? -28.133 10.954 12.203 1.00 61.88 403 ASP A CA 1
ATOM 3232 C C . ASP A 1 403 ? -27.878 12.235 13.024 1.00 61.88 403 ASP A C 1
ATOM 3234 O O . ASP A 1 403 ? -26.742 12.607 13.340 1.00 61.88 403 ASP A O 1
ATOM 3238 N N . GLY A 1 404 ? -28.959 12.896 13.456 1.00 59.06 404 GLY A N 1
ATOM 3239 C CA . GLY A 1 404 ? -28.892 14.100 14.288 1.00 59.06 404 GLY A CA 1
ATOM 3240 C C . GLY A 1 404 ? -28.298 13.868 15.684 1.00 59.06 404 GLY A C 1
ATOM 3241 O O . GLY A 1 404 ? -27.706 14.782 16.248 1.00 59.06 404 GLY A O 1
ATOM 3242 N N . LYS A 1 405 ? -28.410 12.658 16.246 1.00 62.16 405 LYS A N 1
ATOM 3243 C CA . LYS A 1 405 ? -27.770 12.284 17.519 1.00 62.16 405 LYS A CA 1
ATOM 3244 C C . LYS A 1 405 ? -26.332 11.805 17.333 1.00 62.16 405 LYS A C 1
ATOM 3246 O O . LYS A 1 405 ? -25.522 12.057 18.219 1.00 62.16 405 LYS A O 1
ATOM 3251 N N . ILE A 1 406 ? -26.008 11.179 16.198 1.00 58.78 406 ILE A N 1
ATOM 3252 C CA . ILE A 1 406 ? -24.634 10.765 15.856 1.00 58.78 406 ILE A CA 1
ATOM 3253 C C . ILE A 1 406 ? -23.722 11.995 15.823 1.00 58.78 406 ILE A C 1
ATOM 3255 O O . ILE A 1 406 ? -22.695 12.031 16.494 1.00 58.78 406 ILE A O 1
ATOM 3259 N N . THR A 1 407 ? -24.164 13.046 15.130 1.00 56.72 407 THR A N 1
ATOM 3260 C CA . THR A 1 407 ? -23.412 14.303 14.990 1.00 56.72 407 THR A CA 1
ATOM 3261 C C . THR A 1 407 ? -23.198 15.015 16.333 1.00 56.72 407 THR A C 1
ATOM 3263 O O . THR A 1 407 ? -22.143 15.593 16.564 1.00 56.72 407 THR A O 1
ATOM 3266 N N . VAL A 1 408 ? -24.182 14.962 17.240 1.00 57.00 408 VAL A N 1
ATOM 3267 C CA . VAL A 1 408 ? -24.096 15.591 18.573 1.00 57.00 408 VAL A CA 1
ATOM 3268 C C . VAL A 1 408 ? -23.150 14.827 19.496 1.00 57.00 408 VAL A C 1
ATOM 3270 O O . VAL A 1 408 ? -22.388 15.444 20.231 1.00 57.00 408 VAL A O 1
ATOM 3273 N N . LEU A 1 409 ? -23.173 13.494 19.449 1.00 57.31 409 LEU A N 1
ATOM 3274 C CA . LEU A 1 409 ? -22.262 12.657 20.230 1.00 57.31 409 LEU A CA 1
ATOM 3275 C C . LEU A 1 409 ? -20.821 12.756 19.728 1.00 57.31 409 LEU A C 1
ATOM 3277 O O . LEU A 1 409 ? -19.895 12.670 20.532 1.00 57.31 409 LEU A O 1
ATOM 3281 N N . ASP A 1 410 ? -20.633 12.970 18.422 1.00 52.44 410 ASP A N 1
ATOM 3282 C CA . ASP A 1 410 ? -19.317 13.150 17.806 1.00 52.44 410 ASP A CA 1
ATOM 3283 C C . ASP A 1 410 ? -18.822 14.609 17.778 1.00 52.44 410 ASP A C 1
ATOM 3285 O O . ASP A 1 410 ? -17.684 14.886 17.392 1.00 52.44 410 ASP A O 1
ATOM 3289 N N . ALA A 1 411 ? -19.619 15.564 18.266 1.00 46.38 411 ALA A N 1
ATOM 3290 C CA . ALA A 1 411 ? -19.174 16.941 18.440 1.00 46.38 411 ALA A CA 1
ATOM 3291 C C . ALA A 1 411 ? -18.128 17.008 19.572 1.00 46.38 411 ALA A C 1
ATOM 3293 O O . ALA A 1 411 ? -18.374 16.498 20.666 1.00 46.38 411 ALA A O 1
ATOM 3294 N N . PRO A 1 412 ? -16.919 17.547 19.343 1.00 44.50 412 PRO A N 1
ATOM 3295 C CA . PRO A 1 412 ? -15.918 17.716 20.399 1.00 44.50 412 PRO A CA 1
ATOM 3296 C C . PRO A 1 412 ? -16.497 18.548 21.550 1.00 44.50 412 PRO A C 1
ATOM 3298 O O . PRO A 1 412 ? -17.110 19.587 21.325 1.00 44.50 412 PRO A O 1
ATOM 3301 N N . ASP A 1 413 ? -16.295 18.096 22.783 1.00 38.28 413 ASP A N 1
ATOM 3302 C CA . ASP A 1 413 ? -16.708 18.844 23.967 1.00 38.28 413 ASP A CA 1
ATOM 3303 C C . ASP A 1 413 ? -15.932 20.182 23.998 1.00 38.28 413 ASP A C 1
ATOM 3305 O O . ASP A 1 413 ? -14.696 20.182 24.022 1.00 38.28 413 ASP A O 1
ATOM 3309 N N . GLU A 1 414 ? -16.630 21.328 23.981 1.00 32.66 414 GLU A N 1
ATOM 3310 C CA . GLU A 1 414 ? -16.080 22.704 23.877 1.00 32.66 414 GLU A CA 1
ATOM 3311 C C . GLU A 1 414 ? -15.096 23.089 25.010 1.00 32.66 414 GLU A C 1
ATOM 3313 O O . GLU A 1 414 ? -14.576 24.202 25.066 1.00 32.66 414 GLU A O 1
ATOM 3318 N N . ARG A 1 415 ? -14.802 22.169 25.936 1.00 29.97 415 ARG A N 1
ATOM 3319 C CA . ARG A 1 415 ? -13.835 22.340 27.029 1.00 29.97 415 ARG A CA 1
ATOM 3320 C C . ARG A 1 415 ? -12.399 21.962 26.661 1.00 29.97 415 ARG A C 1
ATOM 3322 O O . ARG A 1 415 ? -11.507 22.133 27.492 1.00 29.97 415 ARG A O 1
ATOM 3329 N N . MET A 1 416 ? -12.145 21.472 25.448 1.00 32.38 416 MET A N 1
ATOM 3330 C CA . MET A 1 416 ? -10.787 21.190 24.978 1.00 32.38 416 MET A CA 1
ATOM 3331 C C . MET A 1 416 ? -10.132 22.452 24.406 1.00 32.38 416 MET A C 1
ATOM 3333 O O . MET A 1 416 ? -10.538 22.981 23.378 1.00 32.38 416 MET A O 1
ATOM 3337 N N . SER A 1 417 ? -9.094 22.938 25.089 1.00 27.20 417 SER A N 1
ATOM 3338 C CA . SER A 1 417 ? -8.297 24.089 24.666 1.00 27.20 417 SER A CA 1
ATOM 3339 C C . SER A 1 417 ? -7.771 23.928 23.234 1.00 27.20 417 SER A C 1
ATOM 3341 O O . SER A 1 417 ? -7.086 22.949 22.931 1.00 27.20 417 SER A O 1
ATOM 3343 N N . ASN A 1 418 ? -8.056 24.935 22.406 1.00 30.14 418 ASN A N 1
ATOM 3344 C CA . ASN A 1 418 ? -7.572 25.157 21.043 1.00 30.14 418 ASN A CA 1
ATOM 3345 C C . ASN A 1 418 ? -6.084 24.818 20.846 1.00 30.14 418 ASN A C 1
ATOM 3347 O O . ASN A 1 418 ? -5.225 25.661 21.080 1.00 30.14 418 ASN A O 1
ATOM 3351 N N . ASN A 1 419 ? -5.799 23.617 20.338 1.00 29.58 419 ASN A N 1
ATOM 3352 C CA . ASN A 1 419 ? -4.499 23.218 19.787 1.00 29.58 419 ASN A CA 1
ATOM 3353 C C . ASN A 1 419 ? -4.706 22.491 18.441 1.00 29.58 419 ASN A C 1
ATOM 3355 O O . ASN A 1 419 ? -4.528 21.280 18.347 1.00 29.58 419 ASN A O 1
ATOM 3359 N N . GLY A 1 420 ? -5.124 23.218 17.397 1.00 32.53 420 GLY A N 1
ATOM 3360 C CA . GLY A 1 420 ? -5.152 22.703 16.014 1.00 32.53 420 GLY A CA 1
ATOM 3361 C C . GLY A 1 420 ? -6.357 21.833 15.625 1.00 32.53 420 GLY A C 1
ATOM 3362 O O . GLY A 1 420 ? -6.362 21.241 14.548 1.00 32.53 420 GLY A O 1
ATOM 3363 N N . PHE A 1 421 ? -7.391 21.761 16.471 1.00 34.53 421 PHE A N 1
ATOM 3364 C CA . PHE A 1 421 ? -8.612 21.001 16.182 1.00 34.53 421 PHE A CA 1
ATOM 3365 C C . PHE A 1 421 ? -9.408 21.590 15.003 1.00 34.53 421 PHE A C 1
ATOM 3367 O O . PHE A 1 421 ? -9.877 20.829 14.163 1.00 34.53 421 PHE A O 1
ATOM 3374 N N . GLU A 1 422 ? -9.518 22.919 14.888 1.00 35.38 422 GLU A N 1
ATOM 3375 C CA . GLU A 1 422 ? -10.233 23.563 13.771 1.00 35.38 422 GLU A CA 1
ATOM 3376 C C . GLU A 1 422 ? -9.564 23.302 12.414 1.00 35.38 422 GLU A C 1
ATOM 3378 O O . GLU A 1 422 ? -10.258 23.056 11.430 1.00 35.38 422 GLU A O 1
ATOM 3383 N N . ASP A 1 423 ? -8.231 23.271 12.355 1.00 34.84 423 ASP A N 1
ATOM 3384 C CA . ASP A 1 423 ? -7.503 23.030 11.105 1.00 34.84 423 ASP A CA 1
ATOM 3385 C C . ASP A 1 423 ? -7.624 21.569 10.650 1.00 34.84 423 ASP A C 1
ATOM 3387 O O . ASP A 1 423 ? -7.902 21.301 9.480 1.00 34.84 423 ASP A O 1
ATOM 3391 N N . ALA A 1 424 ? -7.511 20.611 11.576 1.00 32.66 424 ALA A N 1
ATOM 3392 C CA . ALA A 1 424 ? -7.711 19.194 11.276 1.00 32.66 424 ALA A CA 1
ATOM 3393 C C . ALA A 1 424 ? -9.180 18.874 10.947 1.00 32.66 424 ALA A C 1
ATOM 3395 O O . ALA A 1 424 ? -9.452 18.121 10.013 1.00 32.66 424 ALA A O 1
ATOM 3396 N N . HIS A 1 425 ? -10.136 19.481 11.657 1.00 36.06 425 HIS A N 1
ATOM 3397 C CA . HIS A 1 425 ? -11.563 19.302 11.393 1.00 36.06 425 HIS A CA 1
ATOM 3398 C C . HIS A 1 425 ? -11.966 19.903 10.043 1.00 36.06 425 HIS A C 1
ATOM 3400 O O . HIS A 1 425 ? -12.722 19.276 9.306 1.00 36.06 425 HIS A O 1
ATOM 3406 N N . ASN A 1 426 ? -11.412 21.055 9.653 1.00 38.88 426 ASN A N 1
ATOM 3407 C CA . ASN A 1 426 ? -11.638 21.645 8.330 1.00 38.88 426 ASN A CA 1
ATOM 3408 C C . ASN A 1 426 ? -11.023 20.811 7.196 1.00 38.88 426 ASN A C 1
ATOM 3410 O O . ASN A 1 426 ? -11.605 20.732 6.117 1.00 38.88 426 ASN A O 1
ATOM 3414 N N . ILE A 1 427 ? -9.880 20.156 7.417 1.00 40.03 427 ILE A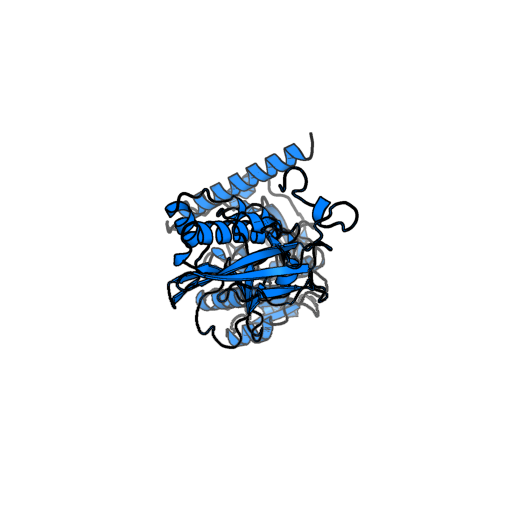 N 1
ATOM 3415 C CA . ILE A 1 427 ? -9.269 19.262 6.418 1.00 40.03 427 ILE A CA 1
ATOM 3416 C C . ILE A 1 427 ? -10.070 17.956 6.292 1.00 40.03 427 ILE A C 1
ATOM 3418 O O . ILE A 1 427 ? -10.378 17.528 5.180 1.00 40.03 427 ILE A O 1
ATOM 3422 N N . LEU A 1 428 ? -10.474 17.353 7.414 1.00 36.50 428 LEU A N 1
ATOM 3423 C CA . LEU A 1 428 ? -11.217 16.088 7.440 1.00 36.50 428 LEU A CA 1
ATOM 3424 C C . LEU A 1 428 ? -12.668 16.238 6.969 1.00 36.50 428 LEU A C 1
ATOM 3426 O O . LEU A 1 428 ? -13.156 15.391 6.225 1.00 36.50 428 LEU A O 1
ATOM 3430 N N . SER A 1 429 ? -13.349 17.331 7.319 1.00 38.62 429 SER A N 1
ATOM 3431 C CA . SER A 1 429 ? -14.694 17.629 6.802 1.00 38.62 429 SER A CA 1
ATOM 3432 C C . SER A 1 429 ? -14.680 17.881 5.294 1.00 38.62 429 SER A C 1
ATOM 3434 O O . SER A 1 429 ? -15.602 17.460 4.598 1.00 38.62 429 SER A O 1
ATOM 3436 N N . LYS A 1 430 ? -13.606 18.475 4.760 1.00 41.47 430 LYS A N 1
ATOM 3437 C CA . LYS A 1 430 ? -13.428 18.688 3.319 1.00 41.47 430 LYS A CA 1
ATOM 3438 C C . LYS A 1 430 ? -13.146 17.383 2.570 1.00 41.47 430 LYS A C 1
ATOM 3440 O O . LYS A 1 430 ? -13.791 17.129 1.558 1.00 41.47 430 LYS A O 1
ATOM 3445 N N . LEU A 1 431 ? -12.285 16.518 3.113 1.00 39.06 431 LEU A N 1
ATOM 3446 C CA . LEU A 1 431 ? -12.013 15.184 2.558 1.00 39.06 431 LEU A CA 1
ATOM 3447 C C . LEU A 1 431 ? -13.233 14.253 2.651 1.00 39.06 431 LEU A C 1
ATOM 3449 O O . LEU A 1 431 ? -13.532 13.529 1.705 1.00 39.06 431 LEU A O 1
ATOM 3453 N N . SER A 1 432 ? -13.981 14.304 3.757 1.00 38.62 432 SER A N 1
ATOM 3454 C CA . SER A 1 432 ? -15.232 13.556 3.945 1.00 38.62 432 SER A CA 1
ATOM 3455 C C . SER A 1 432 ? -16.321 14.026 2.977 1.00 38.62 432 SER A C 1
ATOM 3457 O O . SER A 1 432 ? -16.991 13.202 2.354 1.00 38.62 432 SER A O 1
ATOM 3459 N N . LEU A 1 433 ? -16.461 15.341 2.775 1.00 39.09 433 LEU A N 1
ATOM 3460 C CA . LEU A 1 433 ? -17.401 15.903 1.806 1.00 39.09 433 LEU A CA 1
ATOM 3461 C C . LEU A 1 433 ? -17.027 15.507 0.371 1.00 39.09 433 LEU A C 1
ATOM 3463 O O . LEU A 1 433 ? -17.899 15.084 -0.385 1.00 39.09 433 LEU A O 1
ATOM 3467 N N . GLU A 1 434 ? -15.747 15.563 0.001 1.00 43.62 434 GLU A N 1
ATOM 3468 C CA . GLU A 1 434 ? -15.259 15.114 -1.311 1.00 43.62 434 GLU A CA 1
ATOM 3469 C C . GLU A 1 434 ? -15.544 13.619 -1.534 1.00 43.62 434 GLU A C 1
ATOM 3471 O O . GLU A 1 434 ? -16.108 13.247 -2.566 1.00 43.62 434 GLU A O 1
ATOM 3476 N N . ARG A 1 435 ? -15.298 12.770 -0.527 1.00 41.66 435 ARG A N 1
ATOM 3477 C CA . ARG A 1 435 ? -15.580 11.324 -0.579 1.00 41.66 435 ARG A CA 1
ATOM 3478 C C . ARG A 1 435 ? -17.081 11.018 -0.671 1.00 41.66 435 ARG A C 1
ATOM 3480 O O . ARG A 1 435 ? -17.484 10.155 -1.449 1.00 41.66 435 ARG A O 1
ATOM 3487 N N . LYS A 1 436 ? -17.931 11.758 0.055 1.00 41.59 436 LYS A N 1
ATOM 3488 C CA . LYS A 1 436 ? -19.404 11.646 -0.023 1.00 41.59 436 LYS A CA 1
ATOM 3489 C C . LYS A 1 436 ? -19.944 12.092 -1.385 1.00 41.59 436 LYS A C 1
ATOM 3491 O O . LYS A 1 436 ? -20.875 11.476 -1.902 1.00 41.59 436 LYS A O 1
ATOM 3496 N N . THR A 1 437 ? -19.342 13.115 -1.993 1.00 45.53 437 THR A N 1
ATOM 3497 C CA . THR A 1 437 ? -19.737 13.606 -3.324 1.00 45.53 437 THR A CA 1
ATOM 3498 C C . THR A 1 437 ? -19.362 12.609 -4.428 1.00 45.53 437 THR A C 1
ATOM 3500 O O . THR A 1 437 ? -20.136 12.410 -5.366 1.00 45.53 437 THR A O 1
ATOM 3503 N N . GLU A 1 438 ? -18.217 11.933 -4.293 1.00 45.84 438 GLU A N 1
ATOM 3504 C CA . GLU A 1 438 ? -17.761 10.885 -5.216 1.00 45.84 438 GLU A CA 1
ATOM 3505 C C . GLU A 1 438 ? -18.645 9.623 -5.111 1.00 45.84 438 GLU A C 1
ATOM 3507 O O . GLU A 1 438 ? -19.148 9.137 -6.124 1.00 45.84 438 GLU A O 1
ATOM 3512 N N . MET A 1 439 ? -18.957 9.159 -3.892 1.00 43.44 439 MET A N 1
ATOM 3513 C CA . MET A 1 439 ? -19.847 8.003 -3.677 1.00 43.44 439 MET A CA 1
ATOM 3514 C C . MET A 1 439 ? -21.292 8.262 -4.130 1.00 43.44 439 MET A C 1
ATOM 3516 O O . MET A 1 439 ? -21.946 7.370 -4.676 1.00 43.44 439 MET A O 1
ATOM 3520 N N . ALA A 1 440 ? -21.807 9.482 -3.941 1.00 43.44 440 ALA A N 1
ATOM 3521 C CA . ALA A 1 440 ? -23.124 9.867 -4.449 1.00 43.44 440 ALA A CA 1
ATOM 3522 C C . ALA A 1 440 ? -23.160 9.882 -5.989 1.00 43.44 440 ALA A C 1
ATOM 3524 O O . ALA A 1 440 ? -24.148 9.453 -6.585 1.00 43.44 440 ALA A O 1
ATOM 3525 N N . ARG A 1 441 ? -22.069 10.313 -6.639 1.00 48.97 441 ARG A N 1
ATOM 3526 C CA . ARG A 1 441 ? -21.907 10.239 -8.100 1.00 48.97 441 ARG A CA 1
ATOM 3527 C C . ARG A 1 441 ? -21.854 8.804 -8.609 1.00 48.97 441 ARG A C 1
ATOM 3529 O O . ARG A 1 441 ? -22.476 8.511 -9.624 1.00 48.97 441 ARG A O 1
ATOM 3536 N N . GLU A 1 442 ? -21.152 7.913 -7.916 1.00 47.69 442 GLU A N 1
ATOM 3537 C CA . GLU A 1 442 ? -21.075 6.500 -8.300 1.00 47.69 442 GLU A CA 1
ATOM 3538 C C . GLU A 1 442 ? -22.405 5.760 -8.125 1.00 47.69 442 GLU A C 1
ATOM 3540 O O . GLU A 1 442 ? -22.748 4.934 -8.970 1.00 47.69 442 GLU A O 1
ATOM 3545 N N . LYS A 1 443 ? -23.191 6.084 -7.088 1.00 47.25 443 LYS A N 1
ATOM 3546 C CA . LYS A 1 443 ? -24.558 5.555 -6.937 1.00 47.25 443 LYS A CA 1
ATOM 3547 C C . LYS A 1 443 ? -25.489 6.026 -8.058 1.00 47.25 443 LYS A C 1
ATOM 3549 O O . LYS A 1 443 ? -26.200 5.204 -8.620 1.00 47.25 443 LYS A O 1
ATOM 3554 N N . LEU A 1 444 ? -25.425 7.304 -8.442 1.00 44.97 444 LEU A N 1
ATOM 3555 C CA . LEU A 1 444 ? -26.203 7.862 -9.563 1.00 44.97 444 LEU A CA 1
ATOM 3556 C C . LEU A 1 444 ? -25.799 7.306 -10.943 1.00 44.97 444 LEU A C 1
ATOM 3558 O O . LEU A 1 444 ? -26.549 7.445 -11.901 1.00 44.97 444 LEU A O 1
ATOM 3562 N N . LEU A 1 445 ? -24.610 6.708 -11.065 1.00 47.12 445 LEU A N 1
ATOM 3563 C CA . LEU A 1 445 ? -24.129 6.073 -12.298 1.00 47.12 445 LEU A CA 1
ATOM 3564 C C . LEU A 1 445 ? -24.438 4.570 -12.367 1.00 47.12 445 LEU A C 1
ATOM 3566 O O . LEU A 1 445 ? -24.360 3.992 -13.451 1.00 47.12 445 LEU A O 1
ATOM 3570 N N . LYS A 1 446 ? -24.753 3.934 -11.231 1.00 47.28 446 LYS A N 1
ATOM 3571 C CA . LYS A 1 446 ? -25.034 2.492 -11.139 1.00 47.28 446 LYS A CA 1
ATOM 3572 C C . LYS A 1 446 ? -26.526 2.148 -11.110 1.00 47.28 446 LYS A C 1
ATOM 3574 O O . LYS A 1 446 ? -26.847 1.013 -11.441 1.00 47.28 446 LYS A O 1
ATOM 3579 N N . ASP A 1 447 ? -27.399 3.110 -10.821 1.00 48.84 447 ASP A N 1
ATOM 3580 C CA . ASP A 1 447 ? -28.850 3.003 -11.023 1.00 48.84 447 ASP A CA 1
ATOM 3581 C C . ASP A 1 447 ? -29.345 4.218 -11.840 1.00 48.84 447 ASP A C 1
ATOM 3583 O O . ASP A 1 447 ? -29.364 5.325 -11.293 1.00 48.84 447 ASP A O 1
ATOM 3587 N N . PRO A 1 448 ? -29.682 4.057 -13.140 1.00 43.09 448 PRO A N 1
ATOM 3588 C CA . PRO A 1 448 ? -30.239 5.129 -13.970 1.00 43.09 448 PRO A CA 1
ATOM 3589 C C . PRO A 1 448 ? -31.691 5.494 -13.632 1.00 43.09 448 PRO A C 1
ATOM 3591 O O . PRO A 1 448 ? -32.473 4.590 -13.251 1.00 43.09 448 PRO A O 1
#